Protein AF-I6ZWD7-F1 (afdb_monomer_lite)

Secondary structure (DSSP, 8-state):
----------------------------HHHHHHHHHHHHHHHH---------------------------S-----------S-GGGHHHHHHHHHHHHHHHHHHHHHHS-SS-HHHHHHHHHHHHTT-HHHHHHHHHHHHHHH-TT--HHHHHHTTTT--SS-HHHHHHHHHHHHHHHHHHHHHHHHHHHHHHHHHHHHHHHHHHHHHHHHHHHHHHHHHHHHHHHHHHHHHHHHHHHHHHTT--S---TTHHHHHHHHHHHHHHHHHHHHHHHHHHHHHHHHHHHHHHHHHHHHHHHHHHHHHHHHHHHHHHHHHHHHHHHHHHHHHHHHHHHHHHHHHHHHHHHHHHHHHHHHHHHHHHHHHHTTTTHHHHHHHHHHHHHHHHHHHH---HHHHHHHHHHHHHHHHHHHHHHHHHTTT-

Structure (mmCIF, N/CA/C/O backbone):
data_AF-I6ZWD7-F1
#
_entry.id   AF-I6ZWD7-F1
#
loop_
_atom_site.group_PDB
_atom_site.id
_atom_site.type_symbol
_atom_site.label_atom_id
_atom_site.label_alt_id
_atom_site.label_comp_id
_atom_site.label_asym_id
_atom_site.label_entity_id
_atom_site.label_seq_id
_atom_site.pdbx_PDB_ins_code
_atom_site.Cartn_x
_atom_site.Cartn_y
_atom_site.Cartn_z
_atom_site.occupancy
_atom_site.B_iso_or_equiv
_atom_site.auth_seq_id
_atom_site.auth_comp_id
_atom_site.auth_asym_id
_atom_site.auth_atom_id
_atom_site.pdbx_PDB_model_num
ATOM 1 N N . ME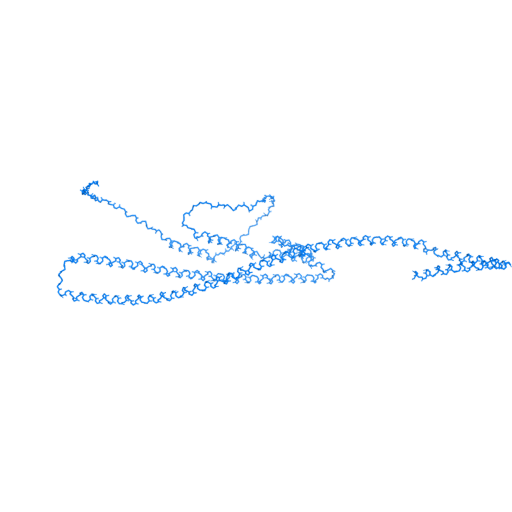T A 1 1 ? -10.786 54.173 80.386 1.00 37.28 1 MET A N 1
ATOM 2 C CA . MET A 1 1 ? -11.720 54.473 79.279 1.00 37.28 1 MET A CA 1
ATOM 3 C C . MET A 1 1 ? -12.549 53.213 79.095 1.00 37.28 1 MET A C 1
ATOM 5 O O . MET A 1 1 ? -11.947 52.201 78.789 1.00 37.28 1 MET A O 1
ATOM 9 N N . GLY A 1 2 ? -13.827 53.089 79.438 1.00 32.38 2 GLY A N 1
ATOM 10 C CA . GLY A 1 2 ? -14.954 54.025 79.478 1.00 32.38 2 GLY A CA 1
ATOM 11 C C . GLY A 1 2 ? -16.091 53.337 78.700 1.00 32.38 2 GLY A C 1
ATOM 12 O O . GLY A 1 2 ? -16.015 53.335 77.483 1.00 32.38 2 GLY A O 1
ATOM 13 N N . LEU A 1 3 ? -16.890 52.490 79.371 1.00 36.28 3 LEU A N 1
ATOM 14 C CA . LEU A 1 3 ? -18.351 52.611 79.627 1.00 36.28 3 LEU A CA 1
ATOM 15 C C . LEU A 1 3 ? -19.216 51.926 78.527 1.00 36.28 3 LEU A C 1
ATOM 17 O O . LEU A 1 3 ? -19.001 52.208 77.359 1.00 36.28 3 LEU A O 1
ATOM 21 N N . PHE A 1 4 ? -19.961 50.850 78.867 1.00 40.78 4 PHE A N 1
ATOM 22 C CA . PHE A 1 4 ? -21.450 50.729 78.982 1.00 40.78 4 PHE A CA 1
ATOM 23 C C . PHE A 1 4 ? -22.225 50.948 77.652 1.00 40.78 4 PHE A C 1
ATOM 25 O O . PHE A 1 4 ? -21.824 51.786 76.861 1.00 40.78 4 PHE A O 1
ATOM 32 N N . THR A 1 5 ? -23.302 50.240 77.281 1.00 38.47 5 THR A N 1
ATOM 33 C CA . THR A 1 5 ? -24.439 49.663 78.035 1.00 38.47 5 THR A CA 1
ATOM 34 C C . THR A 1 5 ? -25.226 48.673 77.148 1.00 38.47 5 THR A C 1
ATOM 36 O O . THR A 1 5 ? -25.230 48.810 75.926 1.00 38.47 5 THR A O 1
ATOM 39 N N . ASP A 1 6 ? -25.930 47.740 77.799 1.00 43.94 6 ASP A N 1
ATOM 40 C CA . ASP A 1 6 ? -27.096 46.982 77.310 1.00 43.94 6 ASP A CA 1
ATOM 41 C C . ASP A 1 6 ? -28.219 47.876 76.750 1.00 43.94 6 ASP A C 1
ATOM 43 O O . ASP A 1 6 ? -28.395 48.988 77.238 1.00 43.94 6 ASP A O 1
ATOM 47 N N . GLU A 1 7 ? -29.059 47.338 75.850 1.00 40.09 7 GLU A N 1
ATOM 48 C CA . GLU A 1 7 ? -30.515 47.287 76.084 1.00 40.09 7 GLU A CA 1
ATOM 49 C C . GLU A 1 7 ? -31.260 46.337 75.122 1.00 40.09 7 GLU A C 1
ATOM 51 O O . GLU A 1 7 ? -31.032 46.290 73.915 1.00 40.09 7 GLU A O 1
ATOM 56 N N . ASN A 1 8 ? -32.162 45.556 75.723 1.00 43.97 8 ASN A N 1
ATOM 57 C CA . ASN A 1 8 ? -33.177 44.710 75.101 1.00 43.97 8 ASN A CA 1
ATOM 58 C C . ASN A 1 8 ? -34.339 45.562 74.582 1.00 43.97 8 ASN A C 1
ATOM 60 O O . ASN A 1 8 ? -34.817 46.396 75.340 1.00 43.97 8 ASN A O 1
ATOM 64 N N . GLU A 1 9 ? -34.950 45.206 73.446 1.00 39.56 9 GLU A N 1
ATOM 65 C CA . GLU A 1 9 ? -36.398 45.396 73.281 1.00 39.56 9 GLU A CA 1
ATOM 66 C C . GLU A 1 9 ? -37.039 44.455 72.243 1.00 39.56 9 GLU A C 1
ATOM 68 O O . GLU A 1 9 ? -36.396 43.866 71.379 1.00 39.56 9 GLU A O 1
ATOM 73 N N . LYS A 1 10 ? -38.337 44.231 72.445 1.00 43.56 10 LYS A N 1
ATOM 74 C CA . LYS A 1 10 ? -39.173 43.098 72.024 1.00 43.56 10 LYS A CA 1
ATOM 75 C C . LYS A 1 10 ? -40.053 43.419 70.800 1.00 43.56 10 LYS A C 1
ATOM 77 O O . LYS A 1 10 ? -40.605 44.509 70.739 1.00 43.56 10 LYS A O 1
ATOM 82 N N . LYS A 1 11 ? -40.412 42.340 70.070 1.00 38.78 11 LYS A N 1
ATOM 83 C CA . LYS A 1 11 ? -41.674 42.072 69.306 1.00 38.78 11 LYS A CA 1
ATOM 84 C C . LYS A 1 11 ? -41.862 42.766 67.934 1.00 38.78 11 LYS A C 1
ATOM 86 O O . LYS A 1 11 ? -41.262 43.805 67.710 1.00 38.78 11 LYS A O 1
ATOM 91 N N . PRO A 1 12 ? -42.819 42.318 67.079 1.00 43.25 12 PRO A N 1
ATOM 92 C CA . PRO A 1 12 ? -43.461 40.997 66.917 1.00 43.25 12 PRO A CA 1
ATOM 93 C C . PRO A 1 12 ? -43.485 40.495 65.443 1.00 43.25 12 PRO A C 1
ATOM 95 O O . PRO A 1 12 ? -43.235 41.237 64.500 1.00 43.25 12 PRO A O 1
ATOM 98 N N . LEU A 1 13 ? -43.858 39.223 65.247 1.00 39.91 13 LEU A N 1
ATOM 99 C CA . LEU A 1 13 ? -44.309 38.666 63.958 1.00 39.91 13 LEU A CA 1
ATOM 100 C C . LEU A 1 13 ? -45.579 39.371 63.443 1.00 39.91 13 LEU A C 1
ATOM 102 O O . LEU A 1 13 ? -46.445 39.697 64.260 1.00 39.91 13 LEU A O 1
ATOM 106 N N . PRO A 1 14 ? -45.799 39.401 62.117 1.00 41.38 14 PRO A N 1
ATOM 107 C CA . PRO A 1 14 ? -47.129 39.242 61.553 1.00 41.38 14 PRO A CA 1
ATOM 108 C C . PRO A 1 14 ? -47.277 37.896 60.831 1.00 41.38 14 PRO A C 1
ATOM 110 O O . PRO A 1 14 ? -46.334 37.327 60.280 1.00 41.38 14 PRO A O 1
ATOM 113 N N . ALA A 1 15 ? -48.502 37.388 60.892 1.00 35.09 15 ALA A N 1
ATOM 114 C CA . ALA A 1 15 ? -48.955 36.131 60.331 1.00 35.09 15 ALA A CA 1
ATOM 115 C C . ALA A 1 15 ? -49.429 36.271 58.873 1.00 35.09 15 ALA A C 1
ATOM 117 O O . ALA A 1 15 ? -49.925 37.321 58.482 1.00 35.09 15 ALA A O 1
ATOM 118 N N . SER A 1 16 ? -49.329 35.137 58.168 1.00 39.38 16 SER A N 1
ATOM 119 C CA . SER A 1 16 ? -50.180 34.617 57.082 1.00 39.38 16 SER A CA 1
ATOM 120 C C . SER A 1 16 ? -50.465 35.469 55.840 1.00 39.38 16 SER A C 1
ATOM 122 O O . SER A 1 16 ? -51.160 36.468 55.943 1.00 39.38 16 SER A O 1
ATOM 124 N N . GLU A 1 17 ? -50.146 34.921 54.658 1.00 29.64 17 GLU A N 1
ATOM 125 C CA . GLU A 1 17 ? -51.131 34.741 53.576 1.00 29.64 17 GLU A CA 1
ATOM 126 C C . GLU A 1 17 ? -50.664 33.735 52.491 1.00 29.64 17 GLU A C 1
ATOM 128 O O . GLU A 1 17 ? -49.631 33.898 51.855 1.00 29.64 17 GLU A O 1
ATOM 133 N N . ASN A 1 18 ? -51.447 32.655 52.368 1.00 31.23 18 ASN A N 1
ATOM 134 C CA . ASN A 1 18 ? -51.966 31.976 51.169 1.00 31.23 18 ASN A CA 1
ATOM 135 C C . ASN A 1 18 ? -51.091 31.597 49.947 1.00 31.23 18 ASN A C 1
ATOM 137 O O . ASN A 1 18 ? -50.620 32.430 49.188 1.00 31.23 18 ASN A O 1
ATOM 141 N N . PHE A 1 19 ? -51.089 30.277 49.696 1.00 36.53 19 PHE A N 1
ATOM 142 C CA . PHE A 1 19 ? -51.302 29.572 48.417 1.00 36.53 19 PHE A CA 1
ATOM 143 C C . PHE A 1 19 ? -50.717 30.156 47.116 1.00 36.53 19 PHE A C 1
ATOM 145 O O . PHE A 1 19 ? -51.319 31.022 46.492 1.00 36.53 19 PHE A O 1
ATOM 152 N N . GLN A 1 20 ? -49.712 29.461 46.569 1.00 31.58 20 GLN A N 1
ATOM 153 C CA . GLN A 1 20 ? -49.829 28.870 45.227 1.00 31.58 20 GLN A CA 1
ATOM 154 C C . GLN A 1 20 ? -48.866 27.683 45.070 1.00 31.58 20 GLN A C 1
ATOM 156 O O . GLN A 1 20 ? -47.647 27.825 45.005 1.00 31.58 20 GLN A O 1
ATOM 161 N N . ASP A 1 21 ? -49.458 26.493 45.036 1.00 38.41 21 ASP A N 1
ATOM 162 C CA . ASP A 1 21 ? -48.830 25.226 44.685 1.00 38.41 21 ASP A CA 1
ATOM 163 C C . ASP A 1 21 ? -48.619 25.202 43.162 1.00 38.41 21 ASP A C 1
ATOM 165 O O . ASP A 1 21 ? -49.516 24.851 42.401 1.00 38.41 21 ASP A O 1
ATOM 169 N N . ASN A 1 22 ? -47.446 25.648 42.709 1.00 34.19 22 ASN A N 1
ATOM 170 C CA . ASN A 1 22 ? -46.974 25.431 41.343 1.00 34.19 22 ASN A CA 1
ATOM 171 C C . ASN A 1 22 ? -45.937 24.308 41.362 1.00 34.19 22 ASN A C 1
ATOM 173 O O . ASN A 1 22 ? -44.737 24.519 41.176 1.00 34.19 22 ASN A O 1
ATOM 177 N N . THR A 1 23 ? -46.414 23.083 41.567 1.00 37.06 23 THR A N 1
ATOM 178 C CA . THR A 1 23 ? -45.682 21.874 41.194 1.00 37.06 23 THR A CA 1
ATOM 179 C C . THR A 1 23 ? -45.600 21.804 39.665 1.00 37.06 23 THR A C 1
ATOM 181 O O . THR A 1 23 ? -46.353 21.102 38.992 1.00 37.06 23 THR A O 1
ATOM 184 N N . LEU A 1 24 ? -44.646 22.545 39.094 1.00 39.69 24 LEU A N 1
ATOM 185 C CA . LEU A 1 24 ? -44.118 22.283 37.759 1.00 39.69 24 LEU A CA 1
ATOM 186 C C . LEU A 1 24 ? -43.525 20.869 37.779 1.00 39.69 24 LEU A C 1
ATOM 188 O O . LEU A 1 24 ? -42.376 20.655 38.164 1.00 39.69 24 LEU A O 1
ATOM 192 N N . ARG A 1 25 ? -44.340 19.882 37.389 1.00 39.94 25 ARG A N 1
ATOM 193 C CA . ARG A 1 25 ? -43.865 18.563 36.973 1.00 39.94 25 ARG A CA 1
ATOM 194 C C . ARG A 1 25 ? -42.843 18.795 35.864 1.00 39.94 25 ARG A C 1
ATOM 196 O O . ARG A 1 25 ? -43.211 19.079 34.727 1.00 39.94 25 ARG A O 1
ATOM 203 N N . SER A 1 26 ? -41.567 18.681 36.220 1.00 42.78 26 SER A N 1
ATOM 204 C CA . SER A 1 26 ? -40.479 18.484 35.268 1.00 42.78 26 SER A CA 1
ATOM 205 C C . SER A 1 26 ? -40.911 17.399 34.270 1.00 42.78 26 SER A C 1
ATOM 207 O O . SER A 1 26 ? -41.328 16.317 34.707 1.00 42.78 26 SER A O 1
ATOM 209 N N . PRO A 1 27 ? -40.916 17.668 32.951 1.00 43.56 27 PRO A N 1
ATOM 210 C CA . PRO A 1 27 ? -41.233 16.641 31.978 1.00 43.56 27 PRO A CA 1
ATOM 211 C C . PRO A 1 27 ? -40.190 15.534 32.121 1.00 43.56 27 PRO A C 1
ATOM 213 O O . PRO A 1 27 ? -38.995 15.798 32.190 1.00 43.56 27 PRO A O 1
ATOM 216 N N . ASN A 1 28 ? -40.667 14.295 32.211 1.00 49.09 28 ASN A N 1
ATOM 217 C CA . ASN A 1 28 ? -39.862 13.097 32.419 1.00 49.09 28 ASN A CA 1
ATOM 218 C C . ASN A 1 28 ? -38.975 12.864 31.175 1.00 49.09 28 ASN A C 1
ATOM 220 O O . ASN A 1 28 ? -39.331 12.122 30.257 1.00 49.09 28 ASN A O 1
ATOM 224 N N . THR A 1 29 ? -37.854 13.586 31.103 1.00 51.12 29 THR A N 1
ATOM 225 C CA . THR A 1 29 ? -36.938 13.670 29.955 1.00 51.12 29 THR A CA 1
ATOM 226 C C . THR A 1 29 ? -36.347 12.311 29.595 1.00 51.12 29 THR A C 1
ATOM 228 O O . THR A 1 29 ? -36.118 12.038 28.419 1.00 51.12 29 THR A O 1
ATOM 231 N N . SER A 1 30 ? -36.206 11.409 30.568 1.00 47.94 30 SER A N 1
ATOM 232 C CA . SER A 1 30 ? -35.766 10.026 30.356 1.00 47.94 30 SER A CA 1
ATOM 233 C C . SER A 1 30 ? -36.791 9.184 29.583 1.00 47.94 30 SER A C 1
ATOM 235 O O . SER A 1 30 ? -36.421 8.439 28.676 1.00 47.94 30 SER A O 1
ATOM 237 N N . GLN A 1 31 ? -38.089 9.343 29.866 1.00 50.12 31 GLN A N 1
ATOM 238 C CA . GLN A 1 31 ? -39.157 8.635 29.150 1.00 50.12 31 GLN A CA 1
ATOM 239 C C . GLN A 1 31 ? -39.360 9.183 27.733 1.00 50.12 31 GLN A C 1
ATOM 241 O O . GLN A 1 31 ? -39.670 8.421 26.816 1.00 50.12 31 GLN A O 1
ATOM 246 N N . GLN A 1 32 ? -39.157 10.489 27.533 1.00 48.59 32 GLN A N 1
ATOM 247 C CA . GLN A 1 32 ? -39.181 11.083 26.196 1.00 48.59 32 GLN A CA 1
ATOM 248 C C . GLN A 1 32 ? -37.973 10.643 25.363 1.00 48.59 32 GLN A C 1
ATOM 250 O O . GLN A 1 32 ? -38.158 10.249 24.214 1.00 48.59 32 GLN A O 1
ATOM 255 N N . LEU A 1 33 ? -36.768 10.612 25.941 1.00 47.72 33 LEU A N 1
ATOM 256 C CA . LEU A 1 33 ? -35.565 10.138 25.253 1.00 47.72 33 LEU A CA 1
ATOM 257 C C . LEU A 1 33 ? -35.676 8.653 24.870 1.00 47.72 33 LEU A C 1
ATOM 259 O O . LEU A 1 33 ? -35.366 8.288 23.738 1.00 47.72 33 LEU A O 1
ATOM 263 N N . GLY A 1 34 ? -36.219 7.817 25.762 1.00 54.12 34 GLY A N 1
ATOM 264 C CA . GLY A 1 34 ? -36.521 6.416 25.459 1.00 54.12 34 GLY A CA 1
ATOM 265 C C . GLY A 1 34 ? -37.502 6.255 24.291 1.00 54.12 34 GLY A C 1
ATOM 266 O O . GLY A 1 34 ? -37.271 5.433 23.407 1.00 54.12 34 GLY A O 1
ATOM 267 N N . LYS A 1 35 ? -38.553 7.087 24.222 1.00 59.62 35 LYS A N 1
ATOM 268 C CA . LYS A 1 35 ? -39.498 7.098 23.089 1.00 59.62 35 LYS A CA 1
ATOM 269 C C . LYS A 1 35 ? -38.852 7.530 21.771 1.00 59.62 35 LYS A C 1
ATOM 271 O O . LYS A 1 35 ? -39.147 6.929 20.744 1.00 59.62 35 LYS A O 1
ATOM 276 N N . TYR A 1 36 ? -37.972 8.532 21.785 1.00 55.38 36 TYR A N 1
ATOM 277 C CA . TYR A 1 36 ? -37.277 8.978 20.573 1.00 55.38 36 TYR A CA 1
ATOM 278 C C . TYR A 1 36 ? -36.292 7.931 20.044 1.00 55.38 36 TYR A C 1
ATOM 280 O O . TYR A 1 36 ? -36.201 7.746 18.833 1.00 55.38 36 TYR A O 1
ATOM 288 N N . ILE A 1 37 ? -35.605 7.208 20.933 1.00 56.47 37 ILE A N 1
ATOM 289 C CA . ILE A 1 37 ? -34.679 6.136 20.546 1.00 56.47 37 ILE A CA 1
ATOM 290 C C . ILE A 1 37 ? -35.444 4.940 19.961 1.00 56.47 37 ILE A C 1
ATOM 292 O O . ILE A 1 37 ? -35.052 4.423 18.919 1.00 56.47 37 ILE A O 1
ATOM 296 N N . VAL A 1 38 ? -36.562 4.536 20.575 1.00 56.56 38 VAL A N 1
ATOM 297 C CA . VAL A 1 38 ? -37.393 3.430 20.065 1.00 56.56 38 VAL A CA 1
ATOM 298 C C . VAL A 1 38 ? -38.030 3.783 18.716 1.00 56.56 38 VAL A C 1
ATOM 300 O O . VAL A 1 38 ? -37.913 2.995 17.782 1.00 56.56 38 VAL A O 1
ATOM 303 N N . ASN A 1 39 ? -38.592 4.988 18.558 1.00 49.38 39 ASN A N 1
ATOM 304 C CA . ASN A 1 39 ? -39.136 5.433 17.267 1.00 49.38 39 ASN A CA 1
ATOM 305 C C . ASN A 1 39 ? -38.048 5.576 16.188 1.00 49.38 39 ASN A C 1
ATOM 307 O O . ASN A 1 39 ? -38.288 5.258 15.026 1.00 49.38 39 ASN A O 1
ATOM 311 N N . GLY A 1 40 ? -36.847 6.040 16.551 1.00 45.19 40 GLY A N 1
ATOM 312 C CA . GLY A 1 40 ? -35.716 6.125 15.623 1.00 45.19 40 GLY A CA 1
ATOM 313 C C . GLY A 1 40 ? -35.249 4.751 15.135 1.00 45.19 40 GLY A C 1
ATOM 314 O O . GLY A 1 40 ? -34.903 4.601 13.966 1.00 45.19 40 GLY A O 1
ATOM 315 N N . LEU A 1 41 ? -35.297 3.737 16.003 1.00 48.50 41 LEU A N 1
ATOM 316 C CA . LEU A 1 41 ? -34.960 2.355 15.660 1.00 48.50 41 LEU A CA 1
ATOM 317 C C . LEU A 1 41 ? -36.063 1.661 14.845 1.00 48.50 41 LEU A C 1
ATOM 319 O O . LEU A 1 41 ? -35.738 0.897 13.939 1.00 48.50 41 LEU A O 1
ATOM 323 N N . GLU A 1 42 ? -37.344 1.963 15.088 1.00 44.75 42 GLU A N 1
ATOM 324 C CA . GLU A 1 42 ? -38.450 1.482 14.243 1.00 44.75 42 GLU A CA 1
ATOM 325 C C . GLU A 1 42 ? -38.401 2.077 12.829 1.00 44.75 42 GLU A C 1
ATOM 327 O O . GLU A 1 42 ? -38.610 1.344 11.865 1.00 44.75 42 GLU A O 1
ATOM 332 N N . MET A 1 43 ? -38.026 3.355 12.665 1.00 45.28 43 MET A N 1
ATOM 333 C CA . MET A 1 43 ? -37.836 3.948 11.330 1.00 45.28 43 MET A CA 1
ATOM 334 C C . MET A 1 43 ? -36.629 3.382 10.564 1.00 45.28 43 MET A C 1
ATOM 336 O O . MET A 1 43 ? -36.584 3.469 9.337 1.00 45.28 43 MET A O 1
ATOM 340 N N . LEU A 1 44 ? -35.644 2.815 11.267 1.00 44.38 44 LEU A N 1
ATOM 341 C CA . LEU A 1 44 ? -34.470 2.166 10.670 1.00 44.38 44 LEU A CA 1
ATOM 342 C C . LEU A 1 44 ? -34.681 0.668 10.410 1.00 44.38 44 LEU A C 1
ATOM 344 O O . LEU A 1 44 ? -33.844 0.039 9.756 1.00 44.38 44 LEU A O 1
ATOM 348 N N . SER A 1 45 ? -35.799 0.095 10.867 1.00 39.81 45 SER A N 1
ATOM 349 C CA . SER A 1 45 ? -36.221 -1.255 10.502 1.00 39.81 45 SER A CA 1
ATOM 350 C C . SER A 1 45 ? -36.741 -1.246 9.063 1.00 39.81 45 SER A C 1
ATOM 352 O O . SER A 1 45 ? -37.936 -1.147 8.791 1.00 39.81 45 SER A O 1
ATOM 354 N N . LEU A 1 46 ? -35.804 -1.303 8.117 1.00 44.06 46 LEU A N 1
ATOM 355 C CA . LEU A 1 46 ? -36.020 -1.354 6.670 1.00 44.06 46 LEU A CA 1
ATOM 356 C C . LEU A 1 46 ? -36.652 -2.686 6.235 1.00 44.06 46 LEU A C 1
ATOM 358 O O . LEU A 1 46 ? -36.033 -3.470 5.518 1.00 44.06 46 LEU A O 1
ATOM 362 N N . SER A 1 47 ? -37.884 -2.943 6.670 1.00 36.25 47 SER A N 1
ATOM 363 C CA . SER A 1 47 ? -38.629 -4.143 6.275 1.00 36.25 47 SER A CA 1
ATOM 364 C C . SER A 1 47 ? -39.477 -3.942 5.012 1.00 36.25 47 SER A C 1
ATOM 366 O O . SER A 1 47 ? -39.804 -4.935 4.382 1.00 36.25 47 SER A O 1
ATOM 368 N N . ASP A 1 48 ? -39.760 -2.705 4.568 1.00 39.06 48 ASP A N 1
ATOM 369 C CA . ASP A 1 48 ? -40.742 -2.468 3.487 1.00 39.06 48 ASP A CA 1
ATOM 370 C C . ASP A 1 48 ? -40.358 -1.383 2.454 1.00 39.06 48 ASP A C 1
ATOM 372 O O . ASP A 1 48 ? -41.211 -0.629 1.985 1.00 39.06 48 ASP A O 1
ATOM 376 N N . ILE A 1 49 ? -39.093 -1.291 2.017 1.00 35.72 49 ILE A N 1
ATOM 377 C CA . ILE A 1 49 ? -38.781 -0.484 0.817 1.00 35.72 49 ILE A CA 1
ATOM 378 C C . ILE A 1 49 ? -38.892 -1.354 -0.440 1.00 35.72 49 ILE A C 1
ATOM 380 O O . ILE A 1 49 ? -37.917 -1.930 -0.925 1.00 35.72 49 ILE A O 1
ATOM 384 N N . LYS A 1 50 ? -40.102 -1.410 -1.002 1.00 37.41 50 LYS A N 1
ATOM 385 C CA . LYS A 1 50 ? -40.353 -1.873 -2.371 1.00 37.41 50 LYS A CA 1
ATOM 386 C C . LYS A 1 50 ? -40.008 -0.728 -3.331 1.00 37.41 50 LYS A C 1
ATOM 388 O O . LYS A 1 50 ? -40.810 0.177 -3.532 1.00 37.41 50 LYS A O 1
ATOM 393 N N . VAL A 1 51 ? -38.793 -0.731 -3.883 1.00 32.28 51 VAL A N 1
ATOM 394 C CA . VAL A 1 51 ? -38.380 0.258 -4.894 1.00 32.28 51 VAL A CA 1
ATOM 395 C C . VAL A 1 51 ? -39.012 -0.111 -6.234 1.00 32.28 51 VAL A C 1
ATOM 397 O O . VAL A 1 51 ? -38.558 -1.024 -6.922 1.00 32.28 51 VAL A O 1
ATOM 400 N N . GLU A 1 52 ? -40.076 0.598 -6.592 1.00 32.41 52 GLU A N 1
ATOM 401 C CA . GLU A 1 52 ? -40.635 0.617 -7.939 1.00 32.41 52 GLU A CA 1
ATOM 402 C C . GLU A 1 52 ? -39.782 1.573 -8.790 1.00 32.41 52 GLU A C 1
ATOM 404 O O . GLU A 1 52 ? -39.616 2.748 -8.463 1.00 32.41 52 GLU A O 1
ATOM 409 N N . VAL A 1 53 ? -39.139 1.037 -9.830 1.00 31.31 53 VAL A N 1
ATOM 410 C CA . VAL A 1 53 ? -38.246 1.796 -10.714 1.00 31.31 53 VAL A CA 1
ATOM 411 C C . VAL A 1 53 ? -39.094 2.494 -11.766 1.00 31.31 53 VAL A C 1
ATOM 413 O O . VAL A 1 53 ? -39.482 1.875 -12.757 1.00 31.31 53 VAL A O 1
ATOM 416 N N . ASP A 1 54 ? -39.351 3.783 -11.564 1.00 29.86 54 ASP A N 1
ATOM 417 C CA . ASP A 1 54 ? -39.957 4.621 -12.590 1.00 29.86 54 ASP A CA 1
ATOM 418 C C . ASP A 1 54 ? -38.861 5.176 -13.515 1.00 29.86 54 ASP A C 1
ATOM 420 O O . ASP A 1 54 ? -37.934 5.877 -13.100 1.00 29.86 54 ASP A O 1
ATOM 424 N N . ARG A 1 55 ? -38.927 4.781 -14.789 1.00 41.03 55 ARG A N 1
ATOM 425 C CA . ARG A 1 55 ? -38.008 5.192 -15.857 1.00 41.03 55 ARG A CA 1
ATOM 426 C C . ARG A 1 55 ? -38.554 6.474 -16.477 1.00 41.03 55 ARG A C 1
ATOM 428 O O . ARG A 1 55 ? -39.499 6.415 -17.261 1.00 41.03 55 ARG A O 1
ATOM 435 N N . LYS A 1 56 ? -37.905 7.612 -16.232 1.00 35.09 56 LYS A N 1
ATOM 436 C CA . LYS A 1 56 ? -38.010 8.763 -17.135 1.00 35.09 56 LYS A CA 1
ATOM 437 C C . LYS A 1 56 ? -36.636 9.272 -17.540 1.00 35.09 56 LYS A C 1
ATOM 439 O O . LYS A 1 56 ? -35.784 9.571 -16.713 1.00 35.09 56 LYS A O 1
ATOM 444 N N . ASN A 1 57 ? -36.468 9.274 -18.858 1.00 43.84 57 ASN A N 1
ATOM 445 C CA . ASN A 1 57 ? -35.371 9.846 -19.613 1.00 43.84 57 ASN A CA 1
ATOM 446 C C . ASN A 1 57 ? -35.354 11.359 -19.416 1.00 43.84 57 ASN A C 1
ATOM 448 O O . ASN A 1 57 ? -36.393 11.982 -19.613 1.00 43.84 57 ASN A O 1
ATOM 452 N N . GLU A 1 58 ? -34.184 11.935 -19.172 1.00 32.41 58 GLU A N 1
ATOM 453 C CA . GLU A 1 58 ? -33.927 13.328 -19.521 1.00 32.41 58 GLU A CA 1
ATOM 454 C C . GLU A 1 58 ? -32.456 13.506 -19.899 1.00 32.41 58 GLU A C 1
ATOM 456 O O . GLU A 1 58 ? -31.558 12.850 -19.369 1.00 32.41 58 GLU A O 1
ATOM 461 N N . ALA A 1 59 ? -32.280 14.300 -20.949 1.00 34.41 59 ALA A N 1
ATOM 462 C CA . ALA A 1 59 ? -31.071 14.467 -21.725 1.00 34.41 59 ALA A CA 1
ATOM 463 C C . ALA A 1 59 ? -30.037 15.325 -20.986 1.00 34.41 59 ALA A C 1
ATOM 465 O O . ALA A 1 59 ? -30.382 16.271 -20.284 1.00 34.41 59 ALA A O 1
ATOM 466 N N . PHE A 1 60 ? -28.765 14.988 -21.191 1.00 33.69 60 PHE A N 1
ATOM 467 C CA . PHE A 1 60 ? -27.635 15.835 -20.838 1.00 33.69 60 PHE A CA 1
ATOM 468 C C . PHE A 1 60 ? -27.603 17.053 -21.762 1.00 33.69 60 PHE A C 1
ATOM 470 O O . PHE A 1 60 ? -27.655 16.885 -22.982 1.00 33.69 60 PHE A O 1
ATOM 477 N N . ASP A 1 61 ? -27.458 18.240 -21.177 1.00 31.25 61 ASP A N 1
ATOM 478 C CA . ASP A 1 61 ? -26.911 19.401 -21.869 1.00 31.25 61 ASP A CA 1
ATOM 479 C C . ASP A 1 61 ? -25.702 19.924 -21.088 1.00 31.25 61 ASP A C 1
ATOM 481 O O . ASP A 1 61 ? -25.675 19.923 -19.853 1.00 31.25 61 ASP A O 1
ATOM 485 N N . ASP A 1 62 ? -24.682 20.262 -21.861 1.00 36.75 62 ASP A N 1
ATOM 486 C CA . ASP A 1 62 ? -23.306 20.541 -21.478 1.00 36.75 62 ASP A CA 1
ATOM 487 C C . ASP A 1 62 ? -23.158 22.033 -21.145 1.00 36.75 62 ASP A C 1
ATOM 489 O O . ASP A 1 62 ? -23.714 22.895 -21.825 1.00 36.75 62 ASP A O 1
ATOM 493 N N . GLY A 1 63 ? -22.381 22.366 -20.115 1.00 31.39 63 GLY A N 1
ATOM 494 C CA . GLY A 1 63 ? -22.221 23.755 -19.687 1.00 31.39 63 GLY A CA 1
ATOM 495 C C . GLY A 1 63 ? -21.061 23.957 -18.727 1.00 31.39 63 GLY A C 1
ATOM 496 O O . GLY A 1 63 ? -21.243 24.024 -17.516 1.00 31.39 63 GLY A O 1
ATOM 497 N N . ILE A 1 64 ? -19.864 24.055 -19.298 1.00 40.50 64 ILE A N 1
ATOM 498 C CA . ILE A 1 64 ? -18.604 24.436 -18.653 1.00 40.50 64 ILE A CA 1
ATOM 499 C C . ILE A 1 64 ? -18.716 25.843 -18.040 1.00 40.50 64 ILE A C 1
ATOM 501 O O . ILE A 1 64 ? -19.031 26.793 -18.756 1.00 40.50 64 ILE A O 1
ATOM 505 N N . SER A 1 65 ? -18.315 26.016 -16.775 1.00 30.80 65 SER A N 1
ATOM 506 C CA . SER A 1 65 ? -17.531 27.199 -16.398 1.00 30.80 65 SER A CA 1
ATOM 507 C C . SER A 1 65 ? -16.539 26.904 -15.275 1.00 30.80 65 SER A C 1
ATOM 509 O O . SER A 1 65 ? -16.843 26.237 -14.288 1.00 30.80 65 SER A O 1
ATOM 511 N N . ASP A 1 66 ? -15.349 27.429 -15.517 1.00 38.56 66 ASP A N 1
ATOM 512 C CA . ASP A 1 66 ? -14.113 27.408 -14.749 1.00 38.56 66 ASP A CA 1
ATOM 513 C C . ASP A 1 66 ? -14.156 28.374 -13.544 1.00 38.56 66 ASP A C 1
ATOM 515 O O . ASP A 1 66 ? -15.083 29.176 -13.426 1.00 38.56 66 ASP A O 1
ATOM 519 N N . ASP A 1 67 ? -13.099 28.324 -12.730 1.00 37.72 67 ASP A N 1
ATOM 520 C CA . ASP A 1 67 ? -12.717 29.238 -11.636 1.00 37.72 67 ASP A CA 1
ATOM 521 C C . ASP A 1 67 ? -13.471 29.161 -10.290 1.00 37.72 67 ASP A C 1
ATOM 523 O O . ASP A 1 67 ? -14.557 29.698 -10.098 1.00 37.72 67 ASP A O 1
ATOM 527 N N . HIS A 1 68 ? -12.813 28.554 -9.291 1.00 34.72 68 HIS A N 1
ATOM 528 C CA . HIS A 1 68 ? -12.275 29.279 -8.125 1.00 34.72 68 HIS A CA 1
ATOM 529 C C . HIS A 1 68 ? -11.515 28.321 -7.191 1.00 34.72 68 HIS A C 1
ATOM 531 O O . HIS A 1 68 ? -12.085 27.487 -6.486 1.00 34.72 68 HIS A O 1
ATOM 537 N N . SER A 1 69 ? -10.191 28.472 -7.157 1.00 43.78 69 SER A N 1
ATOM 538 C CA . SER A 1 69 ? -9.342 27.964 -6.085 1.00 43.78 69 SER A CA 1
ATOM 539 C C . SER A 1 69 ? -9.418 28.918 -4.891 1.00 43.78 69 SER A C 1
ATOM 541 O O . SER A 1 69 ? -8.766 29.963 -4.899 1.00 43.78 69 SER A O 1
ATOM 543 N N . GLU A 1 70 ? -10.174 28.562 -3.854 1.00 33.88 70 GLU A N 1
ATOM 544 C CA . GLU A 1 70 ? -10.100 29.238 -2.557 1.00 33.88 70 GLU A CA 1
ATOM 545 C C . GLU A 1 70 ? -9.593 28.296 -1.468 1.00 33.88 70 GLU A C 1
ATOM 547 O O . GLU A 1 70 ? -10.031 27.156 -1.299 1.00 33.88 70 GLU A O 1
ATOM 552 N N . GLY A 1 71 ? -8.568 28.797 -0.780 1.00 32.44 71 GLY A N 1
ATOM 553 C CA . GLY A 1 71 ? -7.757 28.083 0.182 1.00 32.44 71 GLY A CA 1
ATOM 554 C C . GLY A 1 71 ? -8.536 27.652 1.417 1.00 32.44 71 GLY A C 1
ATOM 555 O O . GLY A 1 71 ? -9.280 28.415 2.027 1.00 32.44 71 GLY A O 1
ATOM 556 N N . LEU A 1 72 ? -8.260 26.424 1.847 1.00 35.19 72 LEU A N 1
ATOM 557 C CA . LEU A 1 72 ? -8.633 25.890 3.153 1.00 35.19 72 LEU A CA 1
ATOM 558 C C . LEU A 1 72 ? -7.786 26.547 4.260 1.00 35.19 72 LEU A C 1
ATOM 560 O O . LEU A 1 72 ? -6.944 25.905 4.883 1.00 35.19 72 LEU A O 1
ATOM 564 N N . SER A 1 73 ? -8.003 27.841 4.494 1.00 38.53 73 SER A N 1
ATOM 565 C CA . SER A 1 73 ? -7.466 28.587 5.634 1.00 38.53 73 SER A CA 1
ATOM 566 C C . SER A 1 73 ? -8.588 29.375 6.302 1.00 38.53 73 SER A C 1
ATOM 568 O O . SER A 1 73 ? -8.700 30.588 6.167 1.00 38.53 73 SER A O 1
ATOM 570 N N . MET A 1 74 ? -9.473 28.660 6.995 1.00 34.09 74 MET A N 1
ATOM 571 C CA . MET A 1 74 ? -10.456 29.280 7.881 1.00 34.09 74 MET A CA 1
ATOM 572 C C . MET A 1 74 ? -10.899 28.280 8.956 1.00 34.09 74 MET A C 1
ATOM 574 O O . MET A 1 74 ? -12.042 27.836 8.996 1.00 34.09 74 MET A O 1
ATOM 578 N N . PHE A 1 75 ? -9.977 27.902 9.847 1.00 35.75 75 PHE A N 1
ATOM 579 C CA . PHE A 1 75 ? -10.370 27.415 11.171 1.00 35.75 75 PHE A CA 1
ATOM 580 C C . PHE A 1 75 ? -10.621 28.639 12.049 1.00 35.75 75 PHE A C 1
ATOM 582 O O . PHE A 1 75 ? -9.722 29.157 12.707 1.00 35.75 75 PHE A O 1
ATOM 589 N N . GLY A 1 76 ? -11.853 29.139 11.965 1.00 31.84 76 GLY A N 1
ATOM 590 C CA . GLY A 1 76 ? -12.352 30.209 12.811 1.00 31.84 76 GLY A CA 1
ATOM 591 C C . GLY A 1 76 ? -12.377 29.782 14.275 1.00 31.84 76 GLY A C 1
ATOM 592 O O . GLY A 1 76 ? -12.904 28.729 14.633 1.00 31.84 76 GLY A O 1
ATOM 593 N N . THR A 1 77 ? -11.805 30.637 15.110 1.00 42.94 77 THR A N 1
ATOM 594 C CA . THR A 1 77 ? -12.032 30.743 16.547 1.00 42.94 77 THR A CA 1
ATOM 595 C C . THR A 1 77 ? -13.532 30.823 16.833 1.00 42.94 77 THR A C 1
ATOM 597 O O . THR A 1 77 ? -14.175 31.819 16.510 1.00 42.94 77 THR A O 1
ATOM 600 N N . ILE A 1 78 ? -14.092 29.791 17.466 1.00 38.94 78 ILE A N 1
ATOM 601 C CA . ILE A 1 78 ? -15.427 29.862 18.064 1.00 38.94 78 ILE A CA 1
ATOM 602 C C . ILE A 1 78 ? -15.227 30.240 19.529 1.00 38.94 78 ILE A C 1
ATOM 604 O O . ILE A 1 78 ? -14.821 29.422 20.351 1.00 38.94 78 ILE A O 1
ATOM 608 N N . SER A 1 79 ? -15.458 31.519 19.809 1.00 39.03 79 SER A N 1
ATOM 609 C CA . SER A 1 79 ? -15.675 32.050 21.149 1.00 39.03 79 SER A CA 1
ATOM 610 C C . SER A 1 79 ? -17.178 32.191 21.390 1.00 39.03 79 SER A C 1
ATOM 612 O O . SER A 1 79 ? -17.915 32.538 20.467 1.00 39.03 79 SER A O 1
ATOM 614 N N . ALA A 1 80 ? -17.542 32.015 22.659 1.00 41.00 80 ALA A N 1
ATOM 615 C CA . ALA A 1 80 ? -18.769 32.411 23.346 1.00 41.00 80 ALA A CA 1
ATOM 616 C C . ALA A 1 80 ? -19.941 31.407 23.415 1.00 41.00 80 ALA A C 1
ATOM 618 O O . ALA A 1 80 ? -20.696 31.192 22.474 1.00 41.00 80 ALA A O 1
ATOM 619 N N . GLU A 1 81 ? -20.098 30.904 24.646 1.00 45.28 81 GLU A N 1
ATOM 620 C CA . GLU A 1 81 ? -21.344 30.911 25.426 1.00 45.28 81 GLU A CA 1
ATOM 621 C C . GLU A 1 81 ? -22.506 30.041 24.930 1.00 45.28 81 GLU A C 1
ATOM 623 O O . GLU A 1 81 ? -23.418 30.481 24.236 1.00 45.28 81 GLU A O 1
ATOM 628 N N . SER A 1 82 ? -22.550 28.804 25.431 1.00 37.66 82 SER A N 1
ATOM 629 C CA . SER A 1 82 ? -23.789 28.032 25.524 1.00 37.66 82 SER A CA 1
ATOM 630 C C . SER A 1 82 ? -23.739 27.099 26.731 1.00 37.66 82 SER A C 1
ATOM 632 O O . SER A 1 82 ? -23.051 26.083 26.731 1.00 37.66 82 SER A O 1
ATOM 634 N N . ASN A 1 83 ? -24.518 27.452 27.750 1.00 46.97 83 ASN A N 1
ATOM 635 C CA . ASN A 1 83 ? -24.762 26.682 28.963 1.00 46.97 83 ASN A CA 1
ATOM 636 C C . ASN A 1 83 ? -25.073 25.193 28.695 1.00 46.97 83 ASN A C 1
ATOM 638 O O . ASN A 1 83 ? -26.051 24.860 28.028 1.00 46.97 83 ASN A O 1
ATOM 642 N N . GLY A 1 84 ? -24.305 24.307 29.337 1.00 48.22 84 GLY A N 1
ATOM 643 C CA . GLY A 1 84 ? -24.847 23.121 30.010 1.00 48.22 84 GLY A CA 1
ATOM 644 C C . GLY A 1 84 ? -25.178 21.872 29.188 1.00 48.22 84 GLY A C 1
ATOM 645 O O . GLY A 1 84 ? -26.043 21.126 29.627 1.00 48.22 84 GLY A O 1
ATOM 646 N N . ASN A 1 85 ? -24.529 21.614 28.046 1.00 47.00 85 ASN A N 1
ATOM 647 C CA . ASN A 1 85 ? -24.640 20.329 27.324 1.00 47.00 85 ASN A CA 1
ATOM 648 C C . ASN A 1 85 ? -23.375 20.013 26.490 1.00 47.00 85 ASN A C 1
ATOM 650 O O . ASN A 1 85 ? -23.444 19.704 25.300 1.00 47.00 85 ASN A O 1
ATOM 654 N N . GLU A 1 86 ? -22.194 20.118 27.101 1.00 45.78 86 GLU A N 1
ATOM 655 C CA . GLU A 1 86 ? -20.908 19.972 26.395 1.00 45.78 86 GLU A CA 1
ATOM 656 C C . GLU A 1 86 ? -20.505 18.511 26.097 1.00 45.78 86 GLU A C 1
ATOM 658 O O . GLU A 1 86 ? -19.691 18.270 25.205 1.00 45.78 86 GLU A O 1
ATOM 663 N N . ASP A 1 87 ? -21.140 17.513 26.718 1.00 47.81 87 ASP A N 1
ATOM 664 C CA . ASP A 1 87 ? -20.671 16.118 26.631 1.00 47.81 87 ASP A CA 1
ATOM 665 C C . ASP A 1 87 ? -21.091 15.351 25.359 1.00 47.81 87 ASP A C 1
ATOM 667 O O . ASP A 1 87 ? -20.594 14.256 25.102 1.00 47.81 87 ASP A O 1
ATOM 671 N N . CYS A 1 88 ? -21.968 15.899 24.509 1.00 46.81 88 CYS A N 1
ATOM 672 C CA . CYS A 1 88 ? -22.466 15.190 23.312 1.00 46.81 88 CYS A CA 1
ATOM 673 C C . CYS A 1 88 ? -22.002 15.775 21.967 1.00 46.81 88 CYS A C 1
ATOM 675 O O . CYS A 1 88 ? -22.270 15.189 20.911 1.00 46.81 88 CYS A O 1
ATOM 677 N N . VAL A 1 89 ? -21.279 16.900 21.969 1.00 50.97 89 VAL A N 1
ATOM 678 C CA . VAL A 1 89 ? -20.831 17.561 20.727 1.00 50.97 89 VAL A CA 1
ATOM 679 C C . VAL A 1 89 ? -19.798 16.701 19.986 1.00 50.97 89 VAL A C 1
ATOM 681 O O . VAL A 1 89 ? -19.833 16.592 18.756 1.00 50.97 89 VAL A O 1
ATOM 684 N N . TYR A 1 90 ? -18.942 15.996 20.732 1.00 50.41 90 TYR A N 1
ATOM 685 C CA . TYR A 1 90 ? -17.930 15.105 20.166 1.00 50.41 90 TYR A CA 1
ATOM 686 C C . TYR A 1 90 ? -18.535 13.862 19.504 1.00 50.41 90 TYR A C 1
ATOM 688 O O . TYR A 1 90 ? -18.148 13.535 18.382 1.00 50.41 90 TYR A O 1
ATOM 696 N N . LEU A 1 91 ? -19.533 13.212 20.119 1.00 48.66 91 LEU A N 1
ATOM 697 C CA . LEU A 1 91 ? -20.181 12.039 19.515 1.00 48.66 91 LEU A CA 1
ATOM 698 C C . LEU A 1 91 ? -20.951 12.391 18.241 1.00 48.66 91 LEU A C 1
ATOM 700 O O . LEU A 1 91 ? -20.871 11.651 17.264 1.00 48.66 91 LEU A O 1
ATOM 704 N N . SER A 1 92 ? -21.646 13.531 18.211 1.00 54.59 92 SER A N 1
ATOM 705 C CA . SER A 1 92 ? -22.370 13.975 17.013 1.00 54.59 92 SER A CA 1
ATOM 706 C C . SER A 1 92 ? -21.413 14.265 15.847 1.00 54.59 92 SER A C 1
ATOM 708 O O . SER A 1 92 ? -21.664 13.865 14.709 1.00 54.59 92 SER A O 1
ATOM 710 N N . SER A 1 93 ? -20.257 14.879 16.131 1.00 56.22 93 SER A N 1
ATOM 711 C CA . SER A 1 93 ? -19.207 15.130 15.135 1.00 56.22 93 SER A CA 1
ATOM 712 C C . SER A 1 93 ? -18.556 13.837 14.620 1.00 56.22 93 SER A C 1
ATOM 714 O O . SER A 1 93 ? -18.390 13.658 13.407 1.00 56.22 93 SER A O 1
ATOM 716 N N . ILE A 1 94 ? -18.254 12.892 15.519 1.00 57.28 94 ILE A N 1
ATOM 717 C CA . ILE A 1 94 ? -17.688 11.580 15.168 1.00 57.28 94 ILE A CA 1
ATOM 718 C C . ILE A 1 94 ? -18.689 10.772 14.339 1.00 57.28 94 ILE A C 1
ATOM 720 O O . ILE A 1 94 ? -18.328 10.270 13.276 1.00 57.28 94 ILE A O 1
ATOM 724 N N . TYR A 1 95 ? -19.956 10.712 14.754 1.00 60.69 95 TYR A N 1
ATOM 725 C CA . TYR A 1 95 ? -21.009 10.003 14.028 1.00 60.69 95 TYR A CA 1
ATOM 726 C C . TYR A 1 95 ? -21.247 10.606 12.639 1.00 60.69 95 TYR A C 1
ATOM 728 O O . TYR A 1 95 ? -21.330 9.885 11.648 1.00 60.69 95 TYR A O 1
ATOM 736 N N . LYS A 1 96 ? -21.259 11.938 12.517 1.00 66.62 96 LYS A N 1
ATOM 737 C CA . LYS A 1 96 ? -21.390 12.628 11.223 1.00 66.62 96 LYS A CA 1
ATOM 738 C C . LYS A 1 96 ? -20.203 12.349 10.296 1.00 66.62 96 LYS A C 1
ATOM 740 O O . LYS A 1 96 ? -20.384 12.216 9.085 1.00 66.62 96 LYS A O 1
ATOM 745 N N . THR A 1 97 ? -18.999 12.236 10.852 1.00 61.19 97 THR A N 1
ATOM 746 C CA . THR A 1 97 ? -17.789 11.872 10.101 1.00 61.19 97 THR A CA 1
ATOM 747 C C . THR A 1 97 ? -17.839 10.410 9.663 1.00 61.19 97 THR A C 1
ATOM 749 O O . THR A 1 97 ? -17.614 10.122 8.488 1.00 61.19 97 THR A O 1
ATOM 752 N N . TYR A 1 98 ? -18.230 9.505 10.563 1.00 64.94 98 TYR A N 1
ATOM 753 C CA . TYR A 1 98 ? -18.452 8.091 10.270 1.00 64.94 98 TYR A CA 1
ATOM 754 C C . TYR A 1 98 ? -19.492 7.903 9.161 1.00 64.94 98 TYR A C 1
ATOM 756 O O . TYR A 1 98 ? -19.214 7.214 8.186 1.00 64.94 98 TYR A O 1
ATOM 764 N N . MET A 1 99 ? -20.637 8.587 9.232 1.00 70.00 99 MET A N 1
ATOM 765 C CA . MET A 1 99 ? -21.682 8.513 8.207 1.00 70.00 99 MET A CA 1
ATOM 766 C C . MET A 1 99 ? -21.198 9.013 6.843 1.00 70.00 99 MET A C 1
ATOM 768 O O . MET A 1 99 ? -21.473 8.368 5.838 1.00 70.00 99 MET A O 1
ATOM 772 N N . LYS A 1 100 ? -20.410 10.096 6.785 1.00 69.06 100 LYS A N 1
ATOM 773 C CA . LYS A 1 100 ? -19.808 10.577 5.526 1.00 69.06 100 LYS A CA 1
ATOM 774 C C . LYS A 1 100 ? -18.794 9.592 4.942 1.00 69.06 100 LYS A C 1
ATOM 776 O O . LYS A 1 100 ? -18.731 9.431 3.725 1.00 69.06 100 LYS A O 1
ATOM 781 N N . VAL A 1 101 ? -17.985 8.956 5.788 1.00 60.00 101 VAL A N 1
ATOM 782 C CA . VAL A 1 101 ? -17.032 7.920 5.362 1.00 60.00 101 VAL A CA 1
ATOM 783 C C . VAL A 1 101 ? -17.787 6.689 4.865 1.00 60.00 101 VAL A C 1
ATOM 785 O O . VAL A 1 101 ? -17.493 6.200 3.779 1.00 60.00 101 VAL A O 1
ATOM 788 N N . ASN A 1 102 ? -18.812 6.250 5.595 1.00 57.62 102 ASN A N 1
ATOM 789 C CA . ASN A 1 102 ? -19.650 5.112 5.231 1.00 57.62 102 ASN A CA 1
ATOM 790 C C . ASN A 1 102 ? -20.418 5.377 3.929 1.00 57.62 102 ASN A C 1
ATOM 792 O O . ASN A 1 102 ? -20.472 4.508 3.078 1.00 57.62 102 ASN A O 1
ATOM 796 N N . GLU A 1 103 ? -20.927 6.591 3.708 1.00 63.94 103 GLU A N 1
ATOM 797 C CA . GLU A 1 103 ? -21.589 6.976 2.456 1.00 63.94 103 GLU A CA 1
ATOM 798 C C . GLU A 1 103 ? -20.611 7.008 1.271 1.00 63.94 103 GLU A C 1
ATOM 800 O O . GLU A 1 103 ? -20.957 6.590 0.167 1.00 63.94 103 GLU A O 1
ATOM 805 N N . LYS A 1 104 ? -19.369 7.465 1.482 1.00 64.88 104 LYS A N 1
ATOM 806 C CA . LYS A 1 104 ? -18.317 7.407 0.455 1.00 64.88 104 LYS A CA 1
ATOM 807 C C . LYS A 1 104 ? -17.926 5.969 0.125 1.00 64.88 104 LYS A C 1
ATOM 809 O O . LYS A 1 104 ? -17.771 5.656 -1.050 1.00 64.88 104 LYS A O 1
ATOM 814 N N . ILE A 1 105 ? -17.811 5.110 1.135 1.00 52.56 105 ILE A N 1
ATOM 815 C CA . ILE A 1 105 ? -17.517 3.682 0.979 1.00 52.56 105 ILE A CA 1
ATOM 816 C C . ILE A 1 105 ? -18.687 2.964 0.294 1.00 52.56 105 ILE A C 1
ATOM 818 O O . ILE A 1 105 ? -18.470 2.249 -0.677 1.00 52.56 105 ILE A O 1
ATOM 822 N N . ASP A 1 106 ? -19.929 3.220 0.703 1.00 53.28 106 ASP A N 1
ATOM 823 C CA . ASP A 1 106 ? -21.129 2.681 0.059 1.00 53.28 106 ASP A CA 1
ATOM 824 C C . ASP A 1 106 ? -21.240 3.161 -1.394 1.00 53.28 106 ASP A C 1
ATOM 826 O O . ASP A 1 106 ? -21.606 2.373 -2.260 1.00 53.28 106 ASP A O 1
ATOM 830 N N . LYS A 1 107 ? -20.879 4.413 -1.710 1.00 60.69 107 LYS A N 1
ATOM 831 C CA . LYS A 1 107 ? -20.796 4.897 -3.103 1.00 60.69 107 LYS A CA 1
ATOM 832 C C . LYS A 1 107 ? -19.700 4.186 -3.903 1.00 60.69 107 LYS A C 1
ATOM 834 O O . LYS A 1 107 ? -19.900 3.956 -5.092 1.00 60.69 107 LYS A O 1
ATOM 839 N N . LEU A 1 108 ? -18.590 3.820 -3.261 1.00 52.53 108 LEU A N 1
ATOM 840 C CA . LEU A 1 108 ? -17.479 3.058 -3.849 1.00 52.53 108 LEU A CA 1
ATOM 841 C C . LEU A 1 108 ? -17.816 1.573 -4.066 1.00 52.53 108 LEU A C 1
ATOM 843 O O . LEU A 1 108 ? -17.249 0.947 -4.954 1.00 52.53 108 LEU A O 1
ATOM 847 N N . ILE A 1 109 ? -18.719 1.015 -3.251 1.00 50.38 109 ILE A N 1
ATOM 848 C CA . ILE A 1 109 ? -19.112 -0.403 -3.277 1.00 50.38 109 ILE A CA 1
ATOM 849 C C . ILE A 1 109 ? -20.377 -0.636 -4.120 1.00 50.38 109 ILE A C 1
ATOM 851 O O . ILE A 1 109 ? -20.452 -1.633 -4.836 1.00 50.38 109 ILE A O 1
ATOM 855 N N . ARG A 1 110 ? -21.388 0.246 -4.031 1.00 55.88 110 ARG A N 1
ATOM 856 C CA . ARG A 1 110 ? -22.663 0.122 -4.769 1.00 55.88 110 ARG A CA 1
ATOM 857 C C . ARG A 1 110 ? -22.543 0.513 -6.234 1.00 55.88 110 ARG A C 1
ATOM 859 O O . ARG A 1 110 ? -23.291 -0.009 -7.054 1.00 55.88 110 ARG A O 1
ATOM 866 N N . ARG A 1 111 ? -21.623 1.417 -6.578 1.00 52.41 111 ARG A N 1
ATOM 867 C CA . ARG A 1 111 ? -21.136 1.490 -7.954 1.00 52.41 111 ARG A CA 1
ATOM 868 C C . ARG A 1 111 ? -20.196 0.309 -8.089 1.00 52.41 111 ARG A C 1
ATOM 870 O O . ARG A 1 111 ? -19.167 0.297 -7.422 1.00 52.41 111 ARG A O 1
ATOM 877 N N . GLU A 1 112 ? -20.576 -0.697 -8.874 1.00 55.31 112 GLU A N 1
ATOM 878 C CA . GLU A 1 112 ? -19.656 -1.761 -9.272 1.00 55.31 112 GLU A CA 1
ATOM 879 C C . GLU A 1 112 ? -18.297 -1.111 -9.574 1.00 55.31 112 GLU A C 1
ATOM 881 O O . GLU A 1 112 ? -18.233 -0.067 -10.237 1.00 55.31 112 GLU A O 1
ATOM 886 N N . TYR A 1 113 ? -17.221 -1.651 -8.994 1.00 57.50 113 TYR A N 1
ATOM 887 C CA . TYR A 1 113 ? -15.881 -1.044 -9.052 1.00 57.50 113 TYR A CA 1
ATOM 888 C C . TYR A 1 113 ? -15.484 -0.675 -10.494 1.00 57.50 113 TYR A C 1
ATOM 890 O O . TYR A 1 113 ? -14.757 0.289 -10.716 1.00 57.50 113 TYR A O 1
ATOM 898 N N . PHE A 1 114 ? -16.087 -1.377 -11.454 1.00 62.75 114 PHE A N 1
ATOM 899 C CA . PHE A 1 114 ? -16.281 -0.968 -12.831 1.00 62.75 114 PHE A CA 1
ATOM 900 C C . PHE A 1 114 ? -17.765 -1.102 -13.192 1.00 62.75 114 PHE A C 1
ATOM 902 O O . PHE A 1 114 ? -18.340 -2.162 -12.960 1.00 62.75 114 PHE A O 1
ATOM 909 N N . ASP A 1 115 ? -18.386 -0.054 -13.741 1.00 72.25 115 ASP A N 1
ATOM 910 C CA . ASP A 1 115 ? -19.772 -0.125 -14.225 1.00 72.25 115 ASP A CA 1
ATOM 911 C C . ASP A 1 115 ? -19.880 -1.232 -15.292 1.00 72.25 115 ASP A C 1
ATOM 913 O O . ASP A 1 115 ? -19.008 -1.364 -16.156 1.00 72.25 115 ASP A O 1
ATOM 917 N N . ARG A 1 116 ? -20.946 -2.036 -15.265 1.00 68.00 116 ARG A N 1
ATOM 918 C CA . ARG A 1 116 ? -21.263 -3.007 -16.320 1.00 68.00 116 ARG A CA 1
ATOM 919 C C . ARG A 1 116 ? -21.197 -2.399 -17.725 1.00 68.00 116 ARG A C 1
ATOM 921 O O . ARG A 1 116 ? -20.824 -3.099 -18.670 1.00 68.00 116 ARG A O 1
ATOM 928 N N . THR A 1 117 ? -21.528 -1.114 -17.876 1.00 76.44 117 THR A N 1
ATOM 929 C CA . THR A 1 117 ? -21.362 -0.382 -19.143 1.00 76.44 117 THR A CA 1
ATOM 930 C C . THR A 1 117 ? -19.891 -0.217 -19.532 1.00 76.44 117 THR A C 1
ATOM 932 O O . THR A 1 117 ? -19.542 -0.482 -20.680 1.00 76.44 117 THR A O 1
ATOM 935 N N . PHE A 1 118 ? -19.013 0.112 -18.584 1.00 80.81 118 PHE A N 1
ATOM 936 C CA . PHE A 1 118 ? -17.568 0.197 -18.797 1.00 80.81 118 PHE A CA 1
ATOM 937 C C . PHE A 1 118 ? -16.981 -1.157 -19.207 1.00 80.81 118 PHE A C 1
ATOM 939 O O . PHE A 1 118 ? -16.262 -1.233 -20.202 1.00 80.81 118 PHE A O 1
ATOM 946 N N . VAL A 1 119 ? -17.326 -2.242 -18.502 1.00 75.56 119 VAL A N 1
ATOM 947 C CA . VAL A 1 119 ? -16.821 -3.589 -18.833 1.00 75.56 119 VAL A CA 1
ATOM 948 C C . VAL A 1 119 ? -17.259 -3.990 -20.241 1.00 75.56 119 VAL A C 1
ATOM 950 O O . VAL A 1 119 ? -16.472 -4.545 -21.007 1.00 75.56 119 VAL A O 1
ATOM 953 N N . LYS A 1 120 ? -18.496 -3.650 -20.619 1.00 79.12 120 LYS A N 1
ATOM 954 C CA . LYS A 1 120 ? -19.006 -3.874 -21.971 1.00 79.12 120 LYS A CA 1
ATOM 955 C C . LYS A 1 120 ? -18.243 -3.056 -23.019 1.00 79.12 120 LYS A C 1
ATOM 957 O O . LYS A 1 120 ? -17.858 -3.626 -24.033 1.00 79.12 120 LYS A O 1
ATOM 962 N N . CYS A 1 121 ? -17.970 -1.774 -22.767 1.00 81.75 121 CYS A N 1
ATOM 963 C CA . CYS A 1 121 ? -17.168 -0.929 -23.661 1.00 81.75 121 CYS A CA 1
ATOM 964 C C . CYS A 1 121 ? -15.751 -1.484 -23.854 1.00 81.75 121 CYS A C 1
ATOM 966 O O . CYS A 1 121 ? -15.274 -1.577 -24.982 1.00 81.75 121 CYS A O 1
ATOM 968 N N . VAL A 1 122 ? -15.093 -1.912 -22.774 1.00 80.06 122 VAL A N 1
ATOM 969 C CA . VAL A 1 122 ? -13.753 -2.514 -22.845 1.00 80.06 122 VAL A CA 1
ATOM 970 C C . VAL A 1 122 ? -13.781 -3.817 -23.649 1.00 80.06 122 VAL A C 1
ATOM 972 O O . VAL A 1 122 ? -12.947 -4.008 -24.532 1.00 80.06 122 VAL A O 1
ATOM 975 N N . LEU A 1 123 ? -14.759 -4.694 -23.406 1.00 73.44 123 LEU A N 1
ATOM 976 C CA . LEU A 1 123 ? -14.913 -5.945 -24.153 1.00 73.44 123 LEU A CA 1
ATOM 977 C C . LEU A 1 123 ? -15.238 -5.713 -25.634 1.00 73.44 123 LEU A C 1
ATOM 979 O O . LEU A 1 123 ? -14.722 -6.442 -26.477 1.00 73.44 123 LEU A O 1
ATOM 983 N N . GLU A 1 124 ? -16.055 -4.713 -25.970 1.00 82.69 124 GLU A N 1
ATOM 984 C CA . GLU A 1 124 ? -16.361 -4.358 -27.361 1.00 82.69 124 GLU A CA 1
ATOM 985 C C . GLU A 1 124 ? -15.112 -3.883 -28.117 1.00 82.69 124 GLU A C 1
ATOM 987 O O . GLU A 1 124 ? -14.892 -4.316 -29.248 1.00 82.69 124 GLU A O 1
ATOM 992 N N . GLU A 1 125 ? -14.264 -3.056 -27.499 1.00 81.62 125 GLU A N 1
ATOM 993 C CA . GLU A 1 125 ? -13.002 -2.605 -28.106 1.00 81.62 125 GLU A CA 1
ATOM 994 C C . GLU A 1 125 ? -11.986 -3.758 -28.239 1.00 81.62 125 GLU A C 1
ATOM 996 O O . GLU A 1 125 ? -11.337 -3.896 -29.279 1.00 81.62 125 GLU A O 1
ATOM 1001 N N . ILE A 1 126 ? -11.921 -4.669 -27.255 1.00 73.06 126 ILE A N 1
ATOM 1002 C CA . ILE A 1 126 ? -11.109 -5.898 -27.347 1.00 73.06 126 ILE A CA 1
ATOM 1003 C C . ILE A 1 126 ? -11.604 -6.798 -28.489 1.00 73.06 126 ILE A C 1
ATOM 1005 O O . ILE A 1 126 ? -10.797 -7.292 -29.275 1.00 73.06 126 ILE A O 1
ATOM 1009 N N . CYS A 1 127 ? -12.920 -6.990 -28.627 1.00 71.81 127 CYS A N 1
ATOM 1010 C CA . CYS A 1 127 ? -13.503 -7.809 -29.695 1.00 71.81 127 CYS A CA 1
ATOM 1011 C C . CYS A 1 127 ? -13.276 -7.209 -31.091 1.00 71.81 127 CYS A C 1
ATOM 1013 O O . CYS A 1 127 ? -13.222 -7.949 -32.072 1.00 71.81 127 CYS A O 1
ATOM 1015 N N . ARG A 1 128 ? -13.118 -5.883 -31.193 1.00 81.75 128 ARG A N 1
ATOM 1016 C CA . ARG A 1 128 ? -12.743 -5.184 -32.434 1.00 81.75 128 ARG A CA 1
ATOM 1017 C C . ARG A 1 128 ? -11.249 -5.282 -32.760 1.00 81.75 128 ARG A C 1
ATOM 1019 O O . ARG A 1 128 ? -10.852 -4.889 -33.852 1.00 81.75 128 ARG A O 1
ATOM 1026 N N . GLY A 1 129 ? -10.435 -5.814 -31.846 1.00 76.88 129 GLY A N 1
ATOM 1027 C CA . GLY A 1 129 ? -8.985 -5.926 -31.998 1.00 76.88 129 GLY A CA 1
ATOM 1028 C C . GLY A 1 129 ? -8.221 -4.627 -31.720 1.00 76.88 129 GLY A C 1
ATOM 1029 O O . GLY A 1 129 ? -7.017 -4.579 -31.967 1.00 76.88 129 GLY A O 1
ATOM 1030 N N . ASP A 1 130 ? -8.882 -3.591 -31.194 1.00 78.12 130 ASP A N 1
ATOM 1031 C CA . ASP A 1 130 ? -8.266 -2.297 -30.882 1.00 78.12 130 ASP A CA 1
ATOM 1032 C C . ASP A 1 130 ? -7.826 -2.247 -29.409 1.00 78.12 130 ASP A C 1
ATOM 1034 O O . ASP A 1 130 ? -8.469 -1.674 -28.524 1.00 78.12 130 ASP A O 1
ATOM 1038 N N . LEU A 1 131 ? -6.706 -2.921 -29.137 1.00 75.31 131 LEU A N 1
ATOM 1039 C CA . LEU A 1 131 ? -6.162 -3.069 -27.785 1.00 75.31 131 LEU A CA 1
ATOM 1040 C C . LEU A 1 131 ? -5.686 -1.739 -27.184 1.00 75.31 131 LEU A C 1
ATOM 1042 O O . LEU A 1 131 ? -5.793 -1.545 -25.974 1.00 75.31 131 LEU A O 1
ATOM 1046 N N . GLU A 1 132 ? -5.196 -0.811 -28.008 1.00 77.69 132 GLU A N 1
ATOM 1047 C CA . GLU A 1 132 ? -4.761 0.514 -27.547 1.00 77.69 132 GLU A CA 1
ATOM 1048 C C . GLU A 1 132 ? -5.952 1.346 -27.067 1.00 77.69 132 GLU A C 1
ATOM 1050 O O . GLU A 1 132 ? -5.880 2.015 -26.034 1.00 77.69 132 GLU A O 1
ATOM 1055 N N . LYS A 1 133 ? -7.092 1.248 -27.757 1.00 82.44 133 LYS A N 1
ATOM 1056 C CA . LYS A 1 133 ? -8.312 1.958 -27.375 1.00 82.44 133 LYS A CA 1
ATOM 1057 C C . LYS A 1 133 ? -8.998 1.350 -26.152 1.00 82.44 133 LYS A C 1
ATOM 1059 O O . LYS A 1 133 ? -9.445 2.093 -25.270 1.00 82.44 133 LYS A O 1
ATOM 1064 N N . ALA A 1 134 ? -9.003 0.021 -26.032 1.00 75.94 134 ALA A N 1
ATOM 1065 C CA . ALA A 1 134 ? -9.438 -0.662 -24.813 1.00 75.94 134 ALA A CA 1
ATOM 1066 C C . ALA A 1 134 ? -8.585 -0.232 -23.605 1.00 75.94 134 ALA A C 1
ATOM 1068 O O . ALA A 1 134 ? -9.117 0.154 -22.562 1.00 75.94 134 ALA A O 1
ATOM 1069 N N . ARG A 1 135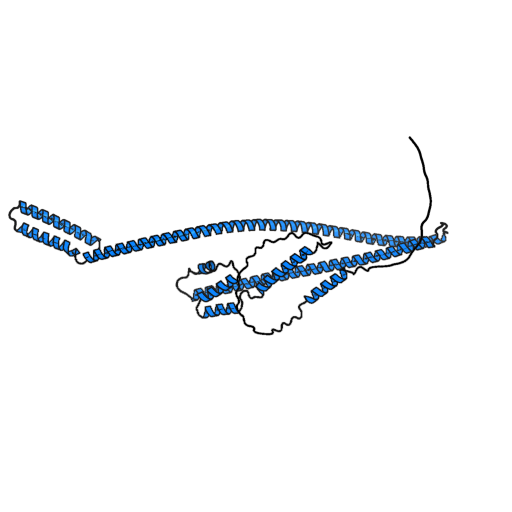 ? -7.258 -0.196 -23.773 1.00 77.75 135 ARG A N 1
ATOM 1070 C CA . ARG A 1 135 ? -6.319 0.252 -22.739 1.00 77.75 135 ARG A CA 1
ATOM 1071 C C . ARG A 1 135 ? -6.507 1.722 -22.377 1.00 77.75 135 ARG A C 1
ATOM 1073 O O . ARG A 1 135 ? -6.533 2.057 -21.198 1.00 77.75 135 ARG A O 1
ATOM 1080 N N . GLY A 1 136 ? -6.683 2.593 -23.369 1.00 83.00 136 GLY A N 1
ATOM 1081 C CA . GLY A 1 136 ? -6.980 4.008 -23.152 1.00 83.00 136 GLY A CA 1
ATOM 1082 C C . GLY A 1 136 ? -8.256 4.213 -22.332 1.00 83.00 136 GLY A C 1
ATOM 1083 O O . GLY A 1 136 ? -8.274 5.048 -21.430 1.00 83.00 136 GLY A O 1
ATOM 1084 N N . THR A 1 137 ? -9.283 3.399 -22.582 1.00 84.38 137 THR A N 1
ATOM 1085 C CA . THR A 1 137 ? -10.546 3.424 -21.828 1.00 84.38 137 THR A CA 1
ATOM 1086 C C . THR A 1 137 ? -10.337 3.007 -20.370 1.00 84.38 137 THR A C 1
ATOM 1088 O O . THR A 1 137 ? -10.797 3.703 -19.468 1.00 84.38 137 THR A O 1
ATOM 1091 N N . ILE A 1 138 ? -9.567 1.939 -20.126 1.00 80.06 138 ILE A N 1
ATOM 1092 C CA . ILE A 1 138 ? -9.210 1.485 -18.770 1.00 80.06 138 ILE A CA 1
ATOM 1093 C C . ILE A 1 138 ? -8.398 2.551 -18.023 1.00 80.06 138 ILE A C 1
ATOM 1095 O O . ILE A 1 138 ? -8.725 2.903 -16.893 1.00 80.06 138 ILE A O 1
ATOM 1099 N N . CYS A 1 139 ? -7.364 3.106 -18.656 1.00 81.56 139 CYS A N 1
ATOM 1100 C CA . CYS A 1 139 ? -6.511 4.129 -18.052 1.00 81.56 139 CYS A CA 1
ATOM 1101 C C . CYS A 1 139 ? -7.274 5.416 -17.727 1.00 81.56 139 CYS A C 1
ATOM 1103 O O . CYS A 1 139 ? -6.996 6.043 -16.705 1.00 81.56 139 CYS A O 1
ATOM 1105 N N . LYS A 1 140 ? -8.218 5.816 -18.587 1.00 84.50 140 LYS A N 1
ATOM 1106 C CA . LYS A 1 140 ? -9.064 6.989 -18.360 1.00 84.50 140 LYS A CA 1
ATOM 1107 C C . LYS A 1 140 ? -9.958 6.787 -17.137 1.00 84.50 140 LYS A C 1
ATOM 1109 O O . LYS A 1 140 ? -9.922 7.610 -16.232 1.00 84.50 140 LYS A O 1
ATOM 1114 N N . GLU A 1 141 ? -10.662 5.659 -17.065 1.00 80.75 141 GLU A N 1
ATOM 1115 C CA . GLU A 1 141 ? -11.544 5.345 -15.934 1.00 80.75 141 GLU A CA 1
ATOM 1116 C C . GLU A 1 141 ? -10.765 5.231 -14.612 1.00 80.75 141 GLU A C 1
ATOM 1118 O O . GLU A 1 141 ? -11.221 5.700 -13.570 1.00 80.75 141 GLU A O 1
ATOM 1123 N N . LEU A 1 142 ? -9.556 4.655 -14.644 1.00 76.12 142 LEU A N 1
ATOM 1124 C CA . LEU A 1 142 ? -8.686 4.575 -13.468 1.00 76.12 142 LEU A CA 1
ATOM 1125 C C . LEU A 1 142 ? -8.184 5.952 -13.018 1.00 76.12 142 LEU A C 1
ATOM 1127 O O . LEU A 1 142 ? -8.150 6.211 -11.819 1.00 76.12 142 LEU A O 1
ATOM 1131 N N . LYS A 1 143 ? -7.843 6.848 -13.951 1.00 80.62 143 LYS A N 1
ATOM 1132 C CA . LYS A 1 143 ? -7.390 8.212 -13.642 1.00 80.62 143 LYS A CA 1
ATOM 1133 C C . LYS A 1 143 ? -8.517 9.107 -13.118 1.00 80.62 143 LYS A C 1
ATOM 1135 O O . LYS A 1 143 ? -8.285 9.907 -12.215 1.00 80.62 143 LYS A O 1
ATOM 1140 N N . ASP A 1 144 ? -9.727 8.955 -13.653 1.00 76.75 144 ASP A N 1
ATOM 1141 C CA . ASP A 1 144 ? -10.906 9.699 -13.195 1.00 76.75 144 ASP A CA 1
ATOM 1142 C C . ASP A 1 144 ? -11.301 9.293 -11.760 1.00 76.75 144 ASP A C 1
ATOM 1144 O O . ASP A 1 144 ? -11.831 10.106 -11.000 1.00 76.75 144 ASP A O 1
ATOM 1148 N N . ARG A 1 145 ? -11.008 8.046 -11.359 1.00 69.44 145 ARG A N 1
ATOM 1149 C CA . ARG A 1 145 ? -11.298 7.520 -10.013 1.00 69.44 145 ARG A CA 1
ATOM 1150 C C . ARG A 1 145 ? -10.150 7.684 -9.016 1.00 69.44 145 ARG A C 1
ATOM 1152 O O . ARG A 1 145 ? -10.415 7.877 -7.831 1.00 69.44 145 ARG A O 1
ATOM 1159 N N . ASP A 1 146 ? -8.905 7.630 -9.477 1.00 71.31 146 ASP A N 1
ATOM 1160 C CA . ASP A 1 146 ? -7.708 7.916 -8.689 1.00 71.31 146 ASP A CA 1
ATOM 1161 C C . ASP A 1 146 ? -6.823 8.943 -9.424 1.00 71.31 146 ASP A C 1
ATOM 1163 O O . ASP A 1 146 ? -6.059 8.578 -10.323 1.00 71.31 146 ASP A O 1
ATOM 1167 N N . PRO A 1 147 ? -6.854 10.228 -9.015 1.00 76.31 147 PRO A N 1
ATOM 1168 C CA . PRO A 1 147 ? -6.034 11.280 -9.618 1.00 76.31 147 PRO A CA 1
ATOM 1169 C C . PRO A 1 147 ? -4.522 11.027 -9.533 1.00 76.31 147 PRO A C 1
ATOM 1171 O O . PRO A 1 147 ? -3.753 11.660 -10.257 1.00 76.31 147 PRO A O 1
ATOM 1174 N N . HIS A 1 148 ? -4.083 10.129 -8.644 1.00 69.94 148 HIS A N 1
ATOM 1175 C CA . HIS A 1 148 ? -2.677 9.774 -8.452 1.00 69.94 148 HIS A CA 1
ATOM 1176 C C . HIS A 1 148 ? -2.262 8.568 -9.311 1.00 69.94 148 HIS A C 1
ATOM 1178 O O . HIS A 1 148 ? -1.080 8.209 -9.333 1.00 69.94 148 HIS A O 1
ATOM 1184 N N . PHE A 1 149 ? -3.197 7.961 -10.052 1.00 73.75 149 PHE A N 1
ATOM 1185 C CA . PHE A 1 149 ? -2.918 6.871 -10.976 1.00 73.75 149 PHE A CA 1
ATOM 1186 C C . PHE A 1 149 ? -2.059 7.357 -12.154 1.00 73.75 149 PHE A C 1
ATOM 1188 O O . PHE A 1 149 ? -2.475 8.158 -12.996 1.00 73.75 149 PHE A O 1
ATOM 1195 N N . SER A 1 150 ? -0.830 6.844 -12.230 1.00 80.50 150 SER A N 1
ATOM 1196 C CA . SER A 1 150 ? 0.106 7.153 -13.311 1.00 80.50 150 SER A CA 1
ATOM 1197 C C . SER A 1 150 ? -0.131 6.230 -14.505 1.00 80.50 150 SER A C 1
ATOM 1199 O O . SER A 1 150 ? 0.354 5.095 -14.547 1.00 80.50 150 SER A O 1
ATOM 1201 N N . VAL A 1 151 ? -0.831 6.758 -15.513 1.00 77.56 151 VAL A N 1
ATOM 1202 C CA . VAL A 1 151 ? -1.040 6.099 -16.815 1.00 77.56 151 VAL A CA 1
ATOM 1203 C C . VAL A 1 151 ? 0.293 5.692 -17.450 1.00 77.56 151 VAL A C 1
ATOM 1205 O O . VAL A 1 151 ? 0.396 4.635 -18.064 1.00 77.56 151 VAL A O 1
ATOM 1208 N N . GLU A 1 152 ? 1.341 6.494 -17.263 1.00 73.25 152 GLU A N 1
ATOM 1209 C CA . GLU A 1 152 ? 2.668 6.218 -17.814 1.00 73.25 152 GLU A CA 1
ATOM 1210 C C . GLU A 1 152 ? 3.299 4.970 -17.194 1.00 73.25 152 GLU A C 1
ATOM 1212 O O . GLU A 1 152 ? 3.894 4.177 -17.919 1.00 73.25 152 GLU A O 1
ATOM 1217 N N . THR A 1 153 ? 3.122 4.735 -15.892 1.00 72.44 153 THR A N 1
ATOM 1218 C CA . THR A 1 153 ? 3.676 3.553 -15.213 1.00 72.44 153 THR A CA 1
ATOM 1219 C C . THR A 1 153 ? 2.987 2.277 -15.698 1.00 72.44 153 THR A C 1
ATOM 1221 O O . THR A 1 153 ? 3.661 1.331 -16.097 1.00 72.44 153 THR A O 1
ATOM 1224 N N . TYR A 1 154 ? 1.653 2.300 -15.776 1.00 69.88 154 TYR A N 1
ATOM 1225 C CA . TYR A 1 154 ? 0.845 1.185 -16.281 1.00 69.88 154 TYR A CA 1
ATOM 1226 C C . TYR A 1 154 ? 1.114 0.887 -17.766 1.00 69.88 154 TYR A C 1
ATOM 1228 O O . TYR A 1 154 ? 1.119 -0.265 -18.203 1.00 69.88 154 TYR A O 1
ATOM 1236 N N . CYS A 1 155 ? 1.394 1.927 -18.560 1.00 66.50 155 CYS A N 1
ATOM 1237 C CA . CYS A 1 155 ? 1.729 1.778 -19.972 1.00 66.50 155 CYS A CA 1
ATOM 1238 C C . CYS A 1 155 ? 3.148 1.234 -20.222 1.00 66.50 155 CYS A C 1
ATOM 1240 O O . CYS A 1 155 ? 3.379 0.525 -21.209 1.00 66.50 155 CYS A O 1
ATOM 1242 N N . SER A 1 156 ? 4.091 1.547 -19.329 1.00 61.22 156 SER A N 1
ATOM 1243 C CA . SER A 1 156 ? 5.523 1.269 -19.502 1.00 61.22 156 SER A CA 1
ATOM 1244 C C . SER A 1 156 ? 5.915 -0.183 -19.241 1.00 61.22 156 SER A C 1
ATOM 1246 O O . SER A 1 156 ? 6.783 -0.698 -19.945 1.00 61.22 156 SER A O 1
ATOM 1248 N N . GLU A 1 157 ? 5.276 -0.860 -18.284 1.00 54.56 157 GLU A N 1
ATOM 1249 C CA . GLU A 1 157 ? 5.642 -2.234 -17.894 1.00 54.56 157 GLU A CA 1
ATOM 1250 C C . GLU A 1 157 ? 5.404 -3.268 -19.010 1.00 54.56 157 GLU A C 1
ATOM 1252 O O . GLU A 1 157 ? 6.072 -4.297 -19.061 1.00 54.56 157 GLU A O 1
ATOM 1257 N N . GLN A 1 158 ? 4.532 -2.968 -19.978 1.00 51.56 158 GLN A N 1
ATOM 1258 C CA . GLN A 1 158 ? 4.144 -3.908 -21.040 1.00 51.56 158 GLN A CA 1
ATOM 1259 C C . GLN A 1 158 ? 4.812 -3.661 -22.401 1.00 51.56 158 GLN A C 1
ATOM 1261 O O . GLN A 1 158 ? 4.672 -4.477 -23.312 1.00 51.56 158 GLN A O 1
ATOM 1266 N N . ARG A 1 159 ? 5.598 -2.584 -22.562 1.00 50.25 159 ARG A N 1
ATOM 1267 C CA . ARG A 1 159 ? 6.292 -2.280 -23.834 1.00 50.25 159 ARG A CA 1
ATOM 1268 C C . ARG A 1 159 ? 7.450 -3.231 -24.175 1.00 50.25 159 ARG A C 1
ATOM 1270 O O . ARG A 1 159 ? 8.072 -3.065 -25.220 1.00 50.25 159 ARG A O 1
ATOM 1277 N N . ILE A 1 160 ? 7.738 -4.224 -23.331 1.00 48.50 160 ILE A N 1
ATOM 1278 C CA . ILE A 1 160 ? 8.849 -5.172 -23.523 1.00 48.50 160 ILE A CA 1
ATOM 1279 C C . ILE A 1 160 ? 8.476 -6.333 -24.474 1.00 48.50 160 ILE A C 1
ATOM 1281 O O . ILE A 1 160 ? 9.363 -6.990 -25.009 1.00 48.50 160 ILE A O 1
ATOM 1285 N N . CYS A 1 161 ? 7.198 -6.545 -24.806 1.00 43.91 161 CYS A N 1
ATOM 1286 C CA . CYS A 1 161 ? 6.781 -7.629 -25.710 1.00 43.91 161 CYS A CA 1
ATOM 1287 C C . CYS A 1 161 ? 6.550 -7.152 -27.156 1.00 43.91 161 CYS A C 1
ATOM 1289 O O . CYS A 1 161 ? 5.462 -7.280 -27.713 1.00 43.91 161 CYS A O 1
ATOM 1291 N N . SER A 1 162 ? 7.583 -6.588 -27.786 1.00 46.91 162 SER A N 1
ATOM 1292 C CA . SER A 1 162 ? 7.574 -6.270 -29.220 1.00 46.91 162 SER A CA 1
ATOM 1293 C C . SER A 1 162 ? 8.029 -7.484 -30.035 1.00 46.91 162 SER A C 1
ATOM 1295 O O . SER A 1 162 ? 9.203 -7.592 -30.387 1.00 46.91 162 SER A O 1
ATOM 1297 N N . GLY A 1 163 ? 7.099 -8.381 -30.365 1.00 50.41 163 GLY A N 1
ATOM 1298 C CA . GLY A 1 163 ? 7.317 -9.377 -31.417 1.00 50.41 163 GLY A CA 1
ATOM 1299 C C . GLY A 1 163 ? 6.645 -10.722 -31.169 1.00 50.41 163 GLY A C 1
ATOM 1300 O O . GLY A 1 163 ? 7.264 -11.624 -30.624 1.00 50.41 163 GLY A O 1
ATOM 1301 N N . GLY A 1 164 ? 5.406 -10.862 -31.649 1.00 50.50 164 GLY A N 1
ATOM 1302 C CA . GLY A 1 164 ? 4.790 -12.164 -31.923 1.00 50.50 164 GLY A CA 1
ATOM 1303 C C . GLY A 1 164 ? 3.996 -12.793 -30.777 1.00 50.50 164 GLY A C 1
ATOM 1304 O O . GLY A 1 164 ? 4.498 -13.681 -30.106 1.00 50.50 164 GLY A O 1
ATOM 1305 N N . ASN A 1 165 ? 2.744 -12.349 -30.600 1.00 51.78 165 ASN A N 1
ATOM 1306 C CA . ASN A 1 165 ? 1.540 -13.165 -30.336 1.00 51.78 165 ASN A CA 1
ATOM 1307 C C . ASN A 1 165 ? 0.477 -12.317 -29.625 1.00 51.78 165 ASN A C 1
ATOM 1309 O O . ASN A 1 165 ? 0.388 -12.286 -28.399 1.00 51.78 165 ASN A O 1
ATOM 1313 N N . VAL A 1 166 ? -0.387 -11.668 -30.411 1.00 54.56 166 VAL A N 1
ATOM 1314 C CA . VAL A 1 166 ? -1.560 -10.916 -29.921 1.00 54.56 166 VAL A CA 1
ATOM 1315 C C . VAL A 1 166 ? -2.425 -11.777 -28.987 1.00 54.56 166 VAL A C 1
ATOM 1317 O O . VAL A 1 166 ? -2.888 -11.302 -27.956 1.00 54.56 166 VAL A O 1
ATOM 1320 N N . SER A 1 167 ? -2.548 -13.078 -29.276 1.00 58.28 167 SER A N 1
ATOM 1321 C CA . SER A 1 167 ? -3.241 -14.049 -28.417 1.00 58.28 167 SER A CA 1
ATOM 1322 C C . SER A 1 167 ? -2.633 -14.163 -27.012 1.00 58.28 167 SER A C 1
ATOM 1324 O O . SER A 1 167 ? -3.368 -14.272 -26.035 1.00 58.28 167 SER A O 1
ATOM 1326 N N . GLN A 1 168 ? -1.308 -14.091 -26.886 1.00 63.19 168 GLN A N 1
ATOM 1327 C CA . GLN A 1 168 ? -0.623 -14.221 -25.601 1.00 63.19 168 GLN A CA 1
ATOM 1328 C C . GLN A 1 168 ? -0.777 -12.945 -24.762 1.00 63.19 168 GLN A C 1
ATOM 1330 O O . GLN A 1 168 ? -0.977 -13.026 -23.554 1.00 63.19 168 GLN A O 1
ATOM 1335 N N . SER A 1 169 ? -0.801 -11.779 -25.417 1.00 62.16 169 SER A N 1
ATOM 1336 C CA . SER A 1 169 ? -1.108 -10.495 -24.775 1.00 62.16 169 SER A CA 1
ATOM 1337 C C . SER A 1 169 ? -2.566 -10.405 -24.307 1.00 62.16 169 SER A C 1
ATOM 1339 O O . SER A 1 169 ? -2.817 -9.912 -23.213 1.00 62.16 169 SER A O 1
ATOM 1341 N N . ILE A 1 170 ? -3.524 -10.899 -25.102 1.00 67.44 170 ILE A N 1
ATOM 1342 C CA . ILE A 1 170 ? -4.949 -10.942 -24.727 1.00 67.44 170 ILE A CA 1
ATOM 1343 C C . ILE A 1 170 ? -5.175 -11.908 -23.560 1.00 67.44 170 ILE A C 1
ATOM 1345 O O . ILE A 1 170 ? -5.892 -11.574 -22.621 1.00 67.44 170 ILE A O 1
ATOM 1349 N N . ASN A 1 171 ? -4.531 -13.078 -23.577 1.00 69.00 171 ASN A N 1
ATOM 1350 C CA . ASN A 1 171 ? -4.605 -14.030 -22.469 1.00 69.00 171 ASN A CA 1
ATOM 1351 C C . ASN A 1 171 ? -3.968 -13.477 -21.186 1.00 69.00 171 ASN A C 1
ATOM 1353 O O . ASN A 1 171 ? -4.492 -13.736 -20.107 1.00 69.00 171 ASN A O 1
ATOM 1357 N N . GLY A 1 172 ? -2.894 -12.687 -21.301 1.00 72.50 172 GLY A N 1
ATOM 1358 C CA . GLY A 1 172 ? -2.327 -11.939 -20.176 1.00 72.50 172 GLY A CA 1
ATOM 1359 C C . GLY A 1 172 ? -3.334 -10.949 -19.587 1.00 72.50 172 GLY A C 1
ATOM 1360 O O . GLY A 1 172 ? -3.624 -11.011 -18.401 1.00 72.50 172 GLY A O 1
ATOM 1361 N N . LEU A 1 173 ? -3.966 -10.130 -20.435 1.00 69.81 173 LEU A N 1
ATOM 1362 C CA . LEU A 1 173 ? -4.958 -9.139 -20.000 1.00 69.81 173 LEU A CA 1
ATOM 1363 C C . LEU A 1 173 ? -6.211 -9.777 -19.368 1.00 69.81 173 LEU A C 1
ATOM 1365 O O . LEU A 1 173 ? -6.779 -9.246 -18.418 1.00 69.81 173 LEU A O 1
ATOM 1369 N N . LEU A 1 174 ? -6.651 -10.927 -19.890 1.00 69.25 174 LEU A N 1
ATOM 1370 C CA . LEU A 1 174 ? -7.743 -11.716 -19.309 1.00 69.25 174 LEU A CA 1
ATOM 1371 C C . LEU A 1 174 ? -7.350 -12.359 -17.972 1.00 69.25 174 LEU A C 1
ATOM 1373 O O . LEU A 1 174 ? -8.213 -12.524 -17.110 1.00 69.25 174 LEU A O 1
ATOM 1377 N N . GLY A 1 175 ? -6.076 -12.721 -17.805 1.00 80.00 175 GLY A N 1
ATOM 1378 C CA . GLY A 1 175 ? -5.509 -13.144 -16.525 1.00 80.00 175 GLY A CA 1
ATOM 1379 C C . GLY A 1 175 ? -5.560 -12.011 -15.505 1.00 80.00 175 GLY A C 1
ATOM 1380 O O . GLY A 1 175 ? -6.167 -12.175 -14.452 1.00 80.00 175 GLY A O 1
ATOM 1381 N N . ASP A 1 176 ? -5.059 -10.833 -15.879 1.00 71.25 176 ASP A N 1
ATOM 1382 C CA . ASP A 1 176 ? -5.064 -9.644 -15.022 1.00 71.25 176 ASP A CA 1
ATOM 1383 C C . ASP A 1 176 ? -6.493 -9.255 -14.596 1.00 71.25 176 ASP A C 1
ATOM 1385 O O . ASP A 1 176 ? -6.743 -8.945 -13.433 1.00 71.25 176 ASP A O 1
ATOM 1389 N N . LEU A 1 177 ? -7.469 -9.322 -15.512 1.00 68.94 177 LEU A N 1
ATOM 1390 C CA . LEU A 1 177 ? -8.882 -9.067 -15.196 1.00 68.94 177 LEU A CA 1
ATOM 1391 C C . LEU A 1 177 ? -9.460 -10.083 -14.202 1.00 68.94 177 LEU A C 1
ATOM 1393 O O . LEU A 1 177 ? -10.250 -9.703 -13.336 1.00 68.94 177 LEU A O 1
ATOM 1397 N N . ARG A 1 178 ? -9.064 -11.355 -14.305 1.00 76.31 178 ARG A N 1
ATOM 1398 C CA . ARG A 1 178 ? -9.504 -12.410 -13.385 1.00 76.31 178 ARG A CA 1
ATOM 1399 C C . ARG A 1 178 ? -8.902 -12.219 -11.993 1.00 76.31 178 ARG A C 1
ATOM 1401 O O . ARG A 1 178 ? -9.620 -12.343 -11.004 1.00 76.31 178 ARG A O 1
ATOM 1408 N N . ASP A 1 179 ? -7.629 -11.846 -11.921 1.00 75.88 179 ASP A N 1
ATOM 1409 C CA . ASP A 1 179 ? -6.950 -11.554 -10.658 1.00 75.88 179 ASP A CA 1
ATOM 1410 C C . ASP A 1 179 ? -7.566 -10.319 -9.979 1.00 75.88 179 ASP A C 1
ATOM 1412 O O . ASP A 1 179 ? -7.815 -10.318 -8.770 1.00 75.88 179 ASP A O 1
ATOM 1416 N N . ILE A 1 180 ? -7.906 -9.282 -10.756 1.00 70.69 180 ILE A N 1
ATOM 1417 C CA . ILE A 1 180 ? -8.633 -8.101 -10.265 1.00 70.69 180 ILE A CA 1
ATOM 1418 C C . ILE A 1 180 ? -10.018 -8.488 -9.727 1.00 70.69 180 ILE A C 1
ATOM 1420 O O . ILE A 1 180 ? -10.427 -7.999 -8.667 1.00 70.69 180 ILE A O 1
ATOM 1424 N N . GLU A 1 181 ? -10.746 -9.365 -10.420 1.00 73.06 181 GLU A N 1
ATOM 1425 C CA . GLU A 1 181 ? -12.050 -9.857 -9.971 1.00 73.06 181 GLU A CA 1
ATOM 1426 C C . GLU A 1 181 ? -11.935 -10.653 -8.660 1.00 73.06 181 GLU A C 1
ATOM 1428 O O . GLU A 1 181 ? -12.701 -10.410 -7.721 1.00 73.06 181 GLU A O 1
ATOM 1433 N N . GLU A 1 182 ? -10.937 -11.532 -8.541 1.00 81.44 182 GLU A N 1
ATOM 1434 C CA . GLU A 1 182 ? -10.682 -12.312 -7.326 1.00 81.44 182 GLU A CA 1
ATOM 1435 C C . GLU A 1 182 ? -10.319 -11.410 -6.136 1.00 81.44 182 GLU A C 1
ATOM 1437 O O . GLU A 1 182 ? -10.889 -11.546 -5.045 1.00 81.44 182 GLU A O 1
ATOM 1442 N N . ILE A 1 183 ? -9.432 -10.432 -6.346 1.00 74.06 183 ILE A N 1
ATOM 1443 C CA . ILE A 1 183 ? -9.059 -9.444 -5.326 1.00 74.06 183 ILE A CA 1
ATOM 1444 C C . ILE A 1 183 ? -10.282 -8.618 -4.911 1.00 74.06 183 ILE A C 1
ATOM 1446 O O . ILE A 1 183 ? -10.525 -8.434 -3.714 1.00 74.06 183 ILE A O 1
ATOM 1450 N N . SER A 1 184 ? -11.098 -8.173 -5.872 1.00 68.00 184 SER A N 1
ATOM 1451 C CA . SER A 1 184 ? -12.351 -7.458 -5.609 1.00 68.00 184 SER A CA 1
ATOM 1452 C C . SER A 1 184 ? -13.314 -8.296 -4.765 1.00 68.00 184 SER A C 1
ATOM 1454 O O . SER A 1 184 ? -13.939 -7.786 -3.828 1.00 68.00 184 SER A O 1
ATOM 1456 N N . HIS A 1 185 ? -13.426 -9.596 -5.045 1.00 75.75 185 HIS A N 1
ATOM 1457 C CA . HIS A 1 185 ? -14.270 -10.496 -4.266 1.00 75.75 185 HIS A CA 1
ATOM 1458 C C . HIS A 1 185 ? -13.740 -10.722 -2.848 1.00 75.75 185 HIS A C 1
ATOM 1460 O O . HIS A 1 185 ? -14.520 -10.704 -1.891 1.00 75.75 185 HIS A O 1
ATOM 1466 N N . LYS A 1 186 ? -12.423 -10.878 -2.690 1.00 79.38 186 LYS A N 1
ATOM 1467 C CA . LYS A 1 186 ? -11.778 -11.032 -1.381 1.00 79.38 186 LYS A CA 1
ATOM 1468 C C . LYS A 1 186 ? -11.939 -9.779 -0.521 1.00 79.38 186 LYS A C 1
ATOM 1470 O O . LYS A 1 186 ? -12.284 -9.896 0.654 1.00 79.38 186 LYS A O 1
ATOM 1475 N N . LEU A 1 187 ? -11.763 -8.592 -1.105 1.00 66.06 187 LEU A N 1
ATOM 1476 C CA . LEU A 1 187 ? -11.999 -7.311 -0.433 1.00 66.06 187 LEU A CA 1
ATOM 1477 C C . LEU A 1 187 ? -13.458 -7.162 0.000 1.00 66.06 187 LEU A C 1
ATOM 1479 O O . LEU A 1 187 ? -13.712 -6.810 1.151 1.00 66.06 187 LEU A O 1
ATOM 1483 N N . ARG A 1 188 ? -14.414 -7.509 -0.873 1.00 71.94 188 ARG A N 1
ATOM 1484 C CA . ARG A 1 188 ? -15.841 -7.523 -0.519 1.00 71.94 188 ARG A CA 1
ATOM 1485 C C . ARG A 1 188 ? -16.115 -8.446 0.665 1.00 71.94 188 ARG A C 1
ATOM 1487 O O . ARG A 1 188 ? -16.761 -8.017 1.615 1.00 71.94 188 ARG A O 1
ATOM 1494 N N . ARG A 1 189 ? -15.586 -9.675 0.657 1.00 80.50 189 ARG A N 1
ATOM 1495 C CA . ARG A 1 189 ? -15.765 -10.629 1.765 1.00 80.50 189 ARG A CA 1
ATOM 1496 C C . ARG A 1 189 ? -15.196 -10.093 3.080 1.00 80.50 189 ARG A C 1
ATOM 1498 O O . ARG A 1 189 ? -15.908 -10.076 4.074 1.00 80.50 189 ARG A O 1
ATOM 1505 N N . MET A 1 190 ? -13.960 -9.589 3.073 1.00 73.19 190 MET A N 1
ATOM 1506 C CA . MET A 1 190 ? -13.345 -9.007 4.274 1.00 73.19 190 MET A CA 1
ATOM 1507 C C . MET A 1 190 ? -14.137 -7.810 4.808 1.00 73.19 190 MET A C 1
ATOM 1509 O O . MET A 1 190 ? -14.284 -7.664 6.019 1.00 73.19 190 MET A O 1
ATOM 1513 N N . PHE A 1 191 ? -14.668 -6.968 3.920 1.00 69.56 191 PHE A N 1
ATOM 1514 C CA . PHE A 1 191 ? -15.494 -5.833 4.314 1.00 69.56 191 PHE A CA 1
ATOM 1515 C C . PHE A 1 191 ? -16.822 -6.274 4.938 1.00 69.56 191 PHE A C 1
ATOM 1517 O O . PHE A 1 191 ? -17.195 -5.760 5.991 1.00 69.56 191 PHE A O 1
ATOM 1524 N N . PHE A 1 192 ? -17.516 -7.246 4.337 1.00 77.25 192 PHE A N 1
ATOM 1525 C CA . PHE A 1 192 ? -18.744 -7.799 4.910 1.00 77.25 192 PHE A CA 1
ATOM 1526 C C . PHE A 1 192 ? -18.495 -8.450 6.272 1.00 77.25 192 PHE A C 1
ATOM 1528 O O . PHE A 1 192 ? -19.249 -8.180 7.205 1.00 77.25 192 PHE A O 1
ATOM 1535 N N . ASP A 1 193 ? -17.411 -9.212 6.425 1.00 80.31 193 ASP A N 1
ATOM 1536 C CA . ASP A 1 193 ? -17.034 -9.810 7.709 1.00 80.31 193 ASP A CA 1
ATOM 1537 C C . ASP A 1 193 ? -16.740 -8.737 8.766 1.00 80.31 193 ASP A C 1
ATOM 1539 O O . ASP A 1 193 ? -17.192 -8.835 9.907 1.00 80.31 193 ASP A O 1
ATOM 1543 N N . MET A 1 194 ? -16.004 -7.685 8.394 1.00 77.56 194 MET A N 1
ATOM 1544 C CA . MET A 1 194 ? -15.690 -6.574 9.294 1.00 77.56 194 MET A CA 1
ATOM 1545 C C . MET A 1 194 ? -16.953 -5.805 9.699 1.00 77.56 194 MET A C 1
ATOM 1547 O O . MET A 1 194 ? -17.137 -5.505 10.878 1.00 77.56 194 MET A O 1
ATOM 1551 N N . ARG A 1 195 ? -17.854 -5.539 8.746 1.00 75.56 195 ARG A N 1
ATOM 1552 C CA . ARG A 1 195 ? -19.139 -4.877 9.001 1.00 75.56 195 ARG A CA 1
ATOM 1553 C C . ARG A 1 195 ? -20.045 -5.727 9.889 1.00 75.56 195 ARG A C 1
ATOM 1555 O O . ARG A 1 195 ? -20.633 -5.184 10.817 1.00 75.56 195 ARG A O 1
ATOM 1562 N N . SER A 1 196 ? -20.122 -7.036 9.647 1.00 81.69 196 SER A N 1
ATOM 1563 C CA . SER A 1 196 ? -20.901 -7.965 10.473 1.00 81.69 196 SER A CA 1
ATOM 1564 C C . SER A 1 196 ? -20.394 -7.974 11.913 1.00 81.69 196 SER A C 1
ATOM 1566 O O . SER A 1 196 ? -21.176 -7.777 12.836 1.00 81.69 196 SER A O 1
ATOM 1568 N N . LYS A 1 197 ? -19.073 -8.092 12.113 1.00 82.62 197 LYS A N 1
ATOM 1569 C CA . LYS A 1 197 ? -18.455 -8.047 13.449 1.00 82.62 197 LYS A CA 1
ATOM 1570 C C . LYS A 1 197 ? -18.671 -6.706 14.151 1.00 82.62 197 LYS A C 1
ATOM 1572 O O . LYS A 1 197 ? -18.943 -6.681 15.347 1.00 82.62 197 LYS A O 1
ATOM 1577 N N . SER A 1 198 ? -18.572 -5.595 13.418 1.00 72.69 198 SER A N 1
ATOM 1578 C CA . SER A 1 198 ? -18.854 -4.260 13.960 1.00 72.69 198 SER A CA 1
ATOM 1579 C C . SER A 1 198 ? -20.311 -4.134 14.404 1.00 72.69 198 SER A C 1
ATOM 1581 O O . SER A 1 198 ? -20.574 -3.614 15.483 1.00 72.69 198 SER A O 1
ATOM 1583 N N . PHE A 1 199 ? -21.251 -4.629 13.597 1.00 77.44 199 PHE A N 1
ATOM 1584 C CA . PHE A 1 199 ? -22.677 -4.574 13.909 1.00 77.44 199 PHE A CA 1
ATOM 1585 C C . PHE A 1 199 ? -23.045 -5.487 15.086 1.00 77.44 199 PHE A C 1
ATOM 1587 O O . PHE A 1 199 ? -23.827 -5.099 15.948 1.00 77.44 199 PHE A O 1
ATOM 1594 N N . GLU A 1 200 ? -22.441 -6.675 15.181 1.00 81.81 200 GLU A N 1
ATOM 1595 C CA . GLU A 1 200 ? -22.583 -7.559 16.344 1.00 81.81 200 GLU A CA 1
ATOM 1596 C C . GLU A 1 200 ? -22.045 -6.917 17.627 1.00 81.81 200 GLU A C 1
ATOM 1598 O O . GLU A 1 200 ? -22.693 -7.009 18.671 1.00 81.81 200 GLU A O 1
ATOM 1603 N N . ALA A 1 201 ? -20.901 -6.229 17.557 1.00 76.94 201 ALA A N 1
ATOM 1604 C CA . ALA A 1 201 ? -20.346 -5.497 18.692 1.00 76.94 201 ALA A CA 1
ATOM 1605 C C . ALA A 1 201 ? -21.255 -4.331 19.122 1.00 76.94 201 ALA A C 1
ATOM 1607 O O . ALA A 1 201 ? -21.499 -4.151 20.315 1.00 76.94 201 ALA A O 1
ATOM 1608 N N . GLU A 1 202 ? -21.805 -3.580 18.165 1.00 73.38 202 GLU A N 1
ATOM 1609 C CA . GLU A 1 202 ? -22.733 -2.472 18.425 1.00 73.38 202 GLU A CA 1
ATOM 1610 C C . GLU A 1 202 ? -24.059 -2.966 19.027 1.00 73.38 202 GLU A C 1
ATOM 1612 O O . GLU A 1 202 ? -24.525 -2.428 20.034 1.00 73.38 202 GLU A O 1
ATOM 1617 N N . LEU A 1 203 ? -24.626 -4.056 18.498 1.00 76.69 203 LEU A N 1
ATOM 1618 C CA . LEU A 1 203 ? -25.790 -4.725 19.087 1.00 76.69 203 LEU A CA 1
ATOM 1619 C C . LEU A 1 203 ? -25.493 -5.270 20.489 1.00 76.69 203 LEU A C 1
ATOM 1621 O O . LEU A 1 203 ? -26.346 -5.185 21.374 1.00 76.69 203 LEU A O 1
ATOM 1625 N N . GLY A 1 204 ? -24.298 -5.826 20.703 1.00 82.00 204 GLY A N 1
ATOM 1626 C CA . GLY A 1 204 ? -23.832 -6.274 22.012 1.00 82.00 204 GLY A CA 1
ATOM 1627 C C . GLY A 1 204 ? -23.803 -5.127 23.020 1.00 82.00 204 GLY A C 1
ATOM 1628 O O . GLY A 1 204 ? -24.380 -5.249 24.102 1.00 82.00 204 GLY A O 1
ATOM 1629 N N . TYR A 1 205 ? -23.229 -3.989 22.624 1.00 75.19 205 TYR A N 1
ATOM 1630 C CA . TYR A 1 205 ? -23.167 -2.780 23.441 1.00 75.19 205 TYR A CA 1
ATOM 1631 C C . TYR A 1 205 ? -24.559 -2.208 23.748 1.00 75.19 205 TYR A C 1
ATOM 1633 O O . TYR A 1 205 ? -24.856 -1.863 24.894 1.00 75.19 205 TYR A O 1
ATOM 1641 N N . ALA A 1 206 ? -25.451 -2.161 22.754 1.00 74.50 206 ALA A N 1
ATOM 1642 C CA . ALA A 1 206 ? -26.827 -1.703 22.937 1.00 74.50 206 ALA A CA 1
ATOM 1643 C C . ALA A 1 206 ? -27.608 -2.602 23.912 1.00 74.50 206 ALA A C 1
ATOM 1645 O O . ALA A 1 206 ? -28.337 -2.100 24.771 1.00 74.50 206 ALA A O 1
ATOM 1646 N N . ARG A 1 207 ? -27.422 -3.928 23.838 1.00 81.69 207 ARG A N 1
ATOM 1647 C CA . ARG A 1 207 ? -28.031 -4.881 24.782 1.00 81.69 207 ARG A CA 1
ATOM 1648 C C . ARG A 1 207 ? -27.506 -4.689 26.201 1.00 81.69 207 ARG A C 1
ATOM 1650 O O . ARG A 1 207 ? -28.315 -4.612 27.123 1.00 81.69 207 ARG A O 1
ATOM 1657 N N . SER A 1 208 ? -26.190 -4.569 26.383 1.00 78.81 208 SER A N 1
ATOM 1658 C CA . SER A 1 208 ? -25.611 -4.333 27.711 1.00 78.81 208 SER A CA 1
ATOM 1659 C C . SER A 1 208 ? -26.031 -2.981 28.286 1.00 78.81 208 SER A C 1
ATOM 1661 O O . SER A 1 208 ? -26.383 -2.898 29.458 1.00 78.81 208 SER A O 1
ATOM 1663 N N . SER A 1 209 ? -26.073 -1.932 27.459 1.00 73.81 209 SER A N 1
ATOM 1664 C CA . SER A 1 209 ? -26.536 -0.603 27.872 1.00 73.81 209 SER A CA 1
ATOM 1665 C C . SER A 1 209 ? -28.010 -0.629 28.289 1.00 73.81 209 SER A C 1
ATOM 1667 O O . SER A 1 209 ? -28.359 -0.118 29.352 1.00 73.81 209 SER A O 1
ATOM 1669 N N . SER A 1 210 ? -28.872 -1.306 27.520 1.00 81.06 210 SER A N 1
ATOM 1670 C CA . SER A 1 210 ? -30.285 -1.486 27.874 1.00 81.06 210 SER A CA 1
ATOM 1671 C C . SER A 1 210 ? -30.464 -2.208 29.211 1.00 81.06 210 SER A C 1
ATOM 1673 O O . SER A 1 210 ? -31.318 -1.815 30.006 1.00 81.06 210 SER A O 1
ATOM 1675 N N . GLU A 1 211 ? -29.654 -3.230 29.490 1.00 84.00 211 GLU A N 1
ATOM 1676 C CA . GLU A 1 211 ? -29.712 -3.956 30.760 1.00 84.00 211 GLU A CA 1
ATOM 1677 C C . GLU A 1 211 ? -29.277 -3.082 31.944 1.00 84.00 211 GLU A C 1
ATOM 1679 O O . GLU A 1 211 ? -29.963 -3.044 32.965 1.00 84.00 211 GLU A O 1
ATOM 1684 N N . VAL A 1 212 ? -28.208 -2.295 31.787 1.00 77.75 212 VAL A N 1
ATOM 1685 C CA . VAL A 1 212 ? -27.774 -1.323 32.805 1.00 77.75 212 VAL A CA 1
ATOM 1686 C C . VAL A 1 212 ? -28.868 -0.286 33.076 1.00 77.75 212 VAL A C 1
ATOM 1688 O O . VAL A 1 212 ? -29.161 0.008 34.234 1.00 77.75 212 VAL A O 1
ATOM 1691 N N . VAL A 1 213 ? -29.534 0.225 32.035 1.00 80.88 213 VAL A N 1
ATOM 1692 C CA . VAL A 1 213 ? -30.652 1.172 32.190 1.00 80.88 213 VAL A CA 1
ATOM 1693 C C . VAL A 1 213 ? -31.827 0.534 32.940 1.00 80.88 213 VAL A C 1
ATOM 1695 O O . VAL A 1 213 ? -32.395 1.171 33.826 1.00 80.88 213 VAL A O 1
ATOM 1698 N N . LYS A 1 214 ? -32.172 -0.729 32.655 1.00 87.75 214 LYS A N 1
ATOM 1699 C CA . LYS A 1 214 ? -33.219 -1.455 33.398 1.00 87.75 214 LYS A CA 1
ATOM 1700 C C . LYS A 1 214 ? -32.855 -1.647 34.868 1.00 87.75 214 LYS A C 1
ATOM 1702 O O . LYS A 1 214 ? -33.717 -1.483 35.731 1.00 87.75 214 LYS A O 1
ATOM 1707 N N . GLN A 1 215 ? -31.600 -1.986 35.161 1.00 85.62 215 GLN A N 1
ATOM 1708 C CA . GLN A 1 215 ? -31.121 -2.130 36.537 1.00 85.62 215 GLN A CA 1
ATOM 1709 C C . GLN A 1 215 ? -31.162 -0.796 37.287 1.00 85.62 215 GLN A C 1
ATOM 1711 O O . GLN A 1 215 ? -31.611 -0.753 38.433 1.00 85.62 215 GLN A O 1
ATOM 1716 N N . LEU A 1 216 ? -30.776 0.299 36.630 1.00 80.81 216 LEU A N 1
ATOM 1717 C CA . LEU A 1 216 ? -30.842 1.641 37.203 1.00 80.81 216 LEU A CA 1
ATOM 1718 C C . LEU A 1 216 ? -32.290 2.067 37.494 1.00 80.81 216 LEU A C 1
ATOM 1720 O O . LEU A 1 216 ? -32.575 2.573 38.578 1.00 80.81 216 LEU A O 1
ATOM 1724 N N . ASP A 1 217 ? -33.215 1.809 36.569 1.00 83.25 217 ASP A N 1
ATOM 1725 C CA . ASP A 1 217 ? -34.641 2.112 36.737 1.00 83.25 217 ASP A CA 1
ATOM 1726 C C . ASP A 1 217 ? -35.292 1.276 37.855 1.00 83.25 217 ASP A C 1
ATOM 1728 O O . ASP A 1 217 ? -36.121 1.771 38.623 1.00 83.25 217 ASP A O 1
ATOM 1732 N N . LYS A 1 218 ? -34.880 0.012 38.008 1.00 90.31 218 LYS A N 1
ATOM 1733 C CA . LYS A 1 218 ? -35.290 -0.828 39.141 1.00 90.31 218 LYS A CA 1
ATOM 1734 C C . LYS A 1 218 ? -34.787 -0.251 40.471 1.00 90.31 218 LYS A C 1
ATOM 1736 O O . LYS A 1 218 ? -35.581 -0.080 41.392 1.00 90.31 218 LYS A O 1
ATOM 1741 N N . CYS A 1 219 ? -33.504 0.105 40.543 1.00 81.44 219 CYS A N 1
ATOM 1742 C CA . CYS A 1 219 ? -32.890 0.686 41.739 1.00 81.44 219 CYS A CA 1
ATOM 1743 C C . CYS A 1 219 ? -33.542 2.031 42.118 1.00 81.44 219 CYS A C 1
ATOM 1745 O O . CYS A 1 219 ? -33.812 2.301 43.288 1.00 81.44 219 CYS A O 1
ATOM 1747 N N . SER A 1 220 ? -33.882 2.856 41.122 1.00 86.69 220 SER A N 1
ATOM 1748 C CA . SER A 1 220 ? -34.586 4.125 41.328 1.00 86.69 220 SER A CA 1
ATOM 1749 C C . SER A 1 220 ? -35.977 3.928 41.944 1.00 86.69 220 SER A C 1
ATOM 1751 O O . SER A 1 220 ? -36.321 4.628 42.899 1.00 86.69 220 SER A O 1
ATOM 1753 N N . ARG A 1 221 ? -36.744 2.937 41.469 1.00 86.81 221 ARG A N 1
ATOM 1754 C CA . ARG A 1 221 ? -38.058 2.592 42.040 1.00 86.81 221 ARG A CA 1
ATOM 1755 C C . ARG A 1 221 ? -37.958 2.075 43.475 1.00 86.81 221 ARG A C 1
ATOM 1757 O O . ARG A 1 221 ? -38.714 2.520 44.334 1.00 86.81 221 ARG A O 1
ATOM 1764 N N . GLU A 1 222 ? -36.993 1.202 43.757 1.00 87.81 222 GLU A N 1
ATOM 1765 C CA . GLU A 1 222 ? -36.743 0.701 45.117 1.00 87.81 222 GLU A CA 1
ATOM 1766 C C . GLU A 1 222 ? -36.381 1.843 46.089 1.00 87.81 222 GLU A C 1
ATOM 1768 O O . GLU A 1 222 ? -36.847 1.870 47.232 1.00 87.81 222 GLU A O 1
ATOM 1773 N N . LEU A 1 223 ? -35.615 2.838 45.628 1.00 78.56 223 LEU A N 1
ATOM 1774 C CA . LEU A 1 223 ? -35.276 4.028 46.411 1.00 78.56 223 LEU A CA 1
ATOM 1775 C C . LEU A 1 223 ? -36.506 4.909 46.711 1.00 78.56 223 LEU A C 1
ATOM 1777 O O . LEU A 1 223 ? -36.632 5.441 47.818 1.00 78.56 223 LEU A O 1
ATOM 1781 N N . GLU A 1 224 ? -37.417 5.083 45.750 1.00 84.44 224 GLU A N 1
ATOM 1782 C CA . GLU A 1 224 ? -38.672 5.818 45.966 1.00 84.44 224 GLU A CA 1
ATOM 1783 C C . GLU A 1 224 ? -39.597 5.114 46.964 1.00 84.44 224 GLU A C 1
ATOM 1785 O O . GLU A 1 224 ? -40.209 5.770 47.815 1.00 84.44 224 GLU A O 1
ATOM 1790 N N . ASP A 1 225 ? -39.672 3.787 46.910 1.00 86.31 225 ASP A N 1
ATOM 1791 C CA . ASP A 1 225 ? -40.462 3.002 47.856 1.00 86.31 225 ASP A CA 1
ATOM 1792 C C . ASP A 1 225 ? -39.887 3.093 49.274 1.00 86.31 225 ASP A C 1
ATOM 1794 O O . ASP A 1 225 ? -40.634 3.329 50.228 1.00 86.31 225 ASP A O 1
ATOM 1798 N N . LEU A 1 226 ? -38.558 3.042 49.422 1.00 80.94 226 LEU A N 1
ATOM 1799 C CA . LEU A 1 226 ? -37.893 3.301 50.703 1.00 80.94 226 LEU A CA 1
ATOM 1800 C C . LEU A 1 226 ? -38.176 4.712 51.233 1.00 80.94 226 LEU A C 1
ATOM 1802 O O . LEU A 1 226 ? -38.458 4.871 52.423 1.00 80.94 226 LEU A O 1
ATOM 1806 N N . LYS A 1 227 ? -38.162 5.739 50.371 1.00 81.25 227 LYS A N 1
ATOM 1807 C CA . LYS A 1 227 ? -38.537 7.110 50.762 1.00 81.25 227 LYS A CA 1
ATOM 1808 C C . LYS A 1 227 ? -39.987 7.188 51.244 1.00 81.25 227 LYS A C 1
ATOM 1810 O O . LYS A 1 227 ? -40.248 7.855 52.245 1.00 81.25 227 LYS A O 1
ATOM 1815 N N . ARG A 1 228 ? -40.922 6.494 50.584 1.00 85.94 228 ARG A N 1
ATOM 1816 C CA . ARG A 1 228 ? -42.331 6.427 51.015 1.00 85.94 228 ARG A CA 1
ATOM 1817 C C . ARG A 1 228 ? -42.484 5.741 52.369 1.00 85.94 228 ARG A C 1
ATOM 1819 O O . ARG A 1 228 ? -43.161 6.286 53.238 1.00 85.94 228 ARG A O 1
ATOM 1826 N N . ILE A 1 229 ? -41.814 4.607 52.570 1.00 83.50 229 ILE A N 1
ATOM 1827 C CA . ILE A 1 229 ? -41.830 3.876 53.845 1.00 83.50 229 ILE A CA 1
ATOM 1828 C C . ILE A 1 229 ? -41.248 4.741 54.968 1.00 83.50 229 ILE A C 1
ATOM 1830 O O . ILE A 1 229 ? -41.877 4.874 56.014 1.00 83.50 229 ILE A O 1
ATOM 1834 N N . ASN A 1 230 ? -40.104 5.396 54.752 1.00 76.06 230 ASN A N 1
ATOM 1835 C CA . ASN A 1 230 ? -39.534 6.315 55.742 1.00 76.06 230 ASN A CA 1
ATOM 1836 C C . ASN A 1 230 ? -40.467 7.495 56.042 1.00 76.06 230 ASN A C 1
ATOM 1838 O O . ASN A 1 230 ? -40.587 7.895 57.197 1.00 76.06 230 ASN A O 1
ATOM 1842 N N . GLY A 1 231 ? -41.155 8.029 55.031 1.00 81.00 231 GLY A N 1
ATOM 1843 C CA . GLY A 1 231 ? -42.161 9.073 55.214 1.00 81.00 231 GLY A CA 1
ATOM 1844 C C . GLY A 1 231 ? -43.354 8.619 56.060 1.00 81.00 231 GLY A C 1
ATOM 1845 O O . GLY A 1 231 ? -43.828 9.386 56.895 1.00 81.00 231 GLY A O 1
ATOM 1846 N N . MET A 1 232 ? -43.821 7.378 55.886 1.00 79.00 232 MET A N 1
ATOM 1847 C CA . MET A 1 232 ? -44.864 6.786 56.732 1.00 79.00 232 MET A CA 1
ATOM 1848 C C . MET A 1 232 ? -44.375 6.567 58.161 1.00 79.00 232 MET A C 1
ATOM 1850 O O . MET A 1 232 ? -45.024 7.029 59.087 1.00 79.00 232 MET A O 1
ATOM 1854 N N . ILE A 1 233 ? -43.197 5.963 58.341 1.00 75.94 233 ILE A N 1
ATOM 1855 C CA . ILE A 1 233 ? -42.612 5.738 59.670 1.00 75.94 233 ILE A CA 1
ATOM 1856 C C . ILE A 1 233 ? -42.441 7.066 60.410 1.00 75.94 233 ILE A C 1
ATOM 1858 O O . ILE A 1 233 ? -42.801 7.168 61.576 1.00 75.94 233 ILE A O 1
ATOM 1862 N N . ALA A 1 234 ? -41.935 8.105 59.742 1.00 73.69 234 ALA A N 1
ATOM 1863 C CA . ALA A 1 234 ? -41.793 9.423 60.350 1.00 73.69 234 ALA A CA 1
ATOM 1864 C C . ALA A 1 234 ? -43.150 10.010 60.777 1.00 73.69 234 ALA A C 1
ATOM 1866 O O . ALA A 1 234 ? -43.251 10.577 61.862 1.00 73.69 234 ALA A O 1
ATOM 1867 N N . LYS A 1 235 ? -44.201 9.848 59.961 1.00 77.19 235 LYS A N 1
ATOM 1868 C CA . LYS A 1 235 ? -45.560 10.298 60.302 1.00 77.19 235 LYS A CA 1
ATOM 1869 C C . LYS A 1 235 ? -46.164 9.506 61.457 1.00 77.19 235 LYS A C 1
ATOM 1871 O O . LYS A 1 235 ? -46.715 10.126 62.357 1.00 77.19 235 LYS A O 1
ATOM 1876 N N . ASP A 1 236 ? -46.018 8.186 61.458 1.00 74.06 236 ASP A N 1
ATOM 1877 C CA . ASP A 1 236 ? -46.543 7.310 62.507 1.00 74.06 236 ASP A CA 1
ATOM 1878 C C . ASP A 1 236 ? -45.824 7.553 63.836 1.00 74.06 236 ASP A C 1
ATOM 1880 O O . ASP A 1 236 ? -46.461 7.620 64.881 1.00 74.06 236 ASP A O 1
ATOM 1884 N N . VAL A 1 237 ? -44.504 7.772 63.807 1.00 68.94 237 VAL A N 1
ATOM 1885 C CA . VAL A 1 237 ? -43.717 8.127 64.996 1.00 68.94 237 VAL A CA 1
ATOM 1886 C C . VAL A 1 237 ? -44.134 9.495 65.535 1.00 68.94 237 VAL A C 1
ATOM 1888 O O . VAL A 1 237 ? -44.360 9.634 66.733 1.00 68.94 237 VAL A O 1
ATOM 1891 N N . VAL A 1 238 ? -44.285 10.505 64.675 1.00 70.25 238 VAL A N 1
ATOM 1892 C CA . VAL A 1 238 ? -44.730 11.846 65.095 1.00 70.25 238 VAL A CA 1
ATOM 1893 C C . VAL A 1 238 ? -46.181 11.831 65.595 1.00 70.25 238 VAL A C 1
ATOM 1895 O O . VAL A 1 238 ? -46.497 12.533 66.556 1.00 70.25 238 VAL A O 1
ATOM 1898 N N . GLY A 1 239 ? -47.050 11.032 64.972 1.00 69.62 239 GLY A N 1
ATOM 1899 C CA . GLY A 1 239 ? -48.437 10.820 65.384 1.00 69.62 239 GLY A CA 1
ATOM 1900 C C . GLY A 1 239 ? -48.523 10.141 66.744 1.00 69.62 239 GLY A C 1
ATOM 1901 O O . GLY A 1 239 ? -49.123 10.695 67.655 1.00 69.62 239 GLY A O 1
ATOM 1902 N N . ALA A 1 240 ? -47.812 9.028 66.932 1.00 67.75 240 ALA A N 1
ATOM 1903 C CA . ALA A 1 240 ? -47.740 8.335 68.213 1.00 67.75 240 ALA A CA 1
ATOM 1904 C C . ALA A 1 240 ? -47.200 9.249 69.326 1.00 67.75 240 ALA A C 1
ATOM 1906 O O . ALA A 1 240 ? -47.793 9.326 70.394 1.00 67.75 240 ALA A O 1
ATOM 1907 N N . ILE A 1 241 ? -46.129 10.013 69.084 1.00 60.78 241 ILE A N 1
ATOM 1908 C CA . ILE A 1 241 ? -45.591 10.955 70.084 1.00 60.78 241 ILE A CA 1
ATOM 1909 C C . ILE A 1 241 ? -46.637 12.007 70.498 1.00 60.78 241 ILE A C 1
ATOM 1911 O O . ILE A 1 241 ? -46.681 12.392 71.666 1.00 60.78 241 ILE A O 1
ATOM 1915 N N . LYS A 1 242 ? -47.490 12.458 69.568 1.00 63.34 242 LYS A N 1
ATOM 1916 C CA . LYS A 1 242 ? -48.597 13.380 69.864 1.00 63.34 242 LYS A CA 1
ATOM 1917 C C . LYS A 1 242 ? -49.754 12.704 70.597 1.00 63.34 242 LYS A C 1
ATOM 1919 O O . LYS A 1 242 ? -50.231 13.259 71.582 1.00 63.34 242 LYS A O 1
ATOM 1924 N N . ASP A 1 243 ? -50.181 11.535 70.133 1.00 64.44 243 ASP A N 1
ATOM 1925 C CA . ASP A 1 243 ? -51.340 10.813 70.667 1.00 64.44 243 ASP A CA 1
ATOM 1926 C C . ASP A 1 243 ? -51.072 10.253 72.066 1.00 64.44 243 ASP A C 1
ATOM 1928 O O . ASP A 1 243 ? -51.980 10.177 72.890 1.00 64.44 243 ASP A O 1
ATOM 1932 N N . PHE A 1 244 ? -49.816 9.918 72.370 1.00 55.25 244 PHE A N 1
ATOM 1933 C CA . PHE A 1 244 ? -49.437 9.440 73.693 1.00 55.25 244 PHE A CA 1
ATOM 1934 C C . PHE A 1 244 ? -49.292 10.541 74.739 1.00 55.25 244 PHE A C 1
ATOM 1936 O O . PHE A 1 244 ? -49.149 10.186 75.906 1.00 55.25 244 PHE A O 1
ATOM 1943 N N . GLY A 1 245 ? -49.317 11.831 74.357 1.00 53.78 245 GLY A N 1
ATOM 1944 C CA . GLY A 1 245 ? -49.260 12.966 75.287 1.00 53.78 245 GLY A CA 1
ATOM 1945 C C . GLY A 1 245 ? -48.337 12.706 76.476 1.00 53.78 245 GLY A C 1
ATOM 1946 O O . GLY A 1 245 ? -48.792 12.831 77.609 1.00 53.78 245 GLY A O 1
ATOM 1947 N N . ILE A 1 246 ? -47.118 12.208 76.206 1.00 47.50 246 ILE A N 1
ATOM 1948 C CA . ILE A 1 246 ? -46.314 11.473 77.193 1.00 47.50 246 ILE A CA 1
ATOM 1949 C C . ILE A 1 246 ? -45.932 12.406 78.345 1.00 47.50 246 ILE A C 1
ATOM 1951 O O . ILE A 1 246 ? -44.909 13.085 78.302 1.00 47.50 246 ILE A O 1
ATOM 1955 N N . ASP A 1 247 ? -46.765 12.380 79.381 1.00 45.97 247 ASP A N 1
ATOM 1956 C CA . ASP A 1 247 ? -46.379 12.474 80.776 1.00 45.97 247 ASP A CA 1
ATOM 1957 C C . ASP A 1 247 ? -46.306 11.036 81.316 1.00 45.97 247 ASP A C 1
ATOM 1959 O O . ASP A 1 247 ? -47.232 10.226 81.190 1.00 45.97 247 ASP A O 1
ATOM 1963 N N . THR A 1 248 ? -45.129 10.671 81.807 1.00 48.91 248 THR A N 1
ATOM 1964 C CA . THR A 1 248 ? -44.705 9.293 82.057 1.00 48.91 248 THR A CA 1
ATOM 1965 C C . THR A 1 248 ? -45.359 8.717 83.311 1.00 48.91 248 THR A C 1
ATOM 1967 O O . THR A 1 248 ? -44.829 8.856 84.410 1.00 48.91 248 THR A O 1
ATOM 1970 N N . SER A 1 249 ? -46.475 8.000 83.169 1.00 51.50 249 SER A N 1
ATOM 1971 C CA . SER A 1 249 ? -46.942 7.068 84.207 1.00 51.50 249 SER A CA 1
ATOM 1972 C C . SER A 1 249 ? -47.667 5.863 83.595 1.00 51.50 249 SER A C 1
ATOM 1974 O O . SER A 1 249 ? -48.886 5.820 83.468 1.00 51.50 249 SER A O 1
ATOM 1976 N N . VAL A 1 250 ? -46.893 4.860 83.176 1.00 45.84 250 VAL A N 1
ATOM 1977 C CA . VAL A 1 250 ? -47.422 3.630 82.563 1.00 45.84 250 VAL A CA 1
ATOM 1978 C C . VAL A 1 250 ? -47.598 2.546 83.631 1.00 45.84 250 VAL A C 1
ATOM 1980 O O . VAL A 1 250 ? -46.678 2.272 84.402 1.00 45.84 250 VAL A O 1
ATOM 1983 N N . LYS A 1 251 ? -48.792 1.937 83.675 1.00 53.41 251 LYS A N 1
ATOM 1984 C CA . LYS A 1 251 ? -49.149 0.807 84.550 1.00 53.41 251 LYS A CA 1
ATOM 1985 C C . LYS A 1 251 ? -48.678 -0.525 83.946 1.00 53.41 251 LYS A C 1
ATOM 1987 O O . LYS A 1 251 ? -48.676 -0.715 82.735 1.00 53.41 251 LYS A O 1
ATOM 1992 N N . GLU A 1 252 ? -48.339 -1.475 84.814 1.00 51.97 252 GLU A N 1
ATOM 1993 C CA . GLU A 1 252 ? -47.643 -2.743 84.515 1.00 51.97 252 GLU A CA 1
ATOM 1994 C C . GLU A 1 252 ? -48.323 -3.696 83.509 1.00 51.97 252 GLU A C 1
ATOM 1996 O O . GLU A 1 252 ? -47.657 -4.589 82.991 1.00 51.97 252 GLU A O 1
ATOM 2001 N N . ASN A 1 253 ? -49.600 -3.509 83.162 1.00 53.53 253 ASN A N 1
ATOM 2002 C CA . ASN A 1 253 ? -50.274 -4.370 82.179 1.00 53.53 253 ASN A CA 1
ATOM 2003 C C . ASN A 1 253 ? -49.988 -3.981 80.716 1.00 53.53 253 ASN A C 1
ATOM 2005 O O . ASN A 1 253 ? -50.087 -4.840 79.843 1.00 53.53 253 ASN A O 1
ATOM 2009 N N . ASP A 1 254 ? -49.525 -2.754 80.453 1.00 53.88 254 ASP A N 1
ATOM 2010 C CA . ASP A 1 254 ? -49.106 -2.320 79.110 1.00 53.88 254 ASP A CA 1
ATOM 2011 C C . ASP A 1 254 ? -47.709 -2.861 78.739 1.00 53.88 254 ASP A C 1
ATOM 2013 O O . ASP A 1 254 ? -47.329 -2.919 77.568 1.00 53.88 254 ASP A O 1
ATOM 2017 N N . PHE A 1 255 ? -46.938 -3.339 79.724 1.00 54.47 255 PHE A N 1
ATOM 2018 C CA . PHE A 1 255 ? -45.603 -3.906 79.503 1.00 54.47 255 PHE A CA 1
ATOM 2019 C C . PHE A 1 255 ? -45.623 -5.205 78.692 1.00 54.47 255 PHE A C 1
ATOM 2021 O O . PHE A 1 255 ? -44.629 -5.525 78.034 1.00 54.47 255 PHE A O 1
ATOM 2028 N N . TYR A 1 256 ? -46.723 -5.965 78.712 1.00 63.16 256 TYR A N 1
ATOM 2029 C CA . TYR A 1 256 ? -46.805 -7.224 77.971 1.00 63.16 256 TYR A CA 1
ATOM 2030 C C . TYR A 1 256 ? -46.957 -6.987 76.462 1.00 63.16 256 TYR A C 1
ATOM 2032 O O . TYR A 1 256 ? -46.250 -7.609 75.662 1.00 63.16 256 TYR A O 1
ATOM 2040 N N . ASP A 1 257 ? -47.797 -6.026 76.072 1.00 65.25 257 ASP A N 1
ATOM 2041 C CA . ASP A 1 257 ? -47.962 -5.623 74.673 1.00 65.25 257 ASP A CA 1
ATOM 2042 C C . ASP A 1 257 ? -46.737 -4.865 74.154 1.00 65.25 257 ASP A C 1
ATOM 2044 O O . ASP A 1 257 ? -46.277 -5.130 73.039 1.00 65.25 257 ASP A O 1
ATOM 2048 N N . VAL A 1 258 ? -46.108 -4.035 74.995 1.00 66.19 258 VAL A N 1
ATOM 2049 C CA . VAL A 1 258 ? -44.814 -3.410 74.678 1.00 66.19 258 VAL A CA 1
ATOM 2050 C C . VAL A 1 258 ? -43.726 -4.469 74.488 1.00 66.19 258 VAL A C 1
ATOM 2052 O O . VAL A 1 258 ? -42.975 -4.395 73.521 1.00 66.19 258 VAL A O 1
ATOM 2055 N N . SER A 1 259 ? -43.657 -5.501 75.335 1.00 68.50 259 SER A N 1
ATOM 2056 C CA . SER A 1 259 ? -42.685 -6.602 75.211 1.00 68.50 259 SER A CA 1
ATOM 2057 C C . SER A 1 259 ? -42.878 -7.417 73.927 1.00 68.50 259 SER A C 1
ATOM 2059 O O . SER A 1 259 ? -41.906 -7.799 73.264 1.00 68.50 259 SER A O 1
ATOM 2061 N N . LYS A 1 260 ? -44.132 -7.652 73.524 1.00 74.19 260 LYS A N 1
ATOM 2062 C CA . LYS A 1 260 ? -44.464 -8.328 72.265 1.00 74.19 260 LYS A CA 1
ATOM 2063 C C . LYS A 1 260 ? -44.089 -7.475 71.051 1.00 74.19 260 LYS A C 1
ATOM 2065 O O . LYS A 1 260 ? -43.400 -7.973 70.161 1.00 74.19 260 LYS A O 1
ATOM 2070 N N . ALA A 1 261 ? -44.438 -6.188 71.063 1.00 71.75 261 ALA A N 1
ATOM 2071 C CA . ALA A 1 261 ? -44.027 -5.237 70.034 1.00 71.75 261 ALA A CA 1
ATOM 2072 C C . ALA A 1 261 ? -42.495 -5.140 69.937 1.00 71.75 261 ALA A C 1
ATOM 2074 O O . ALA A 1 261 ? -41.939 -5.179 68.839 1.00 71.75 261 ALA A O 1
ATOM 2075 N N . LEU A 1 262 ? -41.788 -5.126 71.073 1.00 67.75 262 LEU A N 1
ATOM 2076 C CA . LEU A 1 262 ? -40.325 -5.110 71.113 1.00 67.75 262 LEU A CA 1
ATOM 2077 C C . LEU A 1 262 ? -39.720 -6.372 70.482 1.00 67.75 262 LEU A C 1
ATOM 2079 O O . LEU A 1 262 ? -38.734 -6.286 69.750 1.00 67.75 262 LEU A O 1
ATOM 2083 N N . LYS A 1 263 ? -40.311 -7.550 70.728 1.00 75.50 263 LYS A N 1
ATOM 2084 C CA . LYS A 1 263 ? -39.881 -8.817 70.111 1.00 75.50 263 LYS A CA 1
ATOM 2085 C C . LYS A 1 263 ? -40.086 -8.825 68.599 1.00 75.50 263 LYS A C 1
ATOM 2087 O O . LYS A 1 263 ? -39.199 -9.290 67.880 1.00 75.50 263 LYS A O 1
ATOM 2092 N N . ASP A 1 264 ? -41.207 -8.305 68.112 1.00 77.06 264 ASP A N 1
ATOM 2093 C CA . ASP A 1 264 ? -41.476 -8.222 66.675 1.00 77.06 264 ASP A CA 1
ATOM 2094 C C . ASP A 1 264 ? -40.557 -7.202 65.987 1.00 77.06 264 ASP A C 1
ATOM 2096 O O . ASP A 1 264 ? -40.000 -7.494 64.922 1.00 77.06 264 ASP A O 1
ATOM 2100 N N . VAL A 1 265 ? -40.274 -6.071 66.641 1.00 75.12 265 VAL A N 1
ATOM 2101 C CA . VAL A 1 265 ? -39.268 -5.094 66.196 1.00 75.12 265 VAL A CA 1
ATOM 2102 C C . VAL A 1 265 ? -37.873 -5.722 66.164 1.00 75.12 265 VAL A C 1
ATOM 2104 O O . VAL A 1 265 ? -37.194 -5.625 65.143 1.00 75.12 265 VAL A O 1
ATOM 2107 N N . LEU A 1 266 ? -37.458 -6.443 67.210 1.00 71.25 266 LEU A N 1
ATOM 2108 C CA . LEU A 1 266 ? -36.178 -7.164 67.248 1.00 71.25 266 LEU A CA 1
ATOM 2109 C C . LEU A 1 266 ? -36.080 -8.226 66.145 1.00 71.25 266 LEU A C 1
ATOM 2111 O O . LEU A 1 266 ? -35.026 -8.391 65.527 1.00 71.25 266 LEU A O 1
ATOM 2115 N N . LYS A 1 267 ? -37.178 -8.926 65.842 1.00 82.75 267 LYS A N 1
ATOM 2116 C CA . LYS A 1 267 ? -37.246 -9.893 64.738 1.00 82.75 267 LYS A CA 1
ATOM 2117 C C . LYS A 1 267 ? -37.134 -9.200 63.377 1.00 82.75 267 LYS A C 1
ATOM 2119 O O . LYS A 1 267 ? -36.434 -9.704 62.497 1.00 82.75 267 LYS A O 1
ATOM 2124 N N . GLY A 1 268 ? -37.773 -8.042 63.212 1.00 81.69 268 GLY A N 1
ATOM 2125 C CA . GLY A 1 268 ? -37.665 -7.198 62.022 1.00 81.69 268 GLY A CA 1
ATOM 2126 C C . GLY A 1 268 ? -36.263 -6.612 61.831 1.00 81.69 268 GLY A C 1
ATOM 2127 O O . GLY A 1 268 ? -35.743 -6.617 60.717 1.00 81.69 268 GLY A O 1
ATOM 2128 N N . ILE A 1 269 ? -35.615 -6.169 62.912 1.00 75.69 269 ILE A N 1
ATOM 2129 C CA . ILE A 1 269 ? -34.221 -5.704 62.906 1.00 75.69 269 ILE A CA 1
ATOM 2130 C C . ILE A 1 269 ? -33.292 -6.854 62.518 1.00 75.69 269 ILE A C 1
ATOM 2132 O O . ILE A 1 269 ? -32.498 -6.703 61.599 1.00 75.69 269 ILE A O 1
ATOM 2136 N N . ARG A 1 270 ? -33.440 -8.040 63.123 1.00 77.88 270 ARG A N 1
ATOM 2137 C CA . ARG A 1 270 ? -32.603 -9.206 62.796 1.00 77.88 270 ARG A CA 1
ATOM 2138 C C . ARG A 1 270 ? -32.737 -9.640 61.331 1.00 77.88 270 ARG A C 1
ATOM 2140 O O . ARG A 1 270 ? -31.743 -10.027 60.725 1.00 77.88 270 ARG A O 1
ATOM 2147 N N . LYS A 1 271 ? -33.940 -9.572 60.746 1.00 84.44 271 LYS A N 1
ATOM 2148 C CA . LYS A 1 271 ? -34.130 -9.819 59.305 1.00 84.44 271 LYS A CA 1
ATOM 2149 C C . LYS A 1 271 ? -33.409 -8.773 58.457 1.00 84.44 271 LYS A C 1
ATOM 2151 O O . LYS A 1 271 ? -32.697 -9.157 57.539 1.00 84.44 271 LYS A O 1
ATOM 2156 N N . ARG A 1 272 ? -33.551 -7.488 58.804 1.00 78.31 272 ARG A N 1
ATOM 2157 C CA . ARG A 1 272 ? -32.884 -6.382 58.102 1.00 78.31 272 ARG A CA 1
ATOM 2158 C C . ARG A 1 272 ? -31.362 -6.499 58.149 1.00 78.31 272 ARG A C 1
ATOM 2160 O O . ARG A 1 272 ? -30.731 -6.343 57.109 1.00 78.31 272 ARG A O 1
ATOM 2167 N N . VAL A 1 273 ? -30.797 -6.856 59.304 1.00 79.25 273 VAL A N 1
ATOM 2168 C CA . VAL A 1 273 ? -29.354 -7.101 59.468 1.00 79.25 273 VAL A CA 1
ATOM 2169 C C . VAL A 1 273 ? -28.876 -8.216 58.536 1.00 79.25 273 VAL A C 1
ATOM 2171 O O . VAL A 1 273 ? -27.908 -8.007 57.819 1.00 79.25 273 VAL A O 1
ATOM 2174 N N . LYS A 1 274 ? -29.602 -9.338 58.433 1.00 87.56 274 LYS A N 1
ATOM 2175 C CA . LYS A 1 274 ? -29.239 -10.417 57.495 1.00 87.56 274 LYS A CA 1
ATOM 2176 C C . LYS A 1 274 ? -29.262 -9.986 56.026 1.00 87.56 274 LYS A C 1
ATOM 2178 O O . LYS A 1 274 ? -28.366 -10.354 55.277 1.00 87.56 274 LYS A O 1
ATOM 2183 N N . THR A 1 275 ? -30.264 -9.213 55.602 1.00 86.81 275 THR A N 1
ATOM 2184 C CA . THR A 1 275 ? -30.289 -8.655 54.234 1.00 86.81 275 THR A CA 1
ATOM 2185 C C . THR A 1 275 ? -29.138 -7.684 53.990 1.00 86.81 275 THR A C 1
ATOM 2187 O O . THR A 1 275 ? -28.561 -7.668 52.908 1.00 86.81 275 THR A O 1
ATOM 2190 N N . MET A 1 276 ? -28.774 -6.896 55.000 1.00 82.62 276 MET A N 1
ATOM 2191 C CA . MET A 1 276 ? -27.673 -5.943 54.905 1.00 82.62 276 MET A CA 1
ATOM 2192 C C . MET A 1 276 ? -26.317 -6.662 54.818 1.00 82.62 276 MET A C 1
ATOM 2194 O O . MET A 1 276 ? -25.475 -6.263 54.023 1.00 82.62 276 MET A O 1
ATOM 2198 N N . GLU A 1 277 ? -26.134 -7.767 55.548 1.00 87.50 277 GLU A N 1
ATOM 2199 C CA . GLU A 1 277 ? -24.961 -8.645 55.425 1.00 87.50 277 GLU A CA 1
ATOM 2200 C C . GLU A 1 277 ? -24.855 -9.263 54.023 1.00 87.50 277 GLU A C 1
ATOM 2202 O O . GLU A 1 277 ? -23.777 -9.237 53.431 1.00 87.50 277 GLU A O 1
ATOM 2207 N N . SER A 1 278 ? -25.962 -9.752 53.445 1.00 88.94 278 SER A N 1
ATOM 2208 C CA . SER A 1 278 ? -25.939 -10.280 52.071 1.00 88.94 278 SER A CA 1
ATOM 2209 C C . SER A 1 278 ? -25.634 -9.202 51.029 1.00 88.94 278 SER A C 1
ATOM 2211 O O . SER A 1 278 ? -24.857 -9.449 50.112 1.00 88.94 278 SER A O 1
ATOM 2213 N N . MET A 1 279 ? -26.183 -7.993 51.193 1.00 86.75 279 MET A N 1
ATOM 2214 C CA . MET A 1 279 ? -25.864 -6.865 50.311 1.00 86.75 279 MET A CA 1
ATOM 2215 C C . MET A 1 279 ? -24.398 -6.445 50.449 1.00 86.75 279 MET A C 1
ATOM 2217 O O . MET A 1 279 ? -23.759 -6.134 49.452 1.00 86.75 279 MET A O 1
ATOM 2221 N N . SER A 1 280 ? -23.839 -6.475 51.663 1.00 88.69 280 SER A N 1
ATOM 2222 C CA . SER A 1 280 ? -22.424 -6.164 51.893 1.00 88.69 280 SER A CA 1
ATOM 2223 C C . SER A 1 280 ? -21.499 -7.136 51.155 1.00 88.69 280 SER A C 1
ATOM 2225 O O . SER A 1 280 ? -20.506 -6.702 50.582 1.00 88.69 280 SER A O 1
ATOM 2227 N N . GLN A 1 281 ? -21.831 -8.430 51.128 1.00 89.56 281 GLN A N 1
ATOM 2228 C CA . GLN A 1 281 ? -21.063 -9.430 50.375 1.00 89.56 281 GLN A CA 1
ATOM 2229 C C . GLN A 1 281 ? -21.172 -9.224 48.859 1.00 89.56 281 GLN A C 1
ATOM 2231 O O . GLN A 1 281 ? -20.190 -9.392 48.139 1.00 89.56 281 GLN A O 1
ATOM 2236 N N . GLU A 1 282 ? -22.351 -8.836 48.365 1.00 91.12 282 GLU A N 1
ATOM 2237 C CA . GLU A 1 282 ? -22.553 -8.518 46.949 1.00 91.12 282 GLU A CA 1
ATOM 2238 C C . GLU A 1 282 ? -21.750 -7.279 46.522 1.00 91.12 282 GLU A C 1
ATOM 2240 O O . GLU A 1 282 ? -21.127 -7.286 45.461 1.00 91.12 282 GLU A O 1
ATOM 2245 N N . VAL A 1 283 ? -21.697 -6.244 47.368 1.00 89.94 283 VAL A N 1
ATOM 2246 C CA . VAL A 1 283 ? -20.867 -5.051 47.133 1.00 89.94 283 VAL A CA 1
ATOM 2247 C C . VAL A 1 283 ? -19.384 -5.418 47.072 1.00 89.94 283 VAL A C 1
ATOM 2249 O O . VAL A 1 283 ? -18.698 -4.988 46.151 1.00 89.94 283 VAL A O 1
ATOM 2252 N N . GLU A 1 284 ? -18.897 -6.266 47.980 1.00 90.50 284 GLU A N 1
ATOM 2253 C CA . GLU A 1 284 ? -17.491 -6.692 47.991 1.00 90.50 284 GLU A CA 1
ATOM 2254 C C . GLU A 1 284 ? -17.120 -7.525 46.744 1.00 90.50 284 GLU A C 1
ATOM 2256 O O . GLU A 1 284 ? -16.019 -7.413 46.203 1.00 90.50 284 GLU A O 1
ATOM 2261 N N . MET A 1 285 ? -18.051 -8.345 46.242 1.00 90.81 285 MET A N 1
ATOM 2262 C CA . MET A 1 285 ? -17.885 -9.074 44.976 1.00 90.81 285 MET A CA 1
ATOM 2263 C C . MET A 1 285 ? -17.818 -8.115 43.781 1.00 90.81 285 MET A C 1
ATOM 2265 O O . MET A 1 285 ? -16.921 -8.233 42.946 1.00 90.81 285 MET A O 1
ATOM 2269 N N . LYS A 1 286 ? -18.727 -7.135 43.724 1.00 91.25 286 LYS A N 1
ATOM 2270 C CA . LYS A 1 286 ? -18.762 -6.098 42.680 1.00 91.25 286 LYS A CA 1
ATOM 2271 C C . LYS A 1 286 ? -17.501 -5.235 42.681 1.00 91.25 286 LYS A C 1
ATOM 2273 O O . LYS A 1 286 ? -17.020 -4.858 41.617 1.00 91.25 286 LYS A O 1
ATOM 2278 N N . GLU A 1 287 ? -16.954 -4.934 43.854 1.00 92.12 287 GLU A N 1
ATOM 2279 C CA . GLU A 1 287 ? -15.713 -4.169 43.993 1.00 92.12 287 GLU A CA 1
ATOM 2280 C C . GLU A 1 287 ? -14.518 -4.934 43.404 1.00 92.12 287 GLU A C 1
ATOM 2282 O O . GLU A 1 287 ? -13.757 -4.373 42.616 1.00 92.12 287 GLU A O 1
ATOM 2287 N N . LYS A 1 288 ? -14.423 -6.247 43.661 1.00 93.44 288 LYS A N 1
ATOM 2288 C CA . LYS A 1 288 ? -13.408 -7.118 43.037 1.00 93.44 288 LYS A CA 1
ATOM 2289 C C . LYS A 1 288 ? -13.577 -7.222 41.520 1.00 93.44 288 LYS A C 1
ATOM 2291 O O . LYS A 1 288 ? -12.589 -7.220 40.789 1.00 93.44 288 LYS A O 1
ATOM 2296 N N . GLU A 1 289 ? -14.812 -7.305 41.025 1.00 92.50 289 GLU A N 1
ATOM 2297 C CA . GLU A 1 289 ? -15.085 -7.270 39.581 1.00 92.50 289 GLU A CA 1
ATOM 2298 C C . GLU A 1 289 ? -14.627 -5.947 38.957 1.00 92.50 289 GLU A C 1
ATOM 2300 O O . GLU A 1 289 ? -13.977 -5.951 37.912 1.00 92.50 289 GLU A O 1
ATOM 2305 N N . TYR A 1 290 ? -14.908 -4.820 39.612 1.00 92.94 290 TYR A N 1
ATOM 2306 C CA . TYR A 1 290 ? -14.484 -3.501 39.151 1.00 92.94 290 TYR A CA 1
ATOM 2307 C C . TYR A 1 290 ? -12.956 -3.359 39.125 1.00 92.94 290 TYR A C 1
ATOM 2309 O O . TYR A 1 290 ? -12.397 -2.837 38.159 1.00 92.94 290 TYR A O 1
ATOM 2317 N N . GLU A 1 291 ? -12.268 -3.877 40.142 1.00 94.31 291 GLU A N 1
ATOM 2318 C CA . GLU A 1 291 ? -10.806 -3.883 40.202 1.00 94.31 291 GLU A CA 1
ATOM 2319 C C . GLU A 1 291 ? -10.191 -4.726 39.069 1.00 94.31 291 GLU A C 1
ATOM 2321 O O . GLU A 1 291 ? -9.229 -4.300 38.422 1.00 94.31 291 GLU A O 1
ATOM 2326 N N . ASN A 1 292 ? -10.801 -5.872 38.744 1.00 93.06 292 ASN A N 1
ATOM 2327 C CA . ASN A 1 292 ? -10.404 -6.684 37.591 1.00 93.06 292 ASN A CA 1
ATOM 2328 C C . ASN A 1 292 ? -10.612 -5.938 36.263 1.00 93.06 292 ASN A C 1
ATOM 2330 O O . ASN A 1 292 ? -9.709 -5.914 35.428 1.00 93.06 292 ASN A O 1
ATOM 2334 N N . VAL A 1 293 ? -11.753 -5.264 36.082 1.00 93.31 293 VAL A N 1
ATOM 2335 C CA . VAL A 1 293 ? -12.030 -4.466 34.872 1.00 93.31 293 VAL A CA 1
ATOM 2336 C C . VAL A 1 293 ? -11.031 -3.315 34.718 1.00 93.31 293 VAL A C 1
ATOM 2338 O O . VAL A 1 293 ? -10.557 -3.052 33.612 1.00 93.31 293 VAL A O 1
ATOM 2341 N N . LEU A 1 294 ? -10.663 -2.642 35.811 1.00 93.44 294 LEU A N 1
ATOM 2342 C CA . LEU A 1 294 ? -9.627 -1.605 35.805 1.00 93.44 294 LEU A CA 1
ATOM 2343 C C . LEU A 1 294 ? -8.271 -2.160 35.367 1.00 93.44 294 LEU A C 1
ATOM 2345 O O . LEU A 1 294 ? -7.575 -1.538 34.559 1.00 93.44 294 LEU A O 1
ATOM 2349 N N . LYS A 1 295 ? -7.905 -3.344 35.863 1.00 95.12 295 LYS A N 1
ATOM 2350 C CA . LYS A 1 295 ? -6.670 -4.020 35.470 1.00 95.12 295 LYS A CA 1
ATOM 2351 C C . LYS A 1 295 ? -6.669 -4.351 33.977 1.00 95.12 295 LYS A C 1
ATOM 2353 O O . LYS A 1 295 ? -5.727 -3.965 33.284 1.00 95.12 295 LYS A O 1
ATOM 2358 N N . ASP A 1 296 ? -7.745 -4.941 33.465 1.00 94.75 296 ASP A N 1
ATOM 2359 C CA . ASP A 1 296 ? -7.885 -5.259 32.039 1.00 94.75 296 ASP A CA 1
ATOM 2360 C C . ASP A 1 296 ? -7.831 -3.996 31.169 1.00 94.75 296 ASP A C 1
ATOM 2362 O O . ASP A 1 296 ? -7.146 -3.963 30.143 1.00 94.75 296 ASP A O 1
ATOM 2366 N N . TYR A 1 297 ? -8.485 -2.915 31.605 1.00 93.88 297 TYR A N 1
ATOM 2367 C CA . TYR A 1 297 ? -8.441 -1.624 30.922 1.00 93.88 297 TYR A CA 1
ATOM 2368 C C . TYR A 1 297 ? -7.020 -1.050 30.863 1.00 93.88 297 TYR A C 1
ATOM 2370 O O . TYR A 1 297 ? -6.581 -0.593 29.805 1.00 93.88 297 TYR A O 1
ATOM 2378 N N . THR A 1 298 ? -6.270 -1.088 31.968 1.00 94.38 298 THR A N 1
ATOM 2379 C CA . THR A 1 298 ? -4.879 -0.604 31.980 1.00 94.38 298 THR A CA 1
ATOM 2380 C C . THR A 1 298 ? -3.959 -1.451 31.099 1.00 94.38 298 THR A C 1
ATOM 2382 O O . THR A 1 298 ? -3.114 -0.896 30.393 1.00 94.38 298 THR A O 1
ATOM 2385 N N . GLU A 1 299 ? -4.152 -2.773 31.056 1.00 94.50 299 GLU A N 1
ATOM 2386 C CA . GLU A 1 299 ? -3.402 -3.650 30.155 1.00 94.50 299 GLU A CA 1
ATOM 2387 C C . GLU A 1 299 ? -3.729 -3.358 28.685 1.00 94.50 299 GLU A C 1
ATOM 2389 O O . GLU A 1 299 ? -2.824 -3.254 27.847 1.00 94.50 299 GLU A O 1
ATOM 2394 N N . LEU A 1 300 ? -5.015 -3.183 28.369 1.00 92.44 300 LEU A N 1
ATOM 2395 C CA . LEU A 1 300 ? -5.472 -2.850 27.026 1.00 92.44 300 LEU A CA 1
ATOM 2396 C C . LEU A 1 300 ? -4.935 -1.490 26.578 1.00 92.44 300 LEU A C 1
ATOM 2398 O O . LEU A 1 300 ? -4.439 -1.373 25.458 1.00 92.44 300 LEU A O 1
ATOM 2402 N N . LYS A 1 301 ? -4.946 -0.488 27.462 1.00 94.62 301 LYS A N 1
ATOM 2403 C CA . LYS A 1 301 ? -4.336 0.820 27.205 1.00 94.62 301 LYS A CA 1
ATOM 2404 C C . LYS A 1 301 ? -2.841 0.687 26.912 1.00 94.62 301 LYS A C 1
ATOM 2406 O O . LYS A 1 301 ? -2.375 1.207 25.906 1.00 94.62 301 LYS A O 1
ATOM 2411 N N . GLY A 1 302 ? -2.107 -0.107 27.694 1.00 96.00 302 GLY A N 1
ATOM 2412 C CA . GLY A 1 302 ? -0.689 -0.374 27.432 1.00 96.00 302 GLY A CA 1
ATOM 2413 C C . GLY A 1 302 ? -0.432 -1.103 26.104 1.00 96.00 302 GLY A C 1
ATOM 2414 O O . GLY A 1 302 ? 0.568 -0.848 25.435 1.00 96.00 302 GLY A O 1
ATOM 2415 N N . LYS A 1 303 ? -1.328 -2.007 25.682 1.00 95.62 303 LYS A N 1
ATOM 2416 C CA . LYS A 1 303 ? -1.287 -2.621 24.339 1.00 95.62 303 LYS A CA 1
ATOM 2417 C C . LYS A 1 303 ? -1.561 -1.587 23.241 1.00 95.62 303 LYS A C 1
ATOM 2419 O O . LYS A 1 303 ? -0.832 -1.572 22.254 1.00 95.62 303 LYS A O 1
ATOM 2424 N N . MET A 1 304 ? -2.546 -0.713 23.432 1.00 93.75 304 MET A N 1
ATOM 2425 C CA . MET A 1 304 ? -2.881 0.356 22.490 1.00 93.75 304 MET A CA 1
ATOM 2426 C C . MET A 1 304 ? -1.719 1.343 22.314 1.00 93.75 304 MET A C 1
ATOM 2428 O O . MET A 1 304 ? -1.344 1.642 21.185 1.00 93.75 304 MET A O 1
ATOM 2432 N N . ASP A 1 305 ? -1.089 1.775 23.408 1.00 94.19 305 ASP A N 1
ATOM 2433 C CA . ASP A 1 305 ? 0.056 2.691 23.370 1.00 94.19 305 ASP A CA 1
ATOM 2434 C C . ASP A 1 305 ? 1.253 2.077 22.621 1.00 94.19 305 ASP A C 1
ATOM 2436 O O . ASP A 1 305 ? 1.925 2.756 21.842 1.00 94.19 305 ASP A O 1
ATOM 2440 N N . ARG A 1 306 ? 1.494 0.765 22.779 1.00 94.75 306 ARG A N 1
ATOM 2441 C CA . ARG A 1 306 ? 2.504 0.039 21.985 1.00 94.75 306 ARG A CA 1
ATOM 2442 C C . ARG A 1 306 ? 2.188 0.060 20.489 1.00 94.75 306 ARG A C 1
ATOM 2444 O O . ARG A 1 306 ? 3.071 0.384 19.703 1.00 94.75 306 ARG A O 1
ATOM 2451 N N . ILE A 1 307 ? 0.939 -0.209 20.107 1.00 93.94 307 ILE A N 1
ATOM 2452 C CA . ILE A 1 307 ? 0.504 -0.176 18.701 1.00 93.94 307 ILE A CA 1
ATOM 2453 C C . ILE A 1 307 ? 0.638 1.237 18.114 1.00 93.94 307 ILE A C 1
ATOM 2455 O O . ILE A 1 307 ? 1.082 1.391 16.978 1.00 93.94 307 ILE A O 1
ATOM 2459 N N . ILE A 1 308 ? 0.299 2.281 18.878 1.00 92.69 308 ILE A N 1
ATOM 2460 C CA . ILE A 1 308 ? 0.469 3.678 18.450 1.00 92.69 308 ILE A CA 1
ATOM 2461 C C . ILE A 1 308 ? 1.951 3.979 18.174 1.00 92.69 308 ILE A C 1
ATOM 2463 O O . ILE A 1 308 ? 2.276 4.555 17.133 1.00 92.69 308 ILE A O 1
ATOM 2467 N N . ASN A 1 309 ? 2.852 3.541 19.055 1.00 93.25 309 ASN A N 1
ATOM 2468 C CA . ASN A 1 309 ? 4.293 3.728 18.878 1.00 93.25 309 ASN A CA 1
ATOM 2469 C C . ASN A 1 309 ? 4.848 2.944 17.677 1.00 93.25 309 ASN A C 1
ATOM 2471 O O . ASN A 1 309 ? 5.654 3.476 16.911 1.00 93.25 309 ASN A O 1
ATOM 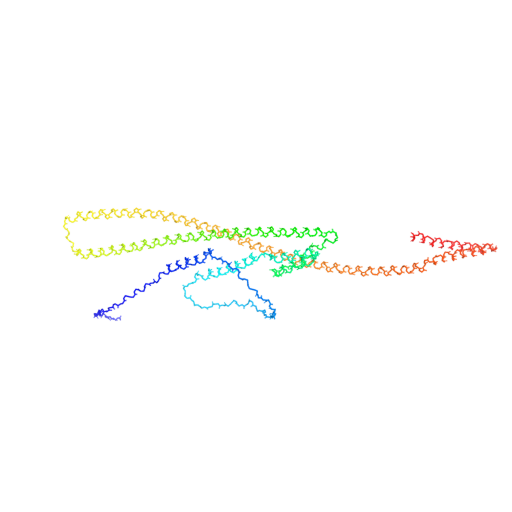2475 N N . GLU A 1 310 ? 4.401 1.704 17.472 1.00 94.38 310 GLU A N 1
ATOM 2476 C CA . GLU A 1 310 ? 4.769 0.908 16.296 1.00 94.38 310 GLU A CA 1
ATOM 2477 C C . GLU A 1 310 ? 4.283 1.569 15.001 1.00 94.38 310 GLU A C 1
ATOM 2479 O O . GLU A 1 310 ? 5.057 1.710 14.056 1.00 94.38 310 GLU A O 1
ATOM 2484 N N . ASN A 1 311 ? 3.047 2.074 14.970 1.00 90.06 311 ASN A N 1
ATOM 2485 C CA . ASN A 1 311 ? 2.516 2.818 13.825 1.00 90.06 311 ASN A CA 1
ATOM 2486 C C . ASN A 1 311 ? 3.317 4.091 13.526 1.00 90.06 311 ASN A C 1
ATOM 2488 O O . ASN A 1 311 ? 3.543 4.413 12.354 1.00 90.06 311 ASN A O 1
ATOM 2492 N N . ALA A 1 312 ? 3.780 4.805 14.556 1.00 92.50 312 ALA A N 1
ATOM 2493 C CA . ALA A 1 312 ? 4.663 5.954 14.378 1.00 92.50 312 ALA A CA 1
ATOM 2494 C C . ALA A 1 312 ? 6.005 5.537 13.748 1.00 92.50 312 ALA A C 1
ATOM 2496 O O . ALA A 1 312 ? 6.453 6.159 12.783 1.00 92.50 312 ALA A O 1
ATOM 2497 N N . SER A 1 313 ? 6.601 4.435 14.218 1.00 94.12 313 SER A N 1
ATOM 2498 C CA . SER A 1 313 ? 7.837 3.880 13.649 1.00 94.12 313 SER A CA 1
ATOM 2499 C C . SER A 1 313 ? 7.662 3.421 12.196 1.00 94.12 313 SER A C 1
ATOM 2501 O O . SER A 1 313 ? 8.491 3.741 11.338 1.00 94.12 313 SER A O 1
ATOM 2503 N N . PHE A 1 314 ? 6.557 2.738 11.877 1.00 92.69 314 PHE A N 1
ATOM 2504 C CA . PHE A 1 314 ? 6.237 2.343 10.504 1.00 92.69 314 PHE A CA 1
ATOM 2505 C C . PHE A 1 314 ? 6.043 3.554 9.592 1.00 92.69 314 PHE A C 1
ATOM 2507 O O . PHE A 1 314 ? 6.562 3.567 8.476 1.00 92.69 314 PHE A O 1
ATOM 2514 N N . SER A 1 315 ? 5.363 4.596 10.071 1.00 93.25 315 SER A N 1
ATOM 2515 C CA . SER A 1 315 ? 5.176 5.839 9.315 1.00 93.25 315 SER A CA 1
ATOM 2516 C C . SER A 1 315 ? 6.515 6.509 8.993 1.00 93.25 315 SER A C 1
ATOM 2518 O O . SER A 1 315 ? 6.741 6.946 7.862 1.00 93.25 315 SER A O 1
ATOM 2520 N N . GLU A 1 316 ? 7.452 6.520 9.945 1.00 95.38 316 GLU A N 1
ATOM 2521 C CA . GLU A 1 316 ? 8.807 7.025 9.718 1.00 95.38 316 GLU A CA 1
ATOM 2522 C C . GLU A 1 316 ? 9.578 6.168 8.698 1.00 95.38 316 GLU A C 1
ATOM 2524 O O . GLU A 1 316 ? 10.229 6.698 7.791 1.00 95.38 316 GLU A O 1
ATOM 2529 N N . ALA A 1 317 ? 9.481 4.839 8.791 1.00 93.50 317 ALA A N 1
ATOM 2530 C CA . ALA A 1 317 ? 10.104 3.929 7.834 1.00 93.50 317 ALA A CA 1
ATOM 2531 C C . ALA A 1 317 ? 9.566 4.140 6.406 1.00 93.50 317 ALA A C 1
ATOM 2533 O O . ALA A 1 317 ? 10.349 4.201 5.453 1.00 93.50 317 ALA A O 1
ATOM 2534 N N . VAL A 1 318 ? 8.252 4.329 6.258 1.00 92.94 318 VAL A N 1
ATOM 2535 C CA . VAL A 1 318 ? 7.603 4.650 4.978 1.00 92.94 318 VAL A CA 1
ATOM 2536 C C . VAL A 1 318 ? 8.092 5.995 4.438 1.00 92.94 318 VAL A C 1
ATOM 2538 O O . VAL A 1 318 ? 8.440 6.087 3.259 1.00 92.94 318 VAL A O 1
ATOM 2541 N N . ALA A 1 319 ? 8.221 7.022 5.283 1.00 94.56 319 ALA A N 1
ATOM 2542 C CA . ALA A 1 319 ? 8.772 8.315 4.875 1.00 94.56 319 ALA A CA 1
ATOM 2543 C C . ALA A 1 319 ? 10.234 8.201 4.388 1.00 94.56 319 ALA A C 1
ATOM 2545 O O . ALA A 1 319 ? 10.606 8.757 3.347 1.00 94.56 319 ALA A O 1
ATOM 2546 N N . ARG A 1 320 ? 11.071 7.411 5.076 1.00 94.75 320 ARG A N 1
ATOM 2547 C CA . ARG A 1 320 ? 12.456 7.126 4.653 1.00 94.75 320 ARG A CA 1
ATOM 2548 C C . ARG A 1 320 ? 12.517 6.342 3.335 1.00 94.75 320 ARG A C 1
ATOM 2550 O O . ARG A 1 320 ? 13.399 6.588 2.516 1.00 94.75 320 ARG A O 1
ATOM 2557 N N . LEU A 1 321 ? 11.597 5.409 3.096 1.00 94.56 321 LEU A N 1
ATOM 2558 C CA . LEU A 1 321 ? 11.514 4.692 1.817 1.00 94.56 321 LEU A CA 1
ATOM 2559 C C . LEU A 1 321 ? 11.040 5.602 0.681 1.00 94.56 321 LEU A C 1
ATOM 2561 O O . LEU A 1 321 ? 11.607 5.564 -0.409 1.00 94.56 321 LEU A O 1
ATOM 2565 N N . SER A 1 322 ? 10.065 6.468 0.946 1.00 94.62 322 SER A N 1
ATOM 2566 C CA . SER A 1 322 ? 9.575 7.451 -0.021 1.00 94.62 322 SER A CA 1
ATOM 2567 C C . SER A 1 322 ? 10.690 8.397 -0.484 1.00 94.62 322 SER A C 1
ATOM 2569 O O . SER A 1 322 ? 10.894 8.588 -1.684 1.00 94.62 322 SER A O 1
ATOM 2571 N N . THR A 1 323 ? 11.504 8.906 0.447 1.00 96.50 323 THR A N 1
ATOM 2572 C CA . THR A 1 323 ? 12.656 9.763 0.108 1.00 96.50 323 THR A CA 1
ATOM 2573 C C . THR A 1 323 ? 13.728 9.019 -0.695 1.00 96.50 323 THR A C 1
ATOM 2575 O O . THR A 1 323 ? 14.249 9.566 -1.670 1.00 96.50 323 THR A O 1
ATOM 2578 N N . LYS A 1 324 ? 14.020 7.751 -0.363 1.00 97.12 324 LYS A N 1
ATOM 2579 C CA . LYS A 1 324 ? 14.908 6.896 -1.173 1.00 97.12 324 LYS A CA 1
ATOM 2580 C C . LYS A 1 324 ? 14.366 6.686 -2.589 1.00 97.12 324 LYS A C 1
ATOM 2582 O O . LYS A 1 324 ? 15.120 6.841 -3.545 1.00 97.12 324 LYS A O 1
ATOM 2587 N N . ASN A 1 325 ? 13.074 6.406 -2.740 1.00 94.19 325 ASN A N 1
ATOM 2588 C CA . ASN A 1 325 ? 12.441 6.231 -4.049 1.00 94.19 325 ASN A CA 1
ATOM 2589 C C . ASN A 1 325 ? 12.475 7.516 -4.883 1.00 94.19 325 ASN A C 1
ATOM 2591 O O . ASN A 1 325 ? 12.777 7.467 -6.074 1.00 94.19 325 ASN A O 1
ATOM 2595 N N . ALA A 1 326 ? 12.232 8.675 -4.266 1.00 94.19 326 ALA A N 1
ATOM 2596 C CA . ALA A 1 326 ? 12.354 9.964 -4.940 1.00 94.19 326 ALA A CA 1
ATOM 2597 C C . ALA A 1 326 ? 13.786 10.217 -5.443 1.00 94.19 326 ALA A C 1
ATOM 2599 O O . ALA A 1 326 ? 13.969 10.743 -6.540 1.00 94.19 326 ALA A O 1
ATOM 2600 N N . LYS A 1 327 ? 14.806 9.804 -4.676 1.00 97.38 327 LYS A N 1
ATOM 2601 C CA . LYS A 1 327 ? 16.208 9.866 -5.109 1.00 97.38 327 LYS A CA 1
ATOM 2602 C C . LYS A 1 327 ? 16.481 8.930 -6.291 1.00 97.38 327 LYS A C 1
ATOM 2604 O O . LYS A 1 327 ? 17.011 9.387 -7.295 1.00 97.38 327 LYS A O 1
ATOM 2609 N N . ILE A 1 328 ? 16.051 7.669 -6.210 1.00 96.62 328 ILE A N 1
ATOM 2610 C CA . ILE A 1 328 ? 16.225 6.684 -7.293 1.00 96.62 328 ILE A CA 1
ATOM 2611 C C . ILE A 1 328 ? 15.576 7.170 -8.596 1.00 96.62 328 ILE A C 1
ATOM 2613 O O . ILE A 1 328 ? 16.169 7.025 -9.660 1.00 96.62 328 ILE A O 1
ATOM 2617 N N . ARG A 1 329 ? 14.393 7.798 -8.530 1.00 94.62 329 ARG A N 1
ATOM 2618 C CA . ARG A 1 329 ? 13.741 8.392 -9.711 1.00 94.62 329 ARG A CA 1
ATOM 2619 C C . ARG A 1 329 ? 14.596 9.486 -10.356 1.00 94.62 329 ARG A C 1
ATOM 2621 O O . ARG A 1 329 ? 14.802 9.452 -11.563 1.00 94.62 329 ARG A O 1
ATOM 2628 N N . LYS A 1 330 ? 15.166 10.397 -9.559 1.00 97.06 330 LYS A N 1
ATOM 2629 C CA . LYS A 1 330 ? 16.080 11.438 -10.067 1.00 97.06 330 LYS A CA 1
ATOM 2630 C C . LYS A 1 330 ? 17.342 10.848 -10.700 1.00 97.06 330 LYS A C 1
ATOM 2632 O O . LYS A 1 330 ? 17.784 11.326 -11.746 1.00 97.06 330 LYS A O 1
ATOM 2637 N N . ASP A 1 331 ? 17.912 9.816 -10.082 1.00 97.25 331 ASP A N 1
ATOM 2638 C CA . ASP A 1 331 ? 19.094 9.128 -10.610 1.00 97.25 331 ASP A CA 1
ATOM 2639 C C . ASP A 1 331 ? 18.765 8.437 -11.948 1.00 97.25 331 ASP A C 1
ATOM 2641 O O . ASP A 1 331 ? 19.534 8.532 -12.906 1.00 97.25 331 ASP A O 1
ATOM 2645 N N . TYR A 1 332 ? 17.584 7.818 -12.053 1.00 96.69 332 TYR A N 1
ATOM 2646 C CA . TYR A 1 332 ? 17.083 7.218 -13.291 1.00 96.69 332 TYR A CA 1
ATOM 2647 C C . TYR A 1 332 ? 16.883 8.251 -14.409 1.00 96.69 332 TYR A C 1
ATOM 2649 O O . TYR A 1 332 ? 17.350 8.034 -15.528 1.00 96.69 332 TYR A O 1
ATOM 2657 N N . ASP A 1 333 ? 16.259 9.394 -14.116 1.00 96.62 333 ASP A N 1
ATOM 2658 C CA . ASP A 1 333 ? 16.075 10.475 -15.094 1.00 96.62 333 ASP A CA 1
ATOM 2659 C C . ASP A 1 333 ? 17.423 11.026 -15.582 1.00 96.62 333 ASP A C 1
ATOM 2661 O O . ASP A 1 333 ? 17.630 11.239 -16.780 1.00 96.62 333 ASP A O 1
ATOM 2665 N N . THR A 1 334 ? 18.386 11.173 -14.667 1.00 96.25 334 THR A N 1
ATOM 2666 C CA . THR A 1 334 ? 19.755 11.595 -14.995 1.00 96.25 334 THR A CA 1
ATOM 2667 C C . THR A 1 334 ? 20.440 10.590 -15.923 1.00 96.25 334 THR A C 1
ATOM 2669 O O . THR A 1 334 ? 21.061 10.976 -16.918 1.00 96.25 334 THR A O 1
ATOM 2672 N N . LEU A 1 335 ? 20.303 9.292 -15.636 1.00 96.12 335 LEU A N 1
ATOM 2673 C CA . LEU A 1 335 ? 20.864 8.225 -16.462 1.00 96.12 335 LEU A CA 1
ATOM 2674 C C . LEU A 1 335 ? 20.206 8.166 -17.847 1.00 96.12 335 LEU A C 1
ATOM 2676 O O . LEU A 1 335 ? 20.899 7.989 -18.850 1.00 96.12 335 LEU A O 1
ATOM 2680 N N . LYS A 1 336 ? 18.888 8.362 -17.922 1.00 95.88 336 LYS A N 1
ATOM 2681 C CA . LYS A 1 336 ? 18.131 8.414 -19.178 1.00 95.88 336 LYS A CA 1
ATOM 2682 C C . LYS A 1 336 ? 18.613 9.553 -20.078 1.00 95.88 336 LYS A C 1
ATOM 2684 O O . LYS A 1 336 ? 18.843 9.332 -21.268 1.00 95.88 336 LYS A O 1
ATOM 2689 N N . GLU A 1 337 ? 18.837 10.743 -19.522 1.00 96.88 337 GLU A N 1
ATOM 2690 C CA . GLU A 1 337 ? 19.386 11.879 -20.274 1.00 96.88 337 GLU A CA 1
ATOM 2691 C C . GLU A 1 337 ? 20.840 11.646 -20.713 1.00 96.88 337 GLU A C 1
ATOM 2693 O O . GLU A 1 337 ? 21.209 11.968 -21.846 1.00 96.88 337 GLU A O 1
ATOM 2698 N N . ALA A 1 338 ? 21.669 11.032 -19.864 1.00 97.12 338 ALA A N 1
ATOM 2699 C CA . ALA A 1 338 ? 23.029 10.642 -20.240 1.00 97.12 338 ALA A CA 1
ATOM 2700 C C . ALA A 1 338 ? 23.033 9.626 -21.397 1.00 97.12 338 ALA A C 1
ATOM 2702 O O . ALA A 1 338 ? 23.779 9.788 -22.367 1.00 97.12 338 ALA A O 1
ATOM 2703 N N . LEU A 1 339 ? 22.161 8.616 -21.341 1.00 96.00 339 LEU A N 1
ATOM 2704 C CA . LEU A 1 339 ? 22.005 7.619 -22.398 1.00 96.00 339 LEU A CA 1
ATOM 2705 C C . LEU A 1 339 ? 21.550 8.264 -23.713 1.00 96.00 339 LEU A C 1
ATOM 2707 O O . LEU A 1 339 ? 22.144 8.000 -24.759 1.00 96.00 339 LEU A O 1
ATOM 2711 N N . LYS A 1 340 ? 20.552 9.154 -23.663 1.00 97.31 340 LYS A N 1
ATOM 2712 C CA . LYS A 1 340 ? 20.067 9.905 -24.829 1.00 97.31 340 LYS A CA 1
ATOM 2713 C C . LYS A 1 340 ? 21.197 10.693 -25.499 1.00 97.31 340 LYS A C 1
ATOM 2715 O O . LYS A 1 340 ? 21.397 10.564 -26.707 1.00 97.31 340 LYS A O 1
ATOM 2720 N N . LYS A 1 341 ? 21.998 11.428 -24.717 1.00 96.81 341 LYS A N 1
ATOM 2721 C CA . LYS A 1 341 ? 23.171 12.166 -25.223 1.00 96.81 341 LYS A CA 1
ATOM 2722 C C . LYS A 1 341 ? 24.205 11.244 -25.877 1.00 96.81 341 LYS A C 1
ATOM 2724 O O . LYS A 1 341 ? 24.732 11.577 -26.940 1.00 96.81 341 LYS A O 1
ATOM 2729 N N . THR A 1 342 ? 24.486 10.080 -25.288 1.00 96.00 342 THR A N 1
ATOM 2730 C CA . THR A 1 342 ? 25.414 9.096 -25.874 1.00 96.00 342 THR A CA 1
ATOM 2731 C C . THR A 1 342 ? 24.883 8.530 -27.192 1.00 96.00 342 THR A C 1
ATOM 2733 O O . THR A 1 342 ? 25.634 8.448 -28.164 1.00 96.00 342 THR A O 1
ATOM 2736 N N . VAL A 1 343 ? 23.591 8.194 -27.270 1.00 95.44 343 VAL A N 1
ATOM 2737 C CA . VAL A 1 343 ? 22.953 7.711 -28.508 1.00 95.44 343 VAL A CA 1
ATOM 2738 C C . VAL A 1 343 ? 23.007 8.775 -29.608 1.00 95.44 343 VAL A C 1
ATOM 2740 O O . VAL A 1 343 ? 23.387 8.471 -30.739 1.00 95.44 343 VAL A O 1
ATOM 2743 N N . GLU A 1 344 ? 22.706 10.035 -29.290 1.00 95.00 344 GLU A N 1
ATOM 2744 C CA . GLU A 1 344 ? 22.813 11.149 -30.240 1.00 95.00 344 GLU A CA 1
ATOM 2745 C C . GLU A 1 344 ? 24.256 11.369 -30.722 1.00 95.00 344 GLU A C 1
ATOM 2747 O O . GLU A 1 344 ? 24.490 11.583 -31.915 1.00 95.00 344 GLU A O 1
ATOM 2752 N N . SER A 1 345 ? 25.238 11.272 -29.820 1.00 95.75 345 SER A N 1
ATOM 2753 C CA . SER A 1 345 ? 26.665 11.341 -30.161 1.00 95.75 345 SER A CA 1
ATOM 2754 C C . SER A 1 345 ? 27.083 10.201 -31.098 1.00 95.75 345 SER A C 1
ATOM 2756 O O . SER A 1 345 ? 27.732 10.438 -32.120 1.00 95.75 345 SER A O 1
ATOM 2758 N N . ASN A 1 346 ? 26.640 8.973 -30.822 1.00 92.62 346 ASN A N 1
ATOM 2759 C CA . ASN A 1 346 ? 26.902 7.818 -31.680 1.00 92.62 346 ASN A CA 1
ATOM 2760 C C . ASN A 1 346 ? 26.243 7.955 -33.056 1.00 92.62 346 ASN A C 1
ATOM 2762 O O . ASN A 1 346 ? 26.876 7.647 -34.063 1.00 92.62 346 ASN A O 1
ATOM 2766 N N . LYS A 1 347 ? 25.023 8.497 -33.134 1.00 94.06 347 LYS A N 1
ATOM 2767 C CA . LYS A 1 347 ? 24.361 8.789 -34.413 1.00 94.06 347 LYS A CA 1
ATOM 2768 C C . LYS A 1 347 ? 25.1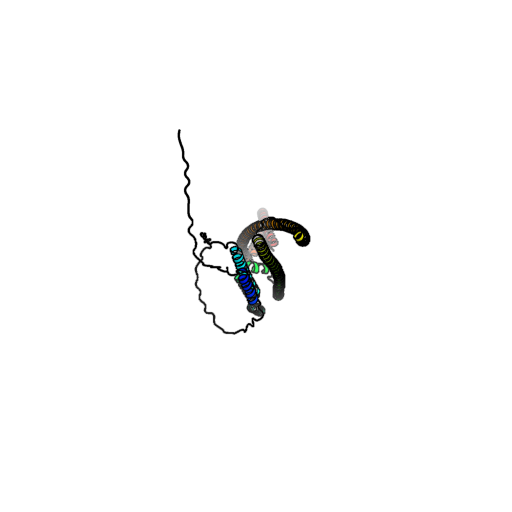74 9.776 -35.255 1.00 94.06 347 LYS A C 1
ATOM 2770 O O . LYS A 1 347 ? 25.356 9.552 -36.449 1.00 94.06 347 LYS A O 1
ATOM 2775 N N . LYS A 1 348 ? 25.722 10.832 -34.639 1.00 94.69 348 LYS A N 1
ATOM 2776 C CA . LYS A 1 348 ? 26.621 11.781 -35.324 1.00 94.69 348 LYS A CA 1
ATOM 2777 C C . LYS A 1 348 ? 27.885 11.089 -35.841 1.00 94.69 348 LYS A C 1
ATOM 2779 O O . LYS A 1 348 ? 28.253 11.302 -36.992 1.00 94.69 348 LYS A O 1
ATOM 2784 N N . LYS A 1 349 ? 28.512 10.227 -35.029 1.00 94.75 349 LYS A N 1
ATOM 2785 C CA . LYS A 1 349 ? 29.674 9.424 -35.454 1.00 94.75 349 LYS A CA 1
ATOM 2786 C C . LYS A 1 349 ? 29.336 8.501 -36.627 1.00 94.75 349 LYS A C 1
ATOM 2788 O O . LYS A 1 349 ? 30.102 8.460 -37.582 1.00 94.75 349 LYS A O 1
ATOM 2793 N N . SER A 1 350 ? 28.184 7.829 -36.594 1.00 92.19 350 SER A N 1
ATOM 2794 C CA . SER A 1 350 ? 27.720 6.963 -37.687 1.00 92.19 350 SER A CA 1
ATOM 2795 C C . SER A 1 350 ? 27.575 7.733 -38.998 1.00 92.19 350 SER A C 1
ATOM 2797 O O . SER A 1 350 ? 28.093 7.296 -40.017 1.00 92.19 350 SER A O 1
ATOM 2799 N N . ILE A 1 351 ? 26.961 8.922 -38.967 1.00 93.94 351 ILE A N 1
ATOM 2800 C CA . ILE A 1 351 ? 26.829 9.781 -40.157 1.00 93.94 351 ILE A CA 1
ATOM 2801 C C . ILE A 1 351 ? 28.208 10.163 -40.717 1.00 93.94 351 ILE A C 1
ATOM 2803 O O . ILE A 1 351 ? 28.395 10.194 -41.933 1.00 93.94 351 ILE A O 1
ATOM 2807 N N . THR A 1 352 ? 29.184 10.456 -39.852 1.00 93.00 352 THR A N 1
ATOM 2808 C CA . THR A 1 352 ? 30.563 10.735 -40.282 1.00 93.00 352 THR A CA 1
ATOM 2809 C C . THR A 1 352 ? 31.210 9.514 -40.932 1.00 93.00 352 THR A C 1
ATOM 2811 O O . THR A 1 352 ? 31.810 9.657 -41.995 1.00 93.00 352 THR A O 1
ATOM 2814 N N . ILE A 1 353 ? 31.049 8.325 -40.345 1.00 94.19 353 ILE A N 1
ATOM 2815 C CA . ILE A 1 353 ? 31.555 7.069 -40.914 1.00 94.19 353 ILE A CA 1
ATOM 2816 C C . ILE A 1 353 ? 30.919 6.807 -42.283 1.00 94.19 353 ILE A C 1
ATOM 2818 O O . ILE A 1 353 ? 31.633 6.495 -43.228 1.00 94.19 353 ILE A O 1
ATOM 2822 N N . ASP A 1 354 ? 29.608 7.000 -42.437 1.00 92.62 354 ASP A N 1
ATOM 2823 C CA . ASP A 1 354 ? 28.924 6.804 -43.721 1.00 92.62 354 ASP A CA 1
ATOM 2824 C C . ASP A 1 354 ? 29.410 7.790 -44.793 1.00 92.62 354 ASP A C 1
ATOM 2826 O O . ASP A 1 354 ? 29.549 7.429 -45.961 1.00 92.62 354 ASP A O 1
ATOM 2830 N N . ARG A 1 355 ? 29.718 9.038 -44.414 1.00 94.12 355 ARG A N 1
ATOM 2831 C CA . ARG A 1 355 ? 30.348 10.011 -45.324 1.00 94.12 355 ARG A CA 1
ATOM 2832 C C . ARG A 1 355 ? 31.753 9.576 -45.729 1.00 94.12 355 ARG A C 1
ATOM 2834 O O . ARG A 1 355 ? 32.085 9.666 -46.906 1.00 94.12 355 ARG A O 1
ATOM 2841 N N . GLN A 1 356 ? 32.559 9.105 -44.778 1.00 92.75 356 GLN A N 1
ATOM 2842 C CA . GLN A 1 356 ? 33.901 8.586 -45.055 1.00 92.75 356 GLN A CA 1
ATOM 2843 C C . GLN A 1 356 ? 33.845 7.367 -45.980 1.00 92.75 356 GLN A C 1
ATOM 2845 O O . GLN A 1 356 ? 34.586 7.333 -46.956 1.00 92.75 356 GLN A O 1
ATOM 2850 N N . LYS A 1 357 ? 32.921 6.428 -45.740 1.00 92.25 357 LYS A N 1
ATOM 2851 C CA . LYS A 1 357 ? 32.674 5.282 -46.624 1.00 92.25 357 LYS A CA 1
ATOM 2852 C C . LYS A 1 357 ? 32.325 5.725 -48.039 1.00 92.25 357 LYS A C 1
ATOM 2854 O O . LYS A 1 357 ? 33.008 5.316 -48.957 1.00 92.25 357 LYS A O 1
ATOM 2859 N N . LYS A 1 358 ? 31.381 6.657 -48.218 1.00 92.06 358 LYS A N 1
ATOM 2860 C CA . LYS A 1 358 ? 31.048 7.191 -49.553 1.00 92.06 358 LYS A CA 1
ATOM 2861 C C . LYS A 1 358 ? 32.243 7.820 -50.271 1.00 92.06 358 LYS A C 1
ATOM 2863 O O . LYS A 1 358 ? 32.357 7.687 -51.482 1.00 92.06 358 LYS A O 1
ATOM 2868 N N . ILE A 1 359 ? 33.113 8.531 -49.551 1.00 87.12 359 ILE A N 1
ATOM 2869 C CA . ILE A 1 359 ? 34.342 9.086 -50.139 1.00 87.12 359 ILE A CA 1
ATOM 2870 C C . ILE A 1 359 ? 35.263 7.951 -50.586 1.00 87.12 359 ILE A C 1
ATOM 2872 O O . ILE A 1 359 ? 35.767 7.997 -51.703 1.00 87.12 359 ILE A O 1
ATOM 2876 N N . ILE A 1 360 ? 35.457 6.938 -49.737 1.00 83.00 360 ILE A N 1
ATOM 2877 C CA . ILE A 1 360 ? 36.249 5.749 -50.069 1.00 83.00 360 ILE A CA 1
ATOM 2878 C C . ILE A 1 360 ? 35.653 5.039 -51.286 1.00 83.00 360 ILE A C 1
ATOM 2880 O O . ILE A 1 360 ? 36.399 4.782 -52.219 1.00 83.00 360 ILE A O 1
ATOM 2884 N N . ASP A 1 361 ? 34.340 4.821 -51.334 1.00 82.88 361 ASP A N 1
ATOM 2885 C CA . ASP A 1 361 ? 33.654 4.174 -52.456 1.00 82.88 361 ASP A CA 1
ATOM 2886 C C . ASP A 1 361 ? 33.842 4.967 -53.759 1.00 82.88 361 ASP A C 1
ATOM 2888 O O . ASP A 1 361 ? 34.118 4.380 -54.797 1.00 82.88 361 ASP A O 1
ATOM 2892 N N . VAL A 1 362 ? 33.755 6.306 -53.718 1.00 85.25 362 VAL A N 1
ATOM 2893 C CA . VAL A 1 362 ? 34.005 7.170 -54.891 1.00 85.25 362 VAL A CA 1
ATOM 2894 C C . VAL A 1 362 ? 35.467 7.109 -55.337 1.00 85.25 362 VAL A C 1
ATOM 2896 O O . VAL A 1 362 ? 35.750 7.102 -56.537 1.00 85.25 362 VAL A O 1
ATOM 2899 N N . LEU A 1 363 ? 36.409 7.087 -54.392 1.00 80.81 363 LEU A N 1
ATOM 2900 C CA . LEU A 1 363 ? 37.829 6.928 -54.703 1.00 80.81 363 LEU A CA 1
ATOM 2901 C C . LEU A 1 363 ? 38.086 5.547 -55.308 1.00 80.81 363 LEU A C 1
ATOM 2903 O O . LEU A 1 363 ? 38.696 5.462 -56.365 1.00 80.81 363 LEU A O 1
ATOM 2907 N N . GLN A 1 364 ? 37.552 4.488 -54.703 1.00 79.56 364 GLN A N 1
ATOM 2908 C CA . GLN A 1 364 ? 37.644 3.121 -55.203 1.00 79.56 364 GLN A CA 1
ATOM 2909 C C . GLN A 1 364 ? 36.973 2.964 -56.568 1.00 79.56 364 GLN A C 1
ATOM 2911 O O . GLN A 1 364 ? 37.545 2.305 -57.421 1.00 79.56 364 GLN A O 1
ATOM 2916 N N . SER A 1 365 ? 35.832 3.609 -56.836 1.00 80.12 365 SER A N 1
ATOM 2917 C CA . SER A 1 365 ? 35.173 3.553 -58.148 1.00 80.12 365 SER A CA 1
ATOM 2918 C C . SER A 1 365 ? 35.936 4.322 -59.224 1.00 80.12 365 SER A C 1
ATOM 2920 O O . SER A 1 365 ? 35.944 3.911 -60.376 1.00 80.12 365 SER A O 1
ATOM 2922 N N . ARG A 1 366 ? 36.588 5.441 -58.869 1.00 76.31 366 ARG A N 1
ATOM 2923 C CA . ARG A 1 366 ? 37.476 6.164 -59.797 1.00 76.31 366 ARG A CA 1
ATOM 2924 C C . ARG A 1 366 ? 38.757 5.391 -60.080 1.00 76.31 366 ARG A C 1
ATOM 2926 O O . ARG A 1 366 ? 39.288 5.474 -61.174 1.00 76.31 366 ARG A O 1
ATOM 2933 N N . ILE A 1 367 ? 39.239 4.652 -59.091 1.00 67.75 367 ILE A N 1
ATOM 2934 C CA . ILE A 1 367 ? 40.418 3.800 -59.209 1.00 67.75 367 ILE A CA 1
ATOM 2935 C C . ILE A 1 367 ? 40.059 2.447 -59.869 1.00 67.75 367 ILE A C 1
ATOM 2937 O O . ILE A 1 367 ? 40.929 1.791 -60.431 1.00 67.75 367 ILE A O 1
ATOM 2941 N N . GLY A 1 368 ? 38.785 2.047 -59.849 1.00 57.19 368 GLY A N 1
ATOM 2942 C CA . GLY A 1 368 ? 38.295 0.690 -60.116 1.00 57.19 368 GLY A CA 1
ATOM 2943 C C . GLY A 1 368 ? 38.503 0.140 -61.525 1.00 57.19 368 GLY A C 1
ATOM 2944 O O . GLY A 1 368 ? 38.569 -1.074 -61.657 1.00 57.19 368 GLY A O 1
ATOM 2945 N N . ASP A 1 369 ? 38.705 0.988 -62.534 1.00 52.78 369 ASP A N 1
ATOM 2946 C CA . ASP A 1 369 ? 39.086 0.541 -63.886 1.00 52.78 369 ASP A CA 1
ATOM 2947 C C . ASP A 1 369 ? 40.487 1.030 -64.309 1.00 52.78 369 ASP A C 1
ATOM 2949 O O . ASP A 1 369 ? 41.062 0.528 -65.273 1.00 52.78 369 ASP A O 1
ATOM 2953 N N . GLU A 1 370 ? 41.094 1.956 -63.556 1.00 52.31 370 GLU A N 1
ATOM 2954 C CA . GLU A 1 370 ? 42.407 2.543 -63.864 1.00 52.31 370 GLU A CA 1
ATOM 2955 C C . GLU A 1 370 ? 43.525 2.078 -62.915 1.00 52.31 370 GLU A C 1
ATOM 2957 O O . GLU A 1 370 ? 44.682 2.423 -63.114 1.00 52.31 370 GLU A O 1
ATOM 2962 N N . CYS A 1 371 ? 43.266 1.226 -61.919 1.00 53.41 371 CYS A N 1
ATOM 2963 C CA . CYS A 1 371 ? 44.336 0.631 -61.101 1.00 53.41 371 CYS A CA 1
ATOM 2964 C C . CYS A 1 371 ? 45.249 -0.324 -61.897 1.00 53.41 371 CYS A C 1
ATOM 2966 O O . CYS A 1 371 ? 46.335 -0.675 -61.438 1.00 53.41 371 CYS A O 1
ATOM 2968 N N . ILE A 1 372 ? 44.835 -0.706 -63.110 1.00 56.28 372 ILE A N 1
ATOM 2969 C CA . ILE A 1 372 ? 45.675 -1.421 -64.075 1.00 56.28 372 ILE A CA 1
ATOM 2970 C C . ILE A 1 372 ? 46.614 -0.445 -64.819 1.00 56.28 372 ILE A C 1
ATOM 2972 O O . ILE A 1 372 ? 47.643 -0.884 -65.325 1.00 56.28 372 ILE A O 1
ATOM 2976 N N . LEU A 1 373 ? 46.345 0.875 -64.848 1.00 57.97 373 LEU A N 1
ATOM 2977 C CA . LEU A 1 373 ? 47.233 1.852 -65.503 1.00 57.97 373 LEU A CA 1
ATOM 2978 C C . LEU A 1 373 ? 48.632 1.873 -64.875 1.00 57.97 373 LEU A C 1
ATOM 2980 O O . LEU A 1 373 ? 49.581 1.703 -65.630 1.00 57.97 373 LEU A O 1
ATOM 2984 N N . PRO A 1 374 ? 48.817 1.999 -63.544 1.00 67.94 374 PRO A N 1
ATOM 2985 C CA . PRO A 1 374 ? 50.159 2.047 -62.967 1.00 67.94 374 PRO A CA 1
ATOM 2986 C C . PRO A 1 374 ? 50.966 0.774 -63.231 1.00 67.94 374 PRO A C 1
ATOM 2988 O O . PRO A 1 374 ? 52.156 0.852 -63.519 1.00 67.94 374 PRO A O 1
ATOM 2991 N N . VAL A 1 375 ? 50.328 -0.400 -63.177 1.00 74.75 375 VAL A N 1
ATOM 2992 C CA . VAL A 1 375 ? 51.001 -1.681 -63.449 1.00 74.75 375 VAL A CA 1
ATOM 2993 C C . VAL A 1 375 ? 51.343 -1.808 -64.934 1.00 74.75 375 VAL A C 1
ATOM 2995 O O . VAL A 1 375 ? 52.467 -2.171 -65.265 1.00 74.75 375 VAL A O 1
ATOM 2998 N N . ASN A 1 376 ? 50.429 -1.438 -65.834 1.00 77.12 376 ASN A N 1
ATOM 2999 C CA . ASN A 1 376 ? 50.674 -1.464 -67.277 1.00 77.12 376 ASN A CA 1
ATOM 3000 C C . ASN A 1 376 ? 51.708 -0.416 -67.719 1.00 77.12 376 ASN A C 1
ATOM 3002 O O . ASN A 1 376 ? 52.513 -0.690 -68.603 1.00 77.12 376 ASN A O 1
ATOM 3006 N N . GLU A 1 377 ? 51.722 0.770 -67.109 1.00 81.94 377 GLU A N 1
ATOM 3007 C CA . GLU A 1 377 ? 52.716 1.818 -67.360 1.00 81.94 377 GLU A CA 1
ATOM 3008 C C . GLU A 1 377 ? 54.104 1.407 -66.861 1.00 81.94 377 GLU A C 1
ATOM 3010 O O . GLU A 1 377 ? 55.094 1.610 -67.567 1.00 81.94 377 GLU A O 1
ATOM 3015 N N . LEU A 1 378 ? 54.186 0.799 -65.670 1.00 86.81 378 LEU A N 1
ATOM 3016 C CA . LEU A 1 378 ? 55.432 0.236 -65.144 1.00 86.81 378 LEU A CA 1
ATOM 3017 C C . LEU A 1 378 ? 55.935 -0.897 -66.040 1.00 86.81 378 LEU A C 1
ATOM 3019 O O . LEU A 1 378 ? 57.105 -0.887 -66.417 1.00 86.81 378 LEU A O 1
ATOM 3023 N N . GLN A 1 379 ? 55.053 -1.808 -66.454 1.00 89.44 379 GLN A N 1
ATOM 3024 C CA . GLN A 1 379 ? 55.390 -2.890 -67.377 1.00 89.44 379 GLN A CA 1
ATOM 3025 C C . GLN A 1 379 ? 55.866 -2.346 -68.733 1.00 89.44 379 GLN A C 1
ATOM 3027 O O . GLN A 1 379 ? 56.919 -2.747 -69.222 1.00 89.44 379 GLN A O 1
ATOM 3032 N N . SER A 1 380 ? 55.165 -1.359 -69.303 1.00 90.12 380 SER A N 1
ATOM 3033 C CA . SER A 1 380 ? 55.559 -0.719 -70.564 1.00 90.12 380 SER A CA 1
ATOM 3034 C C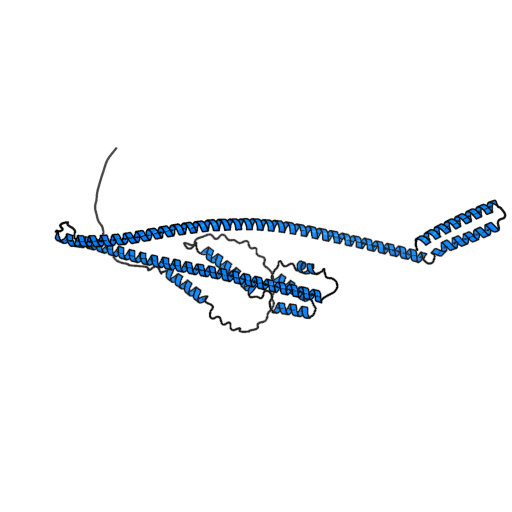 . SER A 1 380 ? 56.921 -0.026 -70.466 1.00 90.12 380 SER A C 1
ATOM 3036 O O . SER A 1 380 ? 57.690 -0.071 -71.426 1.00 90.12 380 SER A O 1
ATOM 3038 N N . LYS A 1 381 ? 57.240 0.612 -69.331 1.00 91.06 381 LYS A N 1
ATOM 3039 C CA . LYS A 1 381 ? 58.561 1.217 -69.095 1.00 91.06 381 LYS A CA 1
ATOM 3040 C C . LYS A 1 381 ? 59.652 0.168 -68.932 1.00 91.06 381 LYS A C 1
ATOM 3042 O O . LYS A 1 381 ? 60.724 0.338 -69.503 1.00 91.06 381 LYS A O 1
ATOM 3047 N N . ILE A 1 382 ? 59.381 -0.919 -68.211 1.00 92.19 382 ILE A N 1
ATOM 3048 C CA . ILE A 1 382 ? 60.306 -2.054 -68.094 1.00 92.19 382 ILE A CA 1
ATOM 3049 C C . ILE A 1 382 ? 60.629 -2.604 -69.489 1.00 92.19 382 ILE A C 1
ATOM 3051 O O . ILE A 1 382 ? 61.799 -2.761 -69.829 1.00 92.19 382 ILE A O 1
ATOM 3055 N N . ASP A 1 383 ? 59.618 -2.817 -70.333 1.00 92.56 383 ASP A N 1
ATOM 3056 C CA . ASP A 1 383 ? 59.800 -3.347 -71.689 1.00 92.56 383 ASP A CA 1
ATOM 3057 C C . ASP A 1 383 ? 60.489 -2.349 -72.637 1.00 92.56 383 ASP A C 1
ATOM 3059 O O . ASP A 1 383 ? 61.209 -2.736 -73.561 1.00 92.56 383 ASP A O 1
ATOM 3063 N N . GLU A 1 384 ? 60.300 -1.044 -72.434 1.00 94.31 384 GLU A N 1
ATOM 3064 C CA . GLU A 1 384 ? 61.043 -0.007 -73.151 1.00 94.31 384 GLU A CA 1
ATOM 3065 C C . GLU A 1 384 ? 62.524 0.022 -72.750 1.00 94.31 384 GLU A C 1
ATOM 3067 O O . GLU A 1 384 ? 63.391 0.031 -73.627 1.00 94.31 384 GLU A O 1
ATOM 3072 N N . ILE A 1 385 ? 62.825 -0.000 -71.450 1.00 93.44 385 ILE A N 1
ATOM 3073 C CA . ILE A 1 385 ? 64.202 0.041 -70.940 1.00 93.44 385 ILE A CA 1
ATOM 3074 C C . ILE A 1 385 ? 64.941 -1.250 -71.301 1.00 93.44 385 ILE A C 1
ATOM 3076 O O . ILE A 1 385 ? 66.084 -1.175 -71.747 1.00 93.44 385 ILE A O 1
ATOM 3080 N N . ARG A 1 386 ? 64.279 -2.414 -71.228 1.00 93.25 386 ARG A N 1
ATOM 3081 C CA . ARG A 1 386 ? 64.828 -3.699 -71.700 1.00 93.25 386 ARG A CA 1
ATOM 3082 C C . ARG A 1 386 ? 65.228 -3.637 -73.169 1.00 93.25 386 ARG A C 1
ATOM 3084 O O . ARG A 1 386 ? 66.364 -3.953 -73.498 1.00 93.25 386 ARG A O 1
ATOM 3091 N N . ARG A 1 387 ? 64.353 -3.120 -74.041 1.00 93.94 387 ARG A N 1
ATOM 3092 C CA . ARG A 1 387 ? 64.681 -2.945 -75.468 1.00 93.94 387 ARG A CA 1
ATOM 3093 C C . ARG A 1 387 ? 65.886 -2.029 -75.689 1.00 93.94 387 ARG A C 1
ATOM 3095 O O . ARG A 1 387 ? 66.700 -2.317 -76.561 1.00 93.94 387 ARG A O 1
ATOM 3102 N N . ARG A 1 388 ? 66.019 -0.948 -74.909 1.00 93.25 388 ARG A N 1
ATOM 3103 C CA . ARG A 1 388 ? 67.199 -0.066 -74.975 1.00 93.25 388 ARG A CA 1
ATOM 3104 C C . ARG A 1 388 ? 68.463 -0.783 -74.497 1.00 93.25 388 ARG A C 1
ATOM 3106 O O . ARG A 1 388 ? 69.475 -0.71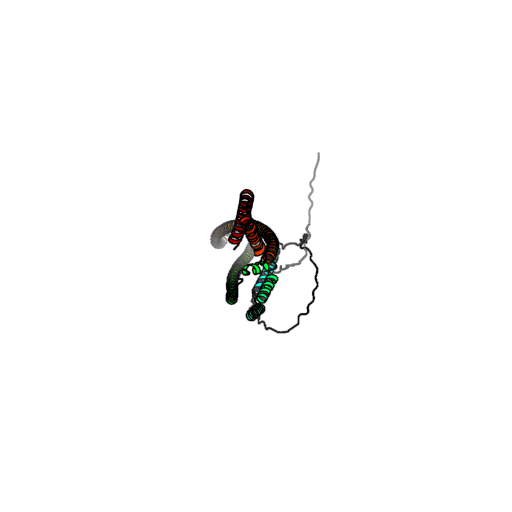0 -75.186 1.00 93.25 388 ARG A O 1
ATOM 3113 N N . ALA A 1 389 ? 68.389 -1.509 -73.382 1.00 92.44 389 ALA A N 1
ATOM 3114 C CA . ALA A 1 389 ? 69.505 -2.271 -72.823 1.00 92.44 389 ALA A CA 1
ATOM 3115 C C . ALA A 1 389 ? 69.996 -3.380 -73.770 1.00 92.44 389 ALA A C 1
ATOM 3117 O O . ALA A 1 389 ? 71.200 -3.598 -73.886 1.00 92.44 389 ALA A O 1
ATOM 3118 N N . ASP A 1 390 ? 69.080 -4.038 -74.487 1.00 91.56 390 ASP A N 1
ATOM 3119 C CA . ASP A 1 390 ? 69.406 -5.064 -75.485 1.00 91.56 390 ASP A CA 1
ATOM 3120 C C . ASP A 1 390 ? 70.100 -4.480 -76.725 1.00 91.56 390 ASP A C 1
ATOM 3122 O O . ASP A 1 390 ? 70.918 -5.152 -77.353 1.00 91.56 390 ASP A O 1
ATOM 3126 N N . SER A 1 391 ? 69.791 -3.226 -77.072 1.00 91.94 391 SER A N 1
ATOM 3127 C CA . SER A 1 391 ? 70.400 -2.512 -78.202 1.00 91.94 391 SER A CA 1
ATOM 3128 C C . SER A 1 391 ? 71.711 -1.785 -77.871 1.00 91.94 391 SER A C 1
ATOM 3130 O O . SER A 1 391 ? 72.399 -1.336 -78.787 1.00 91.94 391 SER A O 1
ATOM 3132 N N . GLU A 1 392 ? 72.057 -1.654 -76.588 1.00 93.06 392 GLU A N 1
ATOM 3133 C CA . GLU A 1 392 ? 73.219 -0.893 -76.124 1.00 93.06 392 GLU A CA 1
ATOM 3134 C C . GLU A 1 392 ? 74.496 -1.748 -76.139 1.00 93.06 392 GLU A C 1
ATOM 3136 O O . GLU A 1 392 ? 74.524 -2.875 -75.638 1.00 93.06 392 GLU A O 1
ATOM 3141 N N . LEU A 1 393 ? 75.573 -1.205 -76.713 1.00 89.69 393 LEU A N 1
ATOM 3142 C CA . LEU A 1 393 ? 76.865 -1.896 -76.839 1.00 89.69 393 LEU A CA 1
ATOM 3143 C C . LEU A 1 393 ? 77.833 -1.529 -75.708 1.00 89.69 393 LEU A C 1
ATOM 3145 O O . LEU A 1 393 ? 78.759 -2.291 -75.419 1.00 89.69 393 LEU A O 1
ATOM 3149 N N . ASP A 1 394 ? 77.626 -0.380 -75.060 1.00 91.62 394 ASP A N 1
ATOM 3150 C CA . ASP A 1 394 ? 78.412 0.030 -73.899 1.00 91.62 394 ASP A CA 1
ATOM 3151 C C . ASP A 1 394 ? 77.950 -0.719 -72.638 1.00 91.62 394 ASP A C 1
ATOM 3153 O O . ASP A 1 394 ? 76.861 -0.489 -72.104 1.00 91.62 394 ASP A O 1
ATOM 3157 N N . LEU A 1 395 ? 78.819 -1.595 -72.125 1.00 88.94 395 LEU A N 1
ATOM 3158 C CA . LEU A 1 395 ? 78.578 -2.393 -70.919 1.00 88.94 395 LEU A CA 1
ATOM 3159 C C . LEU A 1 395 ? 78.271 -1.535 -69.679 1.00 88.94 395 LEU A C 1
ATOM 3161 O O . LEU A 1 395 ? 77.499 -1.959 -68.821 1.00 88.94 395 LEU A O 1
ATOM 3165 N N . SER A 1 396 ? 78.843 -0.330 -69.579 1.00 89.31 396 SER A N 1
ATOM 3166 C CA . SER A 1 396 ? 78.611 0.581 -68.450 1.00 89.31 396 SER A CA 1
ATOM 3167 C C . SER A 1 396 ? 77.198 1.167 -68.477 1.00 89.31 396 SER A C 1
ATOM 3169 O O . SER A 1 396 ? 76.536 1.267 -67.442 1.00 89.31 396 SER A O 1
ATOM 3171 N N . ILE A 1 397 ? 76.706 1.524 -69.666 1.00 90.06 397 ILE A N 1
ATOM 3172 C CA . ILE A 1 397 ? 75.346 2.047 -69.855 1.00 90.06 397 ILE A CA 1
ATOM 3173 C C . ILE A 1 397 ? 74.331 0.914 -69.705 1.00 90.06 397 ILE A C 1
ATOM 3175 O O . ILE A 1 397 ? 73.326 1.082 -69.016 1.00 90.06 397 ILE A O 1
ATOM 3179 N N . LYS A 1 398 ? 74.637 -0.266 -70.253 1.00 92.31 398 LYS A N 1
ATOM 3180 C CA . LYS A 1 398 ? 73.807 -1.462 -70.108 1.00 92.31 398 LYS A CA 1
ATOM 3181 C C . LYS A 1 398 ? 73.585 -1.844 -68.641 1.00 92.31 398 LYS A C 1
ATOM 3183 O O . LYS A 1 398 ? 72.442 -2.027 -68.238 1.00 92.31 398 LYS A O 1
ATOM 3188 N N . SER A 1 399 ? 74.642 -1.855 -67.825 1.00 91.62 399 SER A N 1
ATOM 3189 C CA . SER A 1 399 ? 74.534 -2.139 -66.386 1.00 91.62 399 SER A CA 1
ATOM 3190 C C . SER A 1 399 ? 73.630 -1.140 -65.649 1.00 91.62 399 SER A C 1
ATOM 3192 O O . SER A 1 399 ? 72.903 -1.534 -64.743 1.00 91.62 399 SER A O 1
ATOM 3194 N N . LYS A 1 400 ? 73.636 0.144 -66.034 1.00 93.50 400 LYS A N 1
ATOM 3195 C CA . LYS A 1 400 ? 72.744 1.158 -65.437 1.00 93.50 400 LYS A CA 1
ATOM 3196 C C . LYS A 1 400 ? 71.284 0.956 -65.836 1.00 93.50 400 LYS A C 1
ATOM 3198 O O . LYS A 1 400 ? 70.399 1.150 -65.009 1.00 93.50 400 LYS A O 1
ATOM 3203 N N . LEU A 1 401 ? 71.030 0.561 -67.084 1.00 91.50 401 LEU A N 1
ATOM 3204 C CA . LEU A 1 401 ? 69.678 0.246 -67.551 1.00 91.50 401 LEU A CA 1
ATOM 3205 C C . LEU A 1 401 ? 69.138 -1.023 -66.871 1.00 91.50 401 LEU A C 1
ATOM 3207 O O . LEU A 1 401 ? 67.960 -1.072 -66.534 1.00 91.50 401 LEU A O 1
ATOM 3211 N N . GLU A 1 402 ? 69.989 -2.018 -66.605 1.00 92.19 402 GLU A N 1
ATOM 3212 C CA . GLU A 1 402 ? 69.631 -3.218 -65.831 1.00 92.19 402 GLU A CA 1
ATOM 3213 C C . GLU A 1 402 ? 69.287 -2.892 -64.365 1.00 92.19 402 GLU A C 1
ATOM 3215 O O . GLU A 1 402 ? 68.298 -3.407 -63.840 1.00 92.19 402 GLU A O 1
ATOM 3220 N N . GLU A 1 403 ? 70.035 -1.993 -63.714 1.00 93.38 403 GLU A N 1
ATOM 3221 C CA . GLU A 1 403 ? 69.685 -1.488 -62.376 1.00 93.38 403 GLU A CA 1
ATOM 3222 C C . GLU A 1 403 ? 68.342 -0.741 -62.375 1.00 93.38 403 GLU A C 1
ATOM 3224 O O . GLU A 1 403 ? 67.532 -0.919 -61.462 1.00 93.38 403 GLU A O 1
ATOM 3229 N N . GLU A 1 404 ? 68.078 0.060 -63.409 1.00 93.88 404 GLU A N 1
ATOM 3230 C CA . GLU A 1 404 ? 66.815 0.785 -63.559 1.00 93.88 404 GLU A CA 1
ATOM 3231 C C . GLU A 1 404 ? 65.631 -0.176 -63.777 1.00 93.88 404 GLU A C 1
ATOM 3233 O O . GLU A 1 404 ? 64.579 -0.009 -63.157 1.00 93.88 404 GLU A O 1
ATOM 3238 N N . ILE A 1 405 ? 65.811 -1.235 -64.578 1.00 94.44 405 ILE A N 1
ATOM 3239 C CA . ILE A 1 405 ? 64.823 -2.315 -64.740 1.00 94.44 405 ILE A CA 1
ATOM 3240 C C . ILE A 1 405 ? 64.515 -2.968 -63.390 1.00 94.44 405 ILE A C 1
ATOM 3242 O O . ILE A 1 405 ? 63.344 -3.096 -63.031 1.00 94.44 405 ILE A O 1
ATOM 3246 N N . ALA A 1 406 ? 65.544 -3.332 -62.619 1.00 93.44 406 ALA A N 1
ATOM 3247 C CA . ALA A 1 406 ? 65.369 -3.971 -61.318 1.00 93.44 406 ALA A CA 1
ATOM 3248 C C . ALA A 1 406 ? 64.629 -3.068 -60.311 1.00 93.44 406 ALA A C 1
ATOM 3250 O O . ALA A 1 406 ? 63.840 -3.559 -59.497 1.00 93.44 406 ALA A O 1
ATOM 3251 N N . ASP A 1 407 ? 64.843 -1.749 -60.363 1.00 94.38 407 ASP A N 1
ATOM 3252 C CA . ASP A 1 407 ? 64.105 -0.790 -59.533 1.00 94.38 407 ASP A CA 1
ATOM 3253 C C . ASP A 1 407 ? 62.620 -0.714 -59.926 1.00 94.38 407 ASP A C 1
ATOM 3255 O O . ASP A 1 407 ? 61.745 -0.770 -59.056 1.00 94.38 407 ASP A O 1
ATOM 3259 N N . TYR A 1 408 ? 62.306 -0.664 -61.225 1.00 93.50 408 TYR A N 1
ATOM 3260 C CA . TYR A 1 408 ? 60.915 -0.677 -61.692 1.00 93.50 408 TYR A CA 1
ATOM 3261 C C . TYR A 1 408 ? 60.201 -2.006 -61.395 1.00 93.50 408 TYR A C 1
ATOM 3263 O O . TYR A 1 408 ? 59.041 -1.988 -60.980 1.00 93.50 408 TYR A O 1
ATOM 3271 N N . GLU A 1 409 ? 60.881 -3.147 -61.523 1.00 92.69 409 GLU A N 1
ATOM 3272 C CA . GLU A 1 409 ? 60.347 -4.466 -61.149 1.00 92.69 409 GLU A CA 1
ATOM 3273 C C . GLU A 1 409 ? 60.059 -4.573 -59.647 1.00 92.69 409 GLU A C 1
ATOM 3275 O O . GLU A 1 409 ? 59.032 -5.132 -59.242 1.00 92.69 409 GLU A O 1
ATOM 3280 N N . ARG A 1 410 ? 60.929 -3.996 -58.807 1.00 92.94 410 ARG A N 1
ATOM 3281 C CA . ARG A 1 410 ? 60.714 -3.930 -57.356 1.00 92.94 410 ARG A CA 1
ATOM 3282 C C . ARG A 1 410 ? 59.485 -3.091 -57.021 1.00 92.94 410 ARG A C 1
ATOM 3284 O O . ARG A 1 410 ? 58.616 -3.565 -56.296 1.00 92.94 410 ARG A O 1
ATOM 3291 N N . ARG A 1 411 ? 59.359 -1.893 -57.604 1.00 89.38 411 ARG A N 1
ATOM 3292 C CA . ARG A 1 411 ? 58.180 -1.028 -57.407 1.00 89.38 411 ARG A CA 1
ATOM 3293 C C . ARG A 1 411 ? 56.895 -1.714 -57.867 1.00 89.38 411 ARG A C 1
ATOM 3295 O O . ARG A 1 411 ? 55.888 -1.651 -57.168 1.00 89.38 411 ARG A O 1
ATOM 3302 N N . MET A 1 412 ? 56.927 -2.397 -59.011 1.00 88.56 412 MET A N 1
ATOM 3303 C CA . MET A 1 412 ? 55.785 -3.164 -59.513 1.00 88.56 412 MET A CA 1
ATOM 3304 C C . MET A 1 412 ? 55.399 -4.298 -58.551 1.00 88.56 412 MET A C 1
ATOM 3306 O O . MET A 1 412 ? 54.218 -4.478 -58.258 1.00 88.56 412 MET A O 1
ATOM 3310 N N . SER A 1 413 ? 56.382 -5.010 -57.995 1.00 89.12 413 SER A N 1
ATOM 3311 C CA . SER A 1 413 ? 56.157 -6.058 -56.990 1.00 89.12 413 SER A CA 1
ATOM 3312 C C . SER A 1 413 ? 55.546 -5.508 -55.695 1.00 89.12 413 SER A C 1
ATOM 3314 O O . SER A 1 413 ? 54.608 -6.102 -55.160 1.00 89.12 413 SER A O 1
ATOM 3316 N N . ASP A 1 414 ? 56.013 -4.349 -55.219 1.00 87.12 414 ASP A N 1
ATOM 3317 C CA . ASP A 1 414 ? 55.452 -3.675 -54.044 1.00 87.12 414 ASP A CA 1
ATOM 3318 C C . ASP A 1 414 ? 53.982 -3.288 -54.274 1.00 87.12 414 ASP A C 1
ATOM 3320 O O . ASP A 1 414 ? 53.130 -3.569 -53.424 1.00 87.12 414 ASP A O 1
ATOM 3324 N N . PHE A 1 415 ? 53.652 -2.736 -55.448 1.00 83.19 415 PHE A N 1
ATOM 3325 C CA . PHE A 1 415 ? 52.270 -2.418 -55.833 1.00 83.19 415 PHE A CA 1
ATOM 3326 C C . PHE A 1 415 ? 51.369 -3.660 -55.878 1.00 83.19 415 PHE A C 1
ATOM 3328 O O . PHE A 1 415 ? 50.273 -3.644 -55.312 1.00 83.19 415 PHE A O 1
ATOM 3335 N N . LEU A 1 416 ? 51.831 -4.756 -56.485 1.00 81.44 416 LEU A N 1
ATOM 3336 C CA . LEU A 1 416 ? 51.085 -6.020 -56.522 1.00 81.44 416 LEU A CA 1
ATOM 3337 C C . LEU A 1 416 ? 50.887 -6.613 -55.117 1.00 81.44 416 LEU A C 1
ATOM 3339 O O . LEU A 1 416 ? 49.827 -7.164 -54.818 1.00 81.44 416 LEU A O 1
ATOM 3343 N N . SER A 1 417 ? 51.867 -6.457 -54.222 1.00 83.75 417 SER A N 1
ATOM 3344 C CA . SER A 1 417 ? 51.752 -6.915 -52.831 1.00 83.75 417 SER A CA 1
ATOM 3345 C C . SER A 1 417 ? 50.693 -6.146 -52.029 1.00 83.75 417 SER A C 1
ATOM 3347 O O . SER A 1 417 ? 50.054 -6.721 -51.145 1.00 83.75 417 SER A O 1
ATOM 3349 N N . LEU A 1 418 ? 50.483 -4.861 -52.340 1.00 78.06 418 LEU A N 1
ATOM 3350 C CA . LEU A 1 418 ? 49.442 -4.034 -51.726 1.00 78.06 418 LEU A CA 1
ATOM 3351 C C . LEU A 1 418 ? 48.052 -4.430 -52.228 1.00 78.06 418 LEU A C 1
ATOM 3353 O O . LEU A 1 418 ? 47.143 -4.582 -51.409 1.00 78.06 418 LEU A O 1
ATOM 3357 N N . LEU A 1 419 ? 47.910 -4.672 -53.536 1.00 74.94 419 LEU A N 1
ATOM 3358 C CA . LEU A 1 419 ? 46.665 -5.158 -54.142 1.00 74.94 419 LEU A CA 1
ATOM 3359 C C . LEU A 1 419 ? 46.243 -6.514 -53.553 1.00 74.94 419 LEU A C 1
ATOM 3361 O O . LEU A 1 419 ? 45.107 -6.668 -53.115 1.00 74.94 419 LEU A O 1
ATOM 3365 N N . ASN A 1 420 ? 47.178 -7.459 -53.422 1.00 74.69 420 ASN A N 1
ATOM 3366 C CA . ASN A 1 420 ? 46.902 -8.787 -52.854 1.00 74.69 420 ASN A CA 1
ATOM 3367 C C . ASN A 1 420 ? 46.575 -8.783 -51.348 1.00 74.69 420 ASN A C 1
ATOM 3369 O O . ASN A 1 420 ? 46.115 -9.793 -50.829 1.00 74.69 420 ASN A O 1
ATOM 3373 N N . LYS A 1 421 ? 46.836 -7.686 -50.626 1.00 71.06 421 LYS A N 1
ATOM 3374 C CA . LYS A 1 421 ? 46.436 -7.520 -49.215 1.00 71.06 421 LYS A CA 1
ATOM 3375 C C . LYS A 1 421 ? 45.060 -6.870 -49.048 1.00 71.06 421 LYS A C 1
ATOM 3377 O O . LYS A 1 421 ? 44.562 -6.832 -47.925 1.00 71.06 421 LYS A O 1
ATOM 3382 N N . THR A 1 422 ? 44.498 -6.288 -50.111 1.00 55.09 422 THR A N 1
ATOM 3383 C CA . THR A 1 422 ? 43.220 -5.554 -50.068 1.00 55.09 422 THR A CA 1
ATOM 3384 C C . THR A 1 422 ? 42.037 -6.308 -50.679 1.00 55.09 422 THR A C 1
ATOM 3386 O O . THR A 1 422 ? 40.903 -5.919 -50.399 1.00 55.09 422 THR A O 1
ATOM 3389 N N . GLY A 1 423 ? 42.279 -7.364 -51.463 1.00 49.34 423 GLY A N 1
ATOM 3390 C CA . GLY A 1 423 ? 41.284 -8.393 -51.806 1.00 49.34 423 GLY A CA 1
ATOM 3391 C C . GLY A 1 423 ? 41.305 -9.529 -50.794 1.00 49.34 423 GLY A C 1
ATOM 3392 O O . GLY A 1 423 ? 40.213 -10.074 -50.520 1.00 49.34 423 GLY A O 1
#

pLDDT: mean 70.83, std 20.23, range [29.64, 97.38]

Radius of gyration: 55.34 Å; chains: 1; bounding box: 131×69×163 Å

Sequence (423 aa):
MGLFTDENEKKPLPASENFQDNTLRSPNTSQQLGKYIVNGLEMLSLSDIKVEVDRKNEAFDDGISDDHSEGLSMFGTISAESNGNEDCVYLSSIYKTYMKVNEKIDKLIRREYFDRTFVKCVLEEICRGDLEKARGTICKELKDRDPHFSVETYCSEQRICSGGNVSQSINGLLGDLRDIEEISHKLRRMFFDMRSKSFEAELGYARSSSEVVKQLDKCSRELEDLKRINGMIAKDVVGAIKDFGIDTSVKENDFYDVSKALKDVLKGIRKRVKTMESMSQEVEMKEKEYENVLKDYTELKGKMDRIINENASFSEAVARLSTKNAKIRKDYDTLKEALKKTVESNKKKSITIDRQKKIIDVLQSRIGDECILPVNELQSKIDEIRRRADSELDLSIKSKLEEEIADYERRMSDFLSLLNKTG

Organism: Encephalitozoon romaleae (strain SJ-2008) (NCBI:txid1178016)

Foldseek 3Di:
DDDDDDDDDDDDDDDDDDDDPPPPPDPPVVVVVVVVVVVVVVVVPPPDPPDDDDDDDDDDDDDDDDDDDDDPPDPDDDDDDDDDDPPCPVVVVVVVVVVVVVVVVCVCVVCPVPHPVLVVVLVVCVVVVNNVVSLVSVQVSVCVVPVPDDSCVVVPVPPPPPDDDSPVVVVVVVVVVVVVVVVVVVVVVVVVVVVVVVVVVVVVVVVVVVVVVVVVVVVVVVVVVVVVVVVVVVVVVVVCCVVCVDPDDDDPVVVVVVVVVVVVVVVVVVVVVVVVVVVVVVVVVVVVVVVVVVVVVVVVVVVVVVVVVVVVVVVVVVVVVVVVVVVVVVVVVVVVVVVVVVVVVVVVVVVVVVVVVVVVVVVCVVCVVCVVVLLVVLVVVLVVLVVVLVVDPDPVVNVVSVVVSVVSVVVSVVSVVVVVVVD